Protein AF-A0A2S0MN45-F1 (afdb_monomer_lite)

Sequence (442 aa):
MAKKTKAELVKEGKELNAALTAIRKKPHNFALLVGKDGLILETDLKKSPEGLRGKAKKAGGGAKGAVGEISATGKDITLKLAEGENPPGTLARLFKTHLRERGIAANVTLLDSTGTAVGEEGATDTPTDTPAADSDAAPADGIDAKLDKAFRKIQPSLVSALKTGPKDHAAVLAKLTKAYETAKGAGNYEQALKDLTQLRTEIARTPSTDTLDAALAGKDDPARLAGMAGLLVKTLERGGKEADFKKEAGPKLRDMRTALKAALAGSPDAEQLKVLTAMKKRLDRAFLDDLKDEGHGPQRHEGDVTPEQLVDRCVSGHDPMTGDTTDGVHGGVHRYSRHATRFKDPGDYVDAEETIRGNQAYTDEMAEAKRTSDTRFSVELPLKDVLGDDYKTKLEGKSRIGSAKNPQGSQDTDFTDGTITAVYDIDANGDTVLVTMYPNPK

Structure (mmCIF, N/CA/C/O backbone):
data_AF-A0A2S0MN45-F1
#
_entry.id   AF-A0A2S0MN45-F1
#
loop_
_atom_site.group_PDB
_atom_site.id
_atom_site.type_symbol
_atom_site.label_atom_id
_atom_site.label_alt_id
_atom_site.label_comp_id
_atom_site.label_asym_id
_atom_site.label_entity_id
_atom_site.label_seq_id
_atom_site.pdbx_PDB_ins_code
_atom_site.Cartn_x
_atom_site.Cartn_y
_atom_site.Cartn_z
_atom_site.occupancy
_atom_site.B_iso_or_equiv
_atom_site.auth_seq_id
_atom_site.auth_comp_id
_atom_site.auth_asym_id
_atom_site.auth_atom_id
_atom_site.pdbx_PDB_model_num
ATOM 1 N N . MET A 1 1 ? 12.805 -29.178 -18.950 1.00 47.81 1 MET A N 1
ATOM 2 C CA . MET A 1 1 ? 13.684 -29.005 -20.126 1.00 47.81 1 MET A CA 1
ATOM 3 C C . MET A 1 1 ? 15.111 -29.230 -19.668 1.00 47.81 1 MET A C 1
ATOM 5 O O . MET A 1 1 ? 15.493 -28.617 -18.675 1.00 47.81 1 MET A O 1
ATOM 9 N N . ALA A 1 2 ? 15.861 -30.135 -20.301 1.00 49.50 2 ALA A N 1
ATOM 10 C CA . ALA A 1 2 ? 17.283 -30.277 -19.998 1.00 49.50 2 ALA A CA 1
ATOM 11 C C . ALA A 1 2 ? 17.967 -28.961 -20.392 1.00 49.50 2 ALA A C 1
ATOM 13 O O . ALA A 1 2 ? 17.899 -28.544 -21.547 1.00 49.50 2 ALA A O 1
ATOM 14 N N . LYS A 1 3 ? 18.525 -28.239 -19.418 1.00 74.56 3 LYS A N 1
ATOM 15 C CA . LYS A 1 3 ? 19.215 -26.977 -19.690 1.00 74.56 3 LYS A CA 1
ATOM 16 C C . LYS A 1 3 ? 20.502 -27.311 -20.442 1.00 74.56 3 LYS A C 1
ATOM 18 O O . LYS A 1 3 ? 21.361 -27.983 -19.876 1.00 74.56 3 LYS A O 1
ATOM 23 N N . LYS A 1 4 ? 20.622 -26.849 -21.693 1.00 85.88 4 LYS A N 1
ATOM 24 C CA . LYS A 1 4 ? 21.890 -26.896 -22.434 1.00 85.88 4 LYS A CA 1
ATOM 25 C C . LYS A 1 4 ? 22.983 -26.246 -21.590 1.00 85.88 4 LYS A C 1
ATOM 27 O O . LYS A 1 4 ? 22.746 -25.248 -20.901 1.00 85.88 4 LYS A O 1
ATOM 32 N N . THR A 1 5 ? 24.173 -26.819 -21.625 1.00 89.88 5 THR A N 1
ATOM 33 C CA . THR A 1 5 ? 25.324 -26.284 -20.907 1.00 89.88 5 THR A CA 1
ATOM 34 C C . THR A 1 5 ? 25.760 -24.952 -21.519 1.00 89.88 5 THR A C 1
ATOM 36 O O . THR A 1 5 ? 25.536 -24.663 -22.698 1.00 89.88 5 THR A O 1
ATOM 39 N N . LYS A 1 6 ? 26.445 -24.121 -20.727 1.00 86.38 6 LYS A N 1
ATOM 40 C CA . LYS A 1 6 ? 26.994 -22.842 -21.203 1.00 86.38 6 LYS A CA 1
ATOM 41 C C . LYS A 1 6 ? 27.928 -23.025 -22.410 1.00 86.38 6 LYS A C 1
ATOM 43 O O . LYS A 1 6 ? 27.943 -22.180 -23.298 1.00 86.38 6 LYS A O 1
ATOM 48 N N . ALA A 1 7 ? 28.685 -24.123 -22.456 1.00 88.38 7 ALA A N 1
ATOM 49 C CA . ALA A 1 7 ? 29.599 -24.426 -23.557 1.00 88.38 7 ALA A CA 1
ATOM 50 C C . ALA A 1 7 ? 28.856 -24.709 -24.875 1.00 88.38 7 ALA A C 1
ATOM 52 O O . ALA A 1 7 ? 29.260 -24.209 -25.926 1.00 88.38 7 ALA A O 1
ATOM 53 N N . GLU A 1 8 ? 27.744 -25.445 -24.818 1.00 90.69 8 GLU A N 1
ATOM 54 C CA . GLU A 1 8 ? 26.901 -25.729 -25.987 1.00 90.69 8 GLU A CA 1
ATOM 55 C C . GLU A 1 8 ? 26.247 -24.454 -26.529 1.00 90.69 8 GLU A C 1
ATOM 57 O O . GLU A 1 8 ? 26.284 -24.210 -27.733 1.00 90.69 8 GLU A O 1
ATOM 62 N N . LEU A 1 9 ? 25.742 -23.585 -25.645 1.00 90.38 9 LEU A N 1
ATOM 63 C CA . LEU A 1 9 ? 25.156 -22.299 -26.043 1.00 90.38 9 LEU A CA 1
ATOM 64 C C . LEU A 1 9 ? 26.174 -21.377 -26.728 1.00 90.38 9 LEU A C 1
ATOM 66 O O . LEU A 1 9 ? 25.843 -20.716 -27.711 1.00 90.38 9 LEU A O 1
ATOM 70 N N . VAL A 1 10 ? 27.425 -21.352 -26.258 1.00 88.12 10 VAL A N 1
ATOM 71 C CA . VAL A 1 10 ? 28.496 -20.571 -26.899 1.00 88.12 10 VAL A CA 1
ATOM 72 C C . VAL A 1 10 ? 28.839 -21.128 -28.283 1.00 88.12 10 VAL A C 1
ATOM 74 O O . VAL A 1 10 ? 29.075 -20.352 -29.210 1.00 88.12 10 VAL A O 1
ATOM 77 N N . LYS A 1 11 ? 28.858 -22.457 -28.447 1.00 93.75 11 LYS A N 1
ATOM 78 C CA . LYS A 1 11 ? 29.099 -23.089 -29.751 1.00 93.75 11 LYS A CA 1
ATOM 79 C C . LYS A 1 11 ? 27.982 -22.750 -30.743 1.00 93.75 11 LYS A C 1
ATOM 81 O O . LYS A 1 11 ? 28.278 -22.251 -31.826 1.00 93.75 11 LYS A O 1
ATOM 86 N N . GLU A 1 12 ? 26.723 -22.923 -30.343 1.00 91.81 12 GLU A N 1
ATOM 87 C CA . GLU A 1 12 ? 25.558 -22.556 -31.162 1.00 91.81 12 GLU A CA 1
ATOM 88 C C . GLU A 1 12 ? 25.542 -21.060 -31.500 1.00 91.81 12 GLU A C 1
ATOM 90 O O . GLU A 1 12 ? 25.201 -20.677 -32.616 1.00 91.81 12 GLU A O 1
ATOM 95 N N . GLY A 1 13 ? 25.963 -20.197 -30.570 1.00 93.38 13 GLY A N 1
ATOM 96 C CA . GLY A 1 13 ? 26.087 -18.762 -30.822 1.00 93.38 13 GLY A CA 1
ATOM 97 C C . GLY A 1 13 ? 27.095 -18.418 -31.917 1.00 93.38 13 GLY A C 1
ATOM 98 O O . GLY A 1 13 ? 26.840 -17.523 -32.722 1.00 93.38 13 GLY A O 1
ATOM 99 N N . LYS A 1 14 ? 28.211 -19.152 -32.016 1.00 93.81 14 LYS A N 1
ATOM 100 C CA . LYS A 1 14 ? 29.184 -18.959 -33.105 1.00 93.81 14 LYS A CA 1
ATOM 101 C C . LYS A 1 14 ? 28.598 -19.339 -34.464 1.00 93.81 14 LYS A C 1
ATOM 103 O O . LYS A 1 14 ? 28.763 -18.585 -35.421 1.00 93.81 14 LYS A O 1
ATOM 108 N N . GLU A 1 15 ? 27.894 -20.467 -34.539 1.00 93.88 15 GLU A N 1
ATOM 109 C CA . GLU A 1 15 ? 27.236 -20.938 -35.766 1.00 93.88 15 GLU A CA 1
ATOM 110 C C . GLU A 1 15 ? 26.131 -19.964 -36.209 1.00 93.88 15 GLU A C 1
ATOM 112 O O . GLU A 1 15 ? 26.077 -19.551 -37.370 1.00 93.88 15 GLU A O 1
ATOM 117 N N . LEU A 1 16 ? 25.313 -19.501 -35.261 1.00 94.44 16 LEU A N 1
ATOM 118 C CA . LEU A 1 16 ? 24.240 -18.544 -35.515 1.00 94.44 16 LEU A CA 1
ATOM 119 C C . LEU A 1 16 ? 24.776 -17.174 -35.953 1.00 94.44 16 LEU A C 1
ATOM 121 O O . LEU A 1 16 ? 24.249 -16.569 -36.885 1.00 94.44 16 LEU A O 1
ATOM 125 N N . ASN A 1 17 ? 25.861 -16.690 -35.345 1.00 93.88 17 ASN A N 1
ATOM 126 C CA . ASN A 1 17 ? 26.482 -15.431 -35.756 1.00 93.88 17 ASN A CA 1
ATOM 127 C C . ASN A 1 17 ? 27.121 -15.522 -37.156 1.00 93.88 17 ASN A C 1
ATOM 129 O O . ASN A 1 17 ? 27.108 -14.541 -37.907 1.00 93.88 17 ASN A O 1
ATOM 133 N N . ALA A 1 18 ? 27.641 -16.693 -37.544 1.00 95.19 18 ALA A N 1
ATOM 134 C CA . ALA A 1 18 ? 28.121 -16.929 -38.905 1.00 95.19 18 ALA A CA 1
ATOM 135 C C . ALA A 1 18 ? 26.971 -16.861 -39.926 1.00 95.19 18 ALA A C 1
ATOM 137 O O . ALA A 1 18 ? 27.104 -16.179 -40.945 1.00 95.19 18 ALA A O 1
ATOM 138 N N . ALA A 1 19 ? 25.819 -17.470 -39.616 1.00 94.12 19 ALA A N 1
ATOM 139 C CA . ALA A 1 19 ? 24.614 -17.369 -40.442 1.00 94.12 19 ALA A CA 1
ATOM 140 C C . ALA A 1 19 ? 24.124 -15.914 -40.567 1.00 94.12 19 ALA A C 1
ATOM 142 O O . ALA A 1 19 ? 23.920 -15.423 -41.676 1.00 94.12 19 ALA A O 1
ATOM 143 N N . LEU A 1 20 ? 24.044 -15.171 -39.456 1.00 95.88 20 LEU A N 1
ATOM 144 C CA . LEU A 1 20 ? 23.681 -13.746 -39.477 1.00 95.88 20 LEU A CA 1
ATOM 145 C C . LEU A 1 20 ? 24.669 -12.900 -40.287 1.00 95.88 20 LEU A C 1
ATOM 147 O O . LEU A 1 20 ? 24.273 -11.952 -40.958 1.00 95.88 20 LEU A O 1
ATOM 151 N N . THR A 1 21 ? 25.956 -13.247 -40.280 1.00 95.94 21 THR A N 1
ATOM 152 C CA . THR A 1 21 ? 26.963 -12.568 -41.110 1.00 95.94 21 THR A CA 1
ATOM 153 C C . THR A 1 21 ? 26.750 -12.828 -42.603 1.00 95.94 21 THR A C 1
ATOM 155 O O . THR A 1 21 ? 26.980 -11.928 -43.410 1.00 95.94 21 THR A O 1
ATOM 158 N N . ALA A 1 22 ? 26.281 -14.018 -42.987 1.00 95.44 22 ALA A N 1
ATOM 159 C CA . ALA A 1 22 ? 25.881 -14.298 -44.366 1.00 95.44 22 ALA A CA 1
ATOM 160 C C . ALA A 1 22 ? 24.620 -13.508 -44.763 1.00 95.44 22 ALA A C 1
ATOM 162 O O . ALA A 1 22 ? 24.598 -12.892 -45.829 1.00 95.44 22 ALA A O 1
ATOM 163 N N . ILE A 1 23 ? 23.632 -13.436 -43.868 1.00 97.06 23 ILE A N 1
ATOM 164 C CA . ILE A 1 23 ? 22.378 -12.689 -44.061 1.00 97.06 23 ILE A CA 1
ATOM 165 C C . ILE A 1 23 ? 22.624 -11.180 -44.211 1.00 97.06 23 ILE A C 1
ATOM 167 O O . ILE A 1 23 ? 21.988 -10.523 -45.030 1.00 97.06 23 ILE A O 1
ATOM 171 N N . ARG A 1 24 ? 23.600 -10.620 -43.483 1.00 96.75 24 ARG A N 1
ATOM 172 C CA . ARG A 1 24 ? 24.008 -9.209 -43.637 1.00 96.75 24 ARG A CA 1
ATOM 173 C C . ARG A 1 24 ? 24.532 -8.879 -45.034 1.00 96.75 24 ARG A C 1
ATOM 175 O O . ARG A 1 24 ? 24.480 -7.726 -45.442 1.00 96.75 24 ARG A O 1
ATOM 182 N N . LYS A 1 25 ? 25.079 -9.863 -45.756 1.00 96.62 25 LYS A N 1
ATOM 183 C CA . LYS A 1 25 ? 25.573 -9.654 -47.125 1.00 96.62 25 LYS A CA 1
ATOM 184 C C . LYS A 1 25 ? 24.437 -9.683 -48.139 1.00 96.62 25 LYS A C 1
ATOM 186 O O . LYS A 1 25 ? 24.486 -8.934 -49.109 1.00 96.62 25 LYS A O 1
ATOM 191 N N . LYS A 1 26 ? 23.466 -10.583 -47.954 1.00 96.75 26 LYS A N 1
ATOM 192 C CA . LYS A 1 26 ? 22.292 -10.753 -48.820 1.00 96.75 26 LYS A CA 1
ATOM 193 C C . LYS A 1 26 ? 21.131 -11.316 -47.996 1.00 96.75 26 LYS A C 1
ATOM 195 O O . LYS A 1 26 ? 21.384 -12.262 -47.250 1.00 96.75 26 LYS A O 1
ATOM 200 N N . PRO A 1 27 ? 19.888 -10.837 -48.172 1.00 97.19 27 PRO A N 1
ATOM 201 C CA . PRO A 1 27 ? 18.716 -11.461 -47.559 1.00 97.19 27 PRO A CA 1
ATOM 202 C C . PRO A 1 27 ? 18.651 -12.964 -47.860 1.00 97.19 27 PRO A C 1
ATOM 204 O O . PRO A 1 27 ? 19.095 -13.407 -48.921 1.00 97.19 27 PRO A O 1
ATOM 207 N N . HIS A 1 28 ? 18.183 -13.760 -46.902 1.00 98.31 28 HIS A N 1
ATOM 208 C CA . HIS A 1 28 ? 18.008 -15.211 -47.051 1.00 98.31 28 HIS A CA 1
ATOM 209 C C . HIS A 1 28 ? 16.547 -15.577 -46.839 1.00 98.31 28 HIS A C 1
ATOM 211 O O . HIS A 1 28 ? 15.833 -14.889 -46.117 1.00 98.31 28 HIS A O 1
ATOM 217 N N . ASN A 1 29 ? 16.120 -16.716 -47.372 1.00 98.25 29 ASN A N 1
ATOM 218 C CA . ASN A 1 29 ? 14.883 -17.323 -46.902 1.00 98.25 29 ASN A CA 1
ATOM 219 C C . ASN A 1 29 ? 15.118 -17.915 -45.509 1.00 98.25 29 ASN A C 1
ATOM 221 O O . ASN A 1 29 ? 16.219 -18.395 -45.211 1.00 98.25 29 ASN A O 1
ATOM 225 N N . PHE A 1 30 ? 14.092 -17.901 -44.661 1.00 98.19 30 PHE A N 1
ATOM 226 C CA . PHE A 1 30 ? 14.145 -18.487 -43.326 1.00 98.19 30 PHE A CA 1
ATOM 227 C C . PHE A 1 30 ? 12.944 -19.377 -43.013 1.00 98.19 30 PHE A C 1
ATOM 229 O O . PHE A 1 30 ? 11.848 -19.209 -43.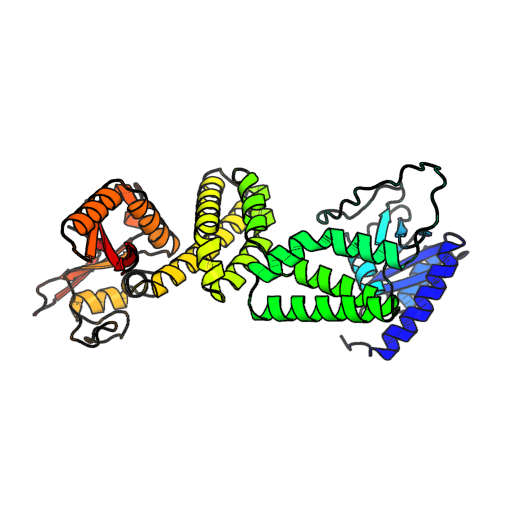550 1.00 98.19 30 PHE A O 1
ATOM 236 N N . ALA A 1 31 ? 13.163 -20.288 -42.068 1.00 97.94 31 ALA A N 1
ATOM 237 C CA . ALA A 1 31 ? 12.123 -20.916 -41.272 1.00 97.94 31 ALA A CA 1
ATOM 238 C C . ALA A 1 31 ? 12.494 -20.817 -39.791 1.00 97.94 31 ALA A C 1
ATOM 240 O O . ALA A 1 31 ? 13.561 -21.280 -39.385 1.00 97.94 31 ALA A O 1
ATOM 241 N N . LEU A 1 32 ? 11.615 -20.208 -38.995 1.00 97.88 32 LEU A N 1
ATOM 242 C CA . LEU A 1 32 ? 11.784 -20.028 -37.557 1.00 97.88 32 LEU A CA 1
ATOM 243 C C . LEU A 1 32 ? 10.636 -20.727 -36.829 1.00 97.88 32 LEU A C 1
ATOM 245 O O . LEU A 1 32 ? 9.514 -20.220 -36.800 1.00 97.88 32 LEU A O 1
ATOM 249 N N . LEU A 1 33 ? 10.914 -21.892 -36.246 1.00 97.38 33 LEU A N 1
ATOM 250 C CA . LEU A 1 33 ? 9.907 -22.734 -35.597 1.00 97.38 33 LEU A CA 1
ATOM 251 C C . LEU A 1 33 ? 10.167 -22.876 -34.096 1.00 97.38 33 LEU A C 1
ATOM 253 O O . LEU A 1 33 ? 11.310 -22.954 -33.648 1.00 97.38 33 LEU A O 1
ATOM 257 N N . VAL A 1 34 ? 9.090 -22.957 -33.316 1.00 96.25 34 VAL A N 1
ATOM 258 C CA . VAL A 1 34 ? 9.123 -23.232 -31.875 1.00 96.25 34 VAL A CA 1
ATOM 259 C C . VAL A 1 34 ? 9.117 -24.744 -31.668 1.00 96.25 34 VAL A C 1
ATOM 261 O O . VAL A 1 34 ? 8.100 -25.401 -31.883 1.00 96.25 34 VAL A O 1
ATOM 264 N N . GLY A 1 35 ? 10.259 -25.308 -31.287 1.00 93.50 35 GLY A N 1
ATOM 265 C CA . GLY A 1 35 ? 10.426 -26.715 -30.929 1.00 93.50 35 GLY A CA 1
ATOM 266 C C . GLY A 1 35 ? 10.314 -26.975 -29.425 1.00 93.50 35 GLY A C 1
ATOM 267 O O . GLY A 1 35 ? 10.190 -26.055 -28.615 1.00 93.50 35 GLY A O 1
ATOM 268 N N . LYS A 1 36 ? 10.392 -28.256 -29.043 1.00 89.31 36 LYS A N 1
ATOM 269 C CA . LYS A 1 36 ? 10.370 -28.696 -27.634 1.00 89.31 36 LYS A CA 1
ATOM 270 C C . LYS A 1 36 ? 11.582 -28.188 -26.842 1.00 89.31 36 LYS A C 1
ATOM 272 O O . LYS A 1 36 ? 11.446 -27.866 -25.666 1.00 89.31 36 LYS A O 1
ATOM 277 N N . ASP A 1 37 ? 12.733 -28.089 -27.508 1.00 85.50 37 ASP A N 1
ATOM 278 C CA . ASP A 1 37 ? 14.019 -27.704 -26.910 1.00 85.50 37 ASP A CA 1
ATOM 279 C C . ASP A 1 37 ? 14.419 -26.248 -27.219 1.00 85.50 37 ASP A C 1
ATOM 281 O O . ASP A 1 37 ? 15.563 -25.844 -26.997 1.00 85.50 37 ASP A O 1
ATOM 285 N N . GLY A 1 38 ? 13.477 -25.445 -27.728 1.00 90.12 38 GLY A N 1
ATOM 286 C CA . GLY A 1 38 ? 13.663 -24.025 -28.027 1.00 90.12 38 GLY A CA 1
ATOM 287 C C . GLY A 1 38 ? 13.332 -23.654 -29.471 1.00 90.12 38 GLY A C 1
ATOM 288 O O . GLY A 1 38 ? 12.654 -24.387 -30.186 1.00 90.12 38 GLY A O 1
ATOM 289 N N . LEU A 1 39 ? 13.793 -22.476 -29.893 1.00 95.56 39 LEU A N 1
ATOM 290 C CA . LEU A 1 39 ? 13.640 -22.016 -31.272 1.00 95.56 39 LEU A CA 1
ATOM 291 C C . LEU A 1 39 ? 14.638 -22.702 -32.203 1.00 95.56 39 LEU A C 1
ATOM 293 O O . LEU A 1 39 ? 15.796 -22.910 -31.843 1.00 95.56 39 LEU A O 1
ATOM 297 N N . ILE A 1 40 ? 14.175 -22.993 -33.413 1.00 95.81 40 ILE A N 1
ATOM 298 C CA . ILE A 1 40 ? 14.975 -23.537 -34.504 1.00 95.81 40 ILE A CA 1
ATOM 299 C C . ILE A 1 40 ? 14.919 -22.551 -35.656 1.00 95.81 40 ILE A C 1
ATOM 301 O O . ILE A 1 40 ? 13.836 -22.273 -36.170 1.00 95.81 40 ILE A O 1
ATOM 305 N N . LEU A 1 41 ? 16.086 -22.044 -36.047 1.00 97.00 41 LEU A N 1
ATOM 306 C CA . LEU A 1 41 ? 16.255 -21.179 -37.203 1.00 97.00 41 LEU A CA 1
ATOM 307 C C . LEU A 1 41 ? 16.997 -21.939 -38.302 1.00 97.00 41 LEU A C 1
ATOM 309 O O . LEU A 1 41 ? 18.137 -22.355 -38.118 1.00 97.00 41 LEU A O 1
ATOM 313 N N . GLU A 1 42 ? 16.365 -22.049 -39.461 1.00 97.56 42 GLU A N 1
ATOM 314 C CA . GLU A 1 42 ? 16.983 -22.529 -40.692 1.00 97.56 42 GLU A CA 1
ATOM 315 C C . GLU A 1 42 ? 16.996 -21.396 -41.710 1.00 97.56 42 GLU A C 1
ATOM 317 O O . GLU A 1 42 ? 15.976 -20.738 -41.905 1.00 97.56 42 GLU A O 1
ATOM 322 N N . THR A 1 43 ? 18.142 -21.156 -42.352 1.00 97.44 43 THR A N 1
ATOM 323 C CA . THR A 1 43 ? 18.294 -20.088 -43.353 1.00 97.44 43 THR A CA 1
ATOM 324 C C . THR A 1 43 ? 19.060 -20.592 -44.565 1.00 97.44 43 THR A C 1
ATOM 326 O O . THR A 1 43 ? 19.972 -21.410 -44.438 1.00 97.44 43 THR A O 1
ATOM 329 N N . ASP A 1 44 ? 18.669 -20.141 -45.754 1.00 97.56 44 ASP A N 1
ATOM 330 C CA . ASP A 1 44 ? 19.320 -20.509 -47.012 1.00 97.56 44 ASP A CA 1
ATOM 331 C C . ASP A 1 44 ? 19.015 -19.445 -48.074 1.00 97.56 44 ASP A C 1
ATOM 333 O O . ASP A 1 44 ? 17.913 -18.903 -48.133 1.00 97.56 44 ASP A O 1
ATOM 337 N N . LEU A 1 45 ? 19.999 -19.136 -48.916 1.00 96.00 45 LEU A N 1
ATOM 338 C CA . LEU A 1 45 ? 19.863 -18.115 -49.955 1.00 96.00 45 LEU A CA 1
ATOM 339 C C . LEU A 1 45 ? 18.969 -18.571 -51.122 1.00 96.00 45 LEU A C 1
ATOM 341 O O . LEU A 1 45 ? 18.406 -17.736 -51.820 1.00 96.00 45 LEU A O 1
ATOM 345 N N . LYS A 1 46 ? 18.885 -19.882 -51.388 1.00 95.88 46 LYS A N 1
ATOM 346 C CA . LYS A 1 46 ? 18.253 -20.426 -52.603 1.00 95.88 46 LYS A CA 1
ATOM 347 C C . LYS A 1 46 ? 17.049 -21.315 -52.325 1.00 95.88 46 LYS A C 1
ATOM 349 O O . LYS A 1 46 ? 16.178 -21.430 -53.184 1.00 95.88 46 LYS A O 1
ATOM 354 N N . LYS A 1 47 ? 16.996 -21.989 -51.175 1.00 96.25 47 LYS A N 1
ATOM 355 C CA . LYS A 1 47 ? 15.866 -22.880 -50.861 1.00 96.25 47 LYS A CA 1
ATOM 356 C C . LYS A 1 47 ? 14.605 -22.080 -50.581 1.00 96.25 47 LYS A C 1
ATOM 358 O O . LYS A 1 47 ? 14.670 -21.028 -49.955 1.00 96.25 47 LYS A O 1
ATOM 363 N N . SER A 1 48 ? 13.464 -22.609 -51.014 1.00 95.62 48 SER A N 1
ATOM 364 C CA . SER A 1 48 ? 12.169 -21.994 -50.737 1.00 95.62 48 SER A CA 1
ATOM 365 C C . SER A 1 48 ? 11.849 -22.009 -49.232 1.00 95.62 48 SER A C 1
ATOM 367 O O . SER A 1 48 ? 12.279 -22.933 -48.526 1.00 95.62 48 SER A O 1
ATOM 369 N N . PRO A 1 49 ? 11.057 -21.038 -48.737 1.00 94.56 49 PRO A N 1
ATOM 370 C CA . PRO A 1 49 ? 10.603 -21.000 -47.345 1.00 94.56 49 PRO A CA 1
ATOM 371 C C . PRO A 1 49 ? 9.944 -22.314 -46.878 1.00 94.56 49 PRO A C 1
ATOM 373 O O . PRO A 1 49 ? 10.238 -22.807 -45.789 1.00 94.56 49 PRO A O 1
ATOM 376 N N . GLU A 1 50 ? 9.150 -22.966 -47.735 1.00 92.50 50 GLU A N 1
ATOM 377 C CA . GLU A 1 50 ? 8.539 -24.274 -47.441 1.00 92.50 50 GLU A CA 1
ATOM 378 C C . GLU A 1 50 ? 9.558 -25.418 -47.330 1.00 92.50 50 GLU A C 1
ATOM 380 O O . GLU A 1 50 ? 9.475 -26.267 -46.436 1.00 92.50 50 GLU A O 1
ATOM 385 N N . GLY A 1 51 ? 10.586 -25.423 -48.185 1.00 95.38 51 GLY A N 1
ATOM 386 C CA . GLY A 1 51 ? 11.684 -26.383 -48.072 1.00 95.38 51 GLY A CA 1
ATOM 387 C C . GLY A 1 51 ? 12.433 -26.238 -46.743 1.00 95.38 51 GLY A C 1
ATOM 388 O O . GLY A 1 51 ? 12.800 -27.237 -46.112 1.00 95.38 51 GLY A O 1
ATOM 389 N N . LEU A 1 52 ? 12.607 -24.997 -46.278 1.00 97.06 52 LEU A N 1
ATOM 390 C CA . LEU A 1 52 ? 13.200 -24.694 -44.976 1.00 97.06 52 LEU A CA 1
ATOM 391 C C . LEU A 1 52 ? 12.282 -25.078 -43.814 1.00 97.06 52 LEU A C 1
ATOM 393 O O . LEU A 1 52 ? 12.775 -25.629 -42.832 1.00 97.06 52 LEU A O 1
ATOM 397 N N . ARG A 1 53 ? 10.959 -24.902 -43.940 1.00 97.00 53 ARG A N 1
ATOM 398 C CA . ARG A 1 53 ? 9.974 -25.383 -42.954 1.00 97.00 53 ARG A CA 1
ATOM 399 C C . ARG A 1 53 ? 10.107 -26.881 -42.722 1.00 97.00 53 ARG A C 1
ATOM 401 O O . ARG A 1 53 ? 10.170 -27.330 -41.579 1.00 97.00 53 ARG A O 1
ATOM 408 N N . GLY A 1 54 ? 10.184 -27.659 -43.803 1.00 96.00 54 GLY A N 1
ATOM 409 C CA . GLY A 1 54 ? 10.376 -29.107 -43.730 1.00 96.00 54 GLY A CA 1
ATOM 410 C C . GLY A 1 54 ? 11.682 -29.490 -43.028 1.00 96.00 54 GLY A C 1
ATOM 411 O O . GLY A 1 54 ? 11.699 -30.416 -42.215 1.00 96.00 54 GLY A O 1
ATOM 412 N N . LYS A 1 55 ? 12.767 -28.751 -43.288 1.00 96.88 55 LYS A N 1
ATOM 413 C CA . LYS A 1 55 ? 14.061 -28.956 -42.622 1.00 96.88 55 LYS A CA 1
ATOM 414 C C . LYS A 1 55 ? 14.002 -28.604 -41.130 1.00 96.88 55 LYS A C 1
ATOM 416 O O . LYS A 1 55 ? 14.410 -29.419 -40.308 1.00 96.88 55 LYS A O 1
ATOM 421 N N . ALA A 1 56 ? 13.420 -27.460 -40.776 1.00 96.69 56 ALA A N 1
ATOM 422 C CA . ALA A 1 56 ? 13.265 -27.026 -39.390 1.00 96.69 56 ALA A CA 1
ATOM 423 C C . ALA A 1 56 ? 12.376 -27.991 -38.581 1.00 96.69 56 ALA A C 1
ATOM 425 O O . ALA A 1 56 ? 12.698 -28.308 -37.438 1.00 96.69 56 ALA A O 1
ATOM 426 N N . LYS A 1 57 ? 11.310 -28.543 -39.183 1.00 96.50 57 LYS A N 1
ATOM 427 C CA . LYS A 1 57 ? 10.496 -29.605 -38.562 1.00 96.50 57 LYS A CA 1
ATOM 428 C C . LYS A 1 57 ? 11.312 -30.870 -38.290 1.00 96.50 57 LYS A C 1
ATOM 430 O O . LYS A 1 57 ? 11.241 -31.413 -37.192 1.00 96.50 57 LYS A O 1
ATOM 435 N N . LYS A 1 58 ? 12.134 -31.313 -39.251 1.00 96.69 58 LYS A N 1
ATOM 436 C CA . LYS A 1 58 ? 13.042 -32.465 -39.068 1.00 96.69 58 LYS A CA 1
ATOM 437 C C . LYS A 1 58 ? 14.081 -32.230 -37.968 1.00 96.69 58 LYS A C 1
ATOM 439 O O . LYS A 1 58 ? 14.467 -33.182 -37.303 1.00 96.69 58 LYS A O 1
ATOM 444 N N . ALA A 1 59 ? 14.491 -30.982 -37.751 1.00 93.62 59 ALA A N 1
ATOM 445 C CA . ALA A 1 59 ? 15.389 -30.595 -36.664 1.00 93.62 59 ALA A CA 1
ATOM 446 C C . ALA A 1 59 ? 14.698 -30.505 -35.283 1.00 93.62 59 ALA A C 1
ATOM 448 O O . ALA A 1 59 ? 15.360 -30.188 -34.299 1.00 93.62 59 ALA A O 1
ATOM 449 N N . GLY A 1 60 ? 13.392 -30.793 -35.185 1.00 94.50 60 GLY A N 1
ATOM 450 C CA . GLY A 1 60 ? 12.628 -30.770 -33.929 1.00 94.50 60 GLY A CA 1
ATOM 451 C C . GLY A 1 60 ? 11.701 -29.561 -33.762 1.00 94.50 60 GLY A C 1
ATOM 452 O O . GLY A 1 60 ? 11.198 -29.313 -32.663 1.00 94.50 60 GLY A O 1
ATOM 453 N N . GLY A 1 61 ? 11.478 -28.791 -34.829 1.00 95.25 61 GLY A N 1
ATOM 454 C CA . GLY A 1 61 ? 10.604 -27.623 -34.829 1.00 95.25 61 GLY A CA 1
ATOM 455 C C . GLY A 1 61 ? 9.137 -28.039 -34.787 1.00 95.25 61 GLY A C 1
ATOM 456 O O . GLY A 1 61 ? 8.716 -28.938 -35.514 1.00 95.25 61 GLY A O 1
ATOM 457 N N . GLY A 1 62 ? 8.346 -27.390 -33.935 1.00 92.94 62 GLY A N 1
ATOM 458 C CA . GLY A 1 62 ? 6.912 -27.636 -33.824 1.00 92.94 62 GLY A CA 1
ATOM 459 C C . GLY A 1 62 ? 6.097 -26.996 -34.951 1.00 92.94 62 GLY A C 1
ATOM 460 O O . GLY A 1 62 ? 6.623 -26.436 -35.910 1.00 92.94 62 GLY A O 1
ATOM 461 N N . ALA A 1 63 ? 4.769 -27.067 -34.824 1.00 91.75 63 ALA A N 1
ATOM 462 C CA . ALA A 1 63 ? 3.839 -26.481 -35.794 1.00 91.75 63 ALA A CA 1
ATOM 463 C C . ALA A 1 63 ? 3.745 -24.944 -35.713 1.00 91.75 63 ALA A C 1
ATOM 465 O O . ALA A 1 63 ? 3.273 -24.316 -36.654 1.00 91.75 63 ALA A O 1
ATOM 466 N N . LYS A 1 64 ? 4.179 -24.344 -34.596 1.00 93.88 64 LYS A N 1
ATOM 467 C CA . LYS A 1 64 ? 4.129 -22.895 -34.363 1.00 93.88 64 LYS A CA 1
ATOM 468 C C . LYS A 1 64 ? 5.423 -22.242 -34.840 1.00 93.88 64 LYS A C 1
ATOM 470 O O . LYS A 1 64 ? 6.504 -22.675 -34.442 1.00 93.88 64 LYS A O 1
ATOM 475 N N . GLY A 1 65 ? 5.319 -21.187 -35.636 1.00 94.38 65 GLY A N 1
ATOM 476 C CA . GLY A 1 65 ? 6.467 -20.469 -36.176 1.00 94.38 65 GLY A CA 1
ATOM 477 C C . GLY A 1 65 ? 6.083 -19.640 -37.391 1.00 94.38 65 GLY A C 1
ATOM 478 O O . GLY A 1 65 ? 4.902 -19.390 -37.606 1.00 94.38 65 GLY A O 1
ATOM 479 N N . ALA A 1 66 ? 7.087 -19.238 -38.158 1.00 97.06 66 ALA A N 1
ATOM 480 C CA . ALA A 1 66 ? 6.921 -18.513 -39.408 1.00 97.06 66 ALA A CA 1
ATOM 481 C C . ALA A 1 66 ? 8.002 -18.896 -40.415 1.00 97.06 66 ALA A C 1
ATOM 483 O O . ALA A 1 66 ? 9.082 -19.377 -40.054 1.00 97.06 66 ALA A O 1
ATOM 484 N N . VAL A 1 67 ? 7.713 -18.617 -41.680 1.00 97.75 67 VAL A N 1
ATOM 485 C CA . VAL A 1 67 ? 8.678 -18.659 -42.776 1.00 97.75 67 VAL A CA 1
ATOM 486 C C . VAL A 1 67 ? 8.599 -17.369 -43.581 1.00 97.75 67 VAL A C 1
ATOM 488 O O . VAL A 1 67 ? 7.589 -16.667 -43.541 1.00 97.75 67 VAL A O 1
ATOM 491 N N . GLY A 1 68 ? 9.659 -17.061 -44.317 1.00 97.38 68 GLY A N 1
ATOM 492 C CA . GLY A 1 68 ? 9.704 -15.871 -45.158 1.00 97.38 68 GLY A CA 1
ATOM 493 C C . GLY A 1 68 ? 11.130 -15.474 -45.502 1.00 97.38 68 GLY A C 1
ATOM 494 O O . GLY A 1 68 ? 11.982 -16.345 -45.676 1.00 97.38 68 GLY A O 1
ATOM 495 N N . GLU A 1 69 ? 11.393 -14.174 -45.567 1.00 97.94 69 GLU A N 1
ATOM 496 C CA . GLU A 1 69 ? 12.714 -13.605 -45.830 1.00 97.94 69 GLU A CA 1
ATOM 497 C C . GLU A 1 69 ? 13.299 -12.962 -44.564 1.00 97.94 69 GLU A C 1
ATOM 499 O O . GLU A 1 69 ? 12.621 -12.234 -43.840 1.00 97.94 69 GLU A O 1
ATOM 504 N N . ILE A 1 70 ? 14.566 -13.253 -44.278 1.00 98.12 70 ILE A N 1
ATOM 505 C CA . ILE A 1 70 ? 15.337 -12.651 -43.196 1.00 98.12 70 ILE A CA 1
ATOM 506 C C . ILE A 1 70 ? 16.405 -11.741 -43.791 1.00 98.12 70 ILE A C 1
ATOM 508 O O . ILE A 1 70 ? 17.180 -12.139 -44.665 1.00 98.12 70 ILE A O 1
ATOM 512 N N . SER A 1 71 ? 16.478 -10.522 -43.276 1.00 97.06 71 SER A N 1
ATOM 513 C CA . SER A 1 71 ? 17.540 -9.567 -43.571 1.00 97.06 71 SER A CA 1
ATOM 514 C C . SER A 1 71 ? 18.121 -9.020 -42.271 1.00 97.06 71 SER A C 1
ATOM 516 O O . SER A 1 71 ? 17.503 -9.090 -41.206 1.00 97.06 71 SER A O 1
ATOM 518 N N . ALA A 1 72 ? 19.361 -8.542 -42.329 1.00 96.62 72 ALA A N 1
ATOM 519 C CA . ALA A 1 72 ? 20.038 -8.000 -41.162 1.00 96.62 72 ALA A CA 1
ATOM 520 C C . ALA A 1 72 ? 20.885 -6.787 -41.543 1.00 96.62 72 ALA A C 1
ATOM 522 O O . ALA A 1 72 ? 21.696 -6.850 -42.469 1.00 96.62 72 ALA A O 1
ATOM 523 N N . THR A 1 73 ? 20.751 -5.702 -40.786 1.00 94.69 73 THR A N 1
ATOM 524 C CA . THR A 1 73 ? 21.545 -4.480 -40.940 1.00 94.69 73 THR A CA 1
ATOM 525 C C . THR A 1 73 ? 22.083 -4.078 -39.573 1.00 94.69 73 THR A C 1
ATOM 527 O O . THR A 1 73 ? 21.343 -3.742 -38.657 1.00 94.69 73 THR A O 1
ATOM 530 N N . GLY A 1 74 ? 23.402 -4.185 -39.390 1.00 93.44 74 GLY A N 1
ATOM 531 C CA . GLY A 1 74 ? 24.022 -3.978 -38.080 1.00 93.44 74 GLY A CA 1
ATOM 532 C C . GLY A 1 74 ? 23.494 -4.958 -37.023 1.00 93.44 74 GLY A C 1
ATOM 533 O O . GLY A 1 74 ? 23.800 -6.160 -37.075 1.00 93.44 74 GLY A O 1
ATOM 534 N N . LYS A 1 75 ? 22.743 -4.422 -36.051 1.00 94.44 75 LYS A N 1
ATOM 535 C CA . LYS A 1 75 ? 22.094 -5.169 -34.958 1.00 94.44 75 LYS A CA 1
ATOM 536 C C . LYS A 1 75 ? 20.611 -5.441 -35.207 1.00 94.44 75 LYS A C 1
ATOM 538 O O . LYS A 1 75 ? 20.030 -6.204 -34.442 1.00 94.44 75 LYS A O 1
ATOM 543 N N . ASP A 1 76 ? 20.024 -4.854 -36.239 1.00 95.38 76 ASP A N 1
ATOM 544 C CA . ASP A 1 76 ? 18.603 -4.989 -36.526 1.00 95.38 76 ASP A CA 1
ATOM 545 C C . ASP A 1 76 ? 18.397 -6.165 -37.478 1.00 95.38 76 ASP A C 1
ATOM 547 O O . ASP A 1 76 ? 19.046 -6.268 -38.523 1.00 95.38 76 ASP A O 1
ATOM 551 N N . ILE A 1 77 ? 17.544 -7.098 -37.067 1.00 97.75 77 ILE A N 1
ATOM 552 C CA . ILE A 1 77 ? 17.163 -8.285 -37.825 1.00 97.75 77 ILE A CA 1
ATOM 553 C C . ILE A 1 77 ? 15.687 -8.151 -38.167 1.00 97.75 77 ILE A C 1
ATOM 555 O O . ILE A 1 77 ? 14.841 -8.081 -37.274 1.00 97.75 77 ILE A O 1
ATOM 559 N N . THR A 1 78 ? 15.382 -8.180 -39.456 1.00 97.31 78 THR A N 1
ATOM 560 C CA . THR A 1 78 ? 14.019 -8.070 -39.964 1.00 97.31 78 THR A CA 1
ATOM 561 C C . THR A 1 78 ? 13.582 -9.415 -40.523 1.00 97.31 78 THR A C 1
ATOM 563 O O . THR A 1 78 ? 14.262 -10.002 -41.364 1.00 97.31 78 THR A O 1
ATOM 566 N N . LEU A 1 79 ? 12.444 -9.906 -40.039 1.00 97.62 79 LEU A N 1
ATOM 567 C CA . LEU A 1 79 ? 11.793 -11.135 -40.477 1.00 97.62 79 LEU A CA 1
ATOM 568 C C . LEU A 1 79 ? 10.530 -10.753 -41.250 1.00 97.62 79 LEU A C 1
ATOM 570 O O . LEU A 1 79 ? 9.512 -10.436 -40.638 1.00 97.62 79 LEU A O 1
ATOM 574 N N . LYS A 1 80 ? 10.590 -10.766 -42.581 1.00 97.06 80 LYS A N 1
ATOM 575 C CA . LYS A 1 80 ? 9.428 -10.523 -43.438 1.00 97.06 80 LYS A CA 1
ATOM 576 C C . LYS A 1 80 ? 8.706 -11.837 -43.715 1.00 97.06 80 LYS A C 1
ATOM 578 O O . LYS A 1 80 ? 9.297 -12.758 -44.273 1.00 97.06 80 LYS A O 1
ATOM 583 N N . LEU A 1 81 ? 7.445 -11.926 -43.318 1.00 97.06 81 LEU A N 1
ATOM 584 C CA . LEU A 1 81 ? 6.627 -13.128 -43.419 1.00 97.06 81 LEU A CA 1
ATOM 585 C C . LEU A 1 81 ? 6.193 -13.414 -44.859 1.00 97.06 81 LEU A C 1
ATOM 587 O O . LEU A 1 81 ? 5.901 -12.500 -45.633 1.00 97.06 81 LEU A O 1
ATOM 591 N N . ALA A 1 82 ? 6.127 -14.699 -45.205 1.00 94.81 82 ALA A N 1
ATOM 592 C CA . ALA A 1 82 ? 5.472 -15.143 -46.429 1.00 94.81 82 ALA A CA 1
ATOM 593 C C . ALA A 1 82 ? 3.950 -14.904 -46.359 1.00 94.81 82 ALA A C 1
ATOM 595 O O . ALA A 1 82 ? 3.363 -14.808 -45.280 1.00 94.81 82 ALA A O 1
ATOM 596 N N . GLU A 1 83 ? 3.305 -14.804 -47.520 1.00 93.06 83 GLU A N 1
ATOM 597 C CA . GLU A 1 83 ? 1.857 -14.614 -47.615 1.00 93.06 83 GLU A CA 1
ATOM 598 C C . GLU A 1 83 ? 1.094 -15.768 -46.938 1.00 93.06 83 GLU A C 1
ATOM 600 O O . GLU A 1 83 ? 1.404 -16.939 -47.151 1.00 93.06 83 GLU A O 1
ATOM 605 N N . GLY A 1 84 ? 0.108 -15.432 -46.099 1.00 89.69 84 GLY A N 1
ATOM 606 C CA . GLY A 1 84 ? -0.702 -16.408 -45.358 1.00 89.69 84 GLY A CA 1
ATOM 607 C C . GLY A 1 84 ? -0.099 -16.905 -44.036 1.00 89.69 84 GLY A C 1
ATOM 608 O O . GLY A 1 84 ? -0.734 -17.699 -43.341 1.00 89.69 84 GLY A O 1
ATOM 609 N N . GLU A 1 85 ? 1.090 -16.438 -43.645 1.00 91.62 85 GLU A N 1
ATOM 610 C CA . GLU A 1 85 ? 1.675 -16.762 -42.340 1.00 91.62 85 GLU A CA 1
ATOM 611 C C . GLU A 1 85 ? 1.043 -15.945 -41.208 1.00 91.62 85 GLU A C 1
ATOM 613 O O . GLU A 1 85 ? 0.997 -14.718 -41.259 1.00 91.62 85 GLU A O 1
ATOM 618 N N . ASN A 1 86 ? 0.626 -16.628 -40.139 1.00 87.81 86 ASN A N 1
ATOM 619 C CA . ASN A 1 86 ? 0.125 -16.001 -38.915 1.00 87.81 86 ASN A CA 1
ATOM 620 C C . ASN A 1 86 ? 0.884 -16.537 -37.685 1.00 87.81 86 ASN A C 1
ATOM 622 O O . ASN A 1 86 ? 0.407 -17.445 -36.992 1.00 87.81 86 ASN A O 1
ATOM 626 N N . PRO A 1 87 ? 2.119 -16.065 -37.447 1.00 89.56 87 PRO A N 1
ATOM 627 C CA . PRO A 1 87 ? 2.913 -16.511 -36.314 1.00 89.56 87 PRO A CA 1
ATOM 628 C C . PRO A 1 87 ? 2.359 -15.993 -34.982 1.00 89.56 87 PRO A C 1
ATOM 630 O O . PRO A 1 87 ? 1.679 -14.971 -34.931 1.00 89.56 87 PRO A O 1
ATOM 633 N N . PRO A 1 88 ? 2.725 -16.626 -33.855 1.00 89.19 88 PRO A N 1
ATOM 634 C CA . PRO A 1 88 ? 2.415 -16.080 -32.539 1.00 89.19 88 PRO A CA 1
ATOM 635 C C . PRO A 1 88 ? 3.021 -14.678 -32.364 1.00 89.19 88 PRO A C 1
ATOM 637 O O . PRO A 1 88 ? 4.217 -14.511 -32.606 1.00 89.19 88 PRO A O 1
ATOM 640 N N . GLY A 1 89 ? 2.263 -13.711 -31.831 1.00 87.31 89 GLY A N 1
ATOM 641 C CA . GLY A 1 89 ? 2.763 -12.345 -31.572 1.00 87.31 89 GLY A CA 1
ATOM 642 C C . GLY A 1 89 ? 4.005 -12.287 -30.666 1.00 87.31 89 GLY A C 1
ATOM 643 O O . GLY A 1 89 ? 4.789 -11.349 -30.705 1.00 87.31 89 GLY A O 1
ATOM 644 N N . THR A 1 90 ? 4.276 -13.347 -29.900 1.00 91.38 90 THR A N 1
ATOM 645 C CA . THR A 1 90 ? 5.477 -13.460 -29.062 1.00 91.38 90 THR A CA 1
ATOM 646 C C . THR A 1 90 ? 6.740 -13.908 -29.808 1.00 91.38 90 THR A C 1
ATOM 648 O O . THR A 1 90 ? 7.796 -14.007 -29.180 1.00 91.38 90 THR A O 1
ATOM 651 N N . LEU A 1 91 ? 6.665 -14.248 -31.100 1.00 93.56 91 LEU A N 1
ATOM 652 C CA . LEU A 1 91 ? 7.759 -14.904 -31.829 1.00 93.56 91 LEU A CA 1
ATOM 653 C C . LEU A 1 91 ? 9.025 -14.036 -31.899 1.00 93.56 91 LEU A C 1
ATOM 655 O O . LEU A 1 91 ? 10.115 -14.537 -31.615 1.00 93.56 91 LEU A O 1
ATOM 659 N N . ALA A 1 92 ? 8.887 -12.735 -32.176 1.00 94.31 92 ALA A N 1
ATOM 660 C CA . ALA A 1 92 ? 10.014 -11.799 -32.213 1.00 94.31 92 ALA A CA 1
ATOM 661 C C . ALA A 1 92 ? 10.739 -11.718 -30.856 1.00 94.31 92 ALA A C 1
ATOM 663 O O . ALA A 1 92 ? 11.964 -11.835 -30.776 1.00 94.31 92 ALA A O 1
ATOM 664 N N . ARG A 1 93 ? 9.976 -11.629 -29.757 1.00 94.38 93 ARG A N 1
ATOM 665 C CA . ARG A 1 93 ? 10.506 -11.607 -28.383 1.00 94.38 93 ARG A CA 1
ATOM 666 C C . ARG A 1 93 ? 11.212 -12.910 -28.001 1.00 94.38 93 ARG A C 1
ATOM 668 O O . ARG A 1 93 ? 12.259 -12.879 -27.343 1.00 94.38 93 ARG A O 1
ATOM 675 N N . LEU A 1 94 ? 10.660 -14.054 -28.411 1.00 94.94 94 LEU A N 1
ATOM 676 C CA . LEU A 1 94 ? 11.289 -15.358 -28.196 1.00 94.94 94 LEU A CA 1
ATOM 677 C C . LEU A 1 94 ? 12.611 -15.452 -28.964 1.00 94.94 94 LEU A C 1
ATOM 679 O O . LEU A 1 94 ? 13.610 -15.896 -28.397 1.00 94.94 94 LEU A O 1
ATOM 683 N N . PHE A 1 95 ? 12.654 -14.972 -30.209 1.00 96.50 95 PHE A N 1
ATOM 684 C CA . PHE A 1 95 ? 13.875 -14.992 -31.013 1.00 96.50 95 PHE A CA 1
ATOM 685 C C . PHE A 1 95 ? 14.950 -14.051 -30.465 1.00 96.50 95 PHE A C 1
ATOM 687 O O . PHE A 1 95 ? 16.104 -14.456 -30.322 1.00 96.50 95 PHE A O 1
ATOM 694 N N . LYS A 1 96 ? 14.565 -12.849 -30.019 1.00 96.06 96 LYS A N 1
ATOM 695 C CA . LYS A 1 96 ? 15.456 -11.918 -29.307 1.00 96.06 96 LYS A CA 1
ATOM 696 C C . LYS A 1 96 ? 16.064 -12.559 -28.054 1.00 96.06 96 LYS A C 1
ATOM 698 O O . LYS A 1 96 ? 17.268 -12.459 -27.823 1.00 96.06 96 LYS A O 1
ATOM 703 N N . THR A 1 97 ? 15.256 -13.269 -27.264 1.00 94.44 97 THR A N 1
ATOM 704 C CA . THR A 1 97 ? 15.741 -14.010 -26.085 1.00 94.44 97 THR A CA 1
ATOM 705 C C . THR A 1 97 ? 16.715 -15.122 -26.479 1.00 94.44 97 THR A C 1
ATOM 707 O O . THR A 1 97 ? 17.789 -15.227 -25.888 1.00 94.44 97 THR A O 1
ATOM 710 N N . HIS A 1 98 ? 16.385 -15.894 -27.515 1.00 95.06 98 HIS A N 1
ATOM 711 C CA . HIS A 1 98 ? 17.209 -16.995 -28.015 1.00 95.06 98 HIS A CA 1
ATOM 712 C C . HIS A 1 98 ? 18.593 -16.538 -28.504 1.00 95.06 98 HIS A C 1
ATOM 714 O O . HIS A 1 98 ? 19.592 -17.220 -28.256 1.00 95.06 98 HIS A O 1
ATOM 720 N N . LEU A 1 99 ? 18.663 -15.372 -29.157 1.00 95.56 99 LEU A N 1
ATOM 721 C CA . LEU A 1 99 ? 19.915 -14.729 -29.564 1.00 95.56 99 LEU A CA 1
ATOM 722 C C . LEU A 1 99 ? 20.736 -14.282 -28.348 1.00 95.56 99 LEU A C 1
ATOM 724 O O . LEU A 1 99 ? 21.932 -14.570 -28.265 1.00 95.56 99 LEU A O 1
ATOM 728 N N . ARG A 1 100 ? 20.087 -13.656 -27.360 1.00 94.75 100 ARG A N 1
ATOM 729 C CA . ARG A 1 100 ? 20.744 -13.174 -26.137 1.00 94.75 100 ARG A CA 1
ATOM 730 C C . ARG A 1 100 ? 21.365 -14.306 -25.317 1.00 94.75 100 ARG A C 1
ATOM 732 O O . ARG A 1 100 ? 22.490 -14.160 -24.848 1.00 94.75 100 ARG A O 1
ATOM 739 N N . GLU A 1 101 ? 20.678 -15.438 -25.177 1.00 92.44 101 GLU A N 1
ATOM 740 C CA . GLU A 1 101 ? 21.201 -16.635 -24.488 1.00 92.44 101 GLU A CA 1
ATOM 741 C C . GLU A 1 101 ? 22.468 -17.204 -25.148 1.00 92.44 101 GLU A C 1
ATOM 743 O O . GLU A 1 101 ? 23.282 -17.847 -24.487 1.00 92.44 101 GLU A O 1
ATOM 748 N N . ARG A 1 102 ? 22.653 -16.926 -26.442 1.00 94.19 102 ARG A N 1
ATOM 749 C CA . ARG A 1 102 ? 23.816 -17.309 -27.254 1.00 94.19 102 ARG A CA 1
ATOM 750 C C . ARG A 1 102 ? 24.868 -16.200 -27.366 1.00 94.19 102 ARG A C 1
ATOM 752 O O . ARG A 1 102 ? 25.818 -16.332 -28.132 1.00 94.19 102 ARG A O 1
ATOM 759 N N . GLY A 1 103 ? 24.714 -15.115 -26.604 1.00 92.50 103 GLY A N 1
ATOM 760 C CA . GLY A 1 103 ? 25.649 -13.988 -26.579 1.00 92.50 103 GLY A CA 1
ATOM 761 C C . GLY A 1 103 ? 25.521 -13.025 -27.763 1.00 92.50 103 GLY A C 1
ATOM 762 O O . GLY A 1 103 ? 26.444 -12.253 -28.011 1.00 92.50 103 GLY A O 1
ATOM 763 N N . ILE A 1 104 ? 24.404 -13.050 -28.497 1.00 95.50 104 ILE A N 1
ATOM 764 C CA . ILE A 1 104 ? 24.155 -12.176 -29.649 1.00 95.50 104 ILE A CA 1
ATOM 765 C C . ILE A 1 104 ? 23.145 -11.096 -29.247 1.00 95.50 104 ILE A C 1
ATOM 767 O O . ILE A 1 104 ? 21.985 -11.386 -28.959 1.00 95.50 104 ILE A O 1
ATOM 771 N N . ALA A 1 105 ? 23.580 -9.835 -29.235 1.00 92.00 105 ALA A N 1
ATOM 772 C CA . ALA A 1 105 ? 22.709 -8.687 -28.993 1.00 92.00 105 ALA A CA 1
ATOM 773 C C . ALA A 1 105 ? 22.153 -8.151 -30.322 1.00 92.00 105 ALA A C 1
ATOM 775 O O . ALA A 1 105 ? 22.906 -7.589 -31.121 1.00 92.00 105 ALA A O 1
ATOM 776 N N . ALA A 1 106 ? 20.848 -8.316 -30.540 1.00 94.31 106 ALA A N 1
ATOM 777 C CA . ALA A 1 106 ? 20.146 -7.866 -31.738 1.00 94.31 106 ALA A CA 1
ATOM 778 C C . ALA A 1 106 ? 18.731 -7.360 -31.410 1.00 94.31 106 ALA A C 1
ATOM 780 O O . ALA A 1 106 ? 18.113 -7.808 -30.437 1.00 94.31 106 ALA A O 1
ATOM 781 N N . ASN A 1 107 ? 18.222 -6.457 -32.243 1.00 92.75 107 ASN A N 1
ATOM 782 C CA . ASN A 1 107 ? 16.805 -6.123 -32.311 1.00 92.75 107 ASN A CA 1
ATOM 783 C C . ASN A 1 107 ? 16.150 -7.013 -33.365 1.00 92.75 107 ASN A C 1
ATOM 785 O O . ASN A 1 107 ? 16.781 -7.368 -34.358 1.00 92.75 107 ASN A O 1
ATOM 789 N N . VAL A 1 108 ? 14.907 -7.415 -33.122 1.00 97.00 108 VAL A N 1
ATOM 790 C CA . VAL A 1 108 ? 14.173 -8.318 -34.009 1.00 97.00 108 VAL A CA 1
ATOM 791 C C . VAL A 1 108 ? 12.828 -7.685 -34.307 1.00 97.00 108 VAL A C 1
ATOM 793 O O . VAL A 1 108 ? 12.039 -7.506 -33.382 1.00 97.00 108 VAL A O 1
ATOM 796 N N . THR A 1 109 ? 12.571 -7.420 -35.583 1.00 95.31 109 THR A N 1
ATOM 797 C CA . THR A 1 109 ? 11.300 -6.886 -36.077 1.00 95.31 109 THR A CA 1
ATOM 798 C C . THR A 1 109 ? 10.641 -7.919 -36.979 1.00 95.31 109 THR A C 1
ATOM 800 O O . THR A 1 109 ? 11.292 -8.504 -37.846 1.00 95.31 109 THR A O 1
ATOM 803 N N . LEU A 1 110 ? 9.349 -8.156 -36.770 1.00 95.81 110 LEU A N 1
ATOM 804 C CA . LEU A 1 110 ? 8.541 -9.049 -37.592 1.00 95.81 110 LEU A CA 1
ATOM 805 C C . LEU A 1 110 ? 7.642 -8.195 -38.482 1.00 95.81 110 LEU A C 1
ATOM 807 O O . LEU A 1 110 ? 6.887 -7.375 -37.967 1.00 95.81 110 LEU A O 1
ATOM 811 N N . LEU A 1 111 ? 7.742 -8.374 -39.794 1.00 94.94 111 LEU A N 1
ATOM 812 C CA . LEU A 1 111 ? 6.920 -7.682 -40.779 1.00 94.94 111 LEU A CA 1
ATOM 813 C C . LEU A 1 111 ? 6.018 -8.691 -41.480 1.00 94.94 111 LEU A C 1
ATOM 815 O O . LEU A 1 111 ? 6.468 -9.787 -41.801 1.00 94.94 111 LEU A O 1
ATOM 819 N N . ASP A 1 112 ? 4.775 -8.331 -41.759 1.00 93.69 112 ASP A N 1
ATOM 820 C CA . ASP A 1 112 ? 3.891 -9.140 -42.589 1.00 93.69 112 ASP A CA 1
ATOM 821 C C . ASP A 1 112 ? 4.335 -9.121 -44.071 1.00 93.69 112 ASP A C 1
ATOM 823 O O . ASP A 1 112 ? 5.349 -8.515 -44.443 1.00 93.69 112 ASP A O 1
ATOM 827 N N . SER A 1 113 ? 3.580 -9.786 -44.949 1.00 92.00 113 SER A N 1
ATOM 828 C CA . SER A 1 113 ? 3.887 -9.808 -46.386 1.00 92.00 113 SER A CA 1
ATOM 829 C C . SER A 1 113 ? 3.842 -8.413 -47.036 1.00 92.00 113 SER A C 1
ATOM 831 O O . SER A 1 113 ? 4.556 -8.172 -48.018 1.00 92.00 113 SER A O 1
ATOM 833 N N . THR A 1 114 ? 3.076 -7.479 -46.459 1.00 90.06 114 THR A N 1
ATOM 834 C CA . THR A 1 114 ? 2.939 -6.081 -46.904 1.00 90.06 114 THR A CA 1
ATOM 835 C C . THR A 1 114 ? 4.074 -5.179 -46.412 1.00 90.06 114 THR A C 1
ATOM 837 O O . THR A 1 114 ? 4.304 -4.120 -46.990 1.00 90.06 114 THR A O 1
ATOM 840 N N . GLY A 1 115 ? 4.849 -5.626 -45.419 1.00 88.25 115 GLY A N 1
ATOM 841 C CA . GLY A 1 115 ? 5.907 -4.840 -44.783 1.00 88.25 115 GLY A CA 1
ATOM 842 C C . GLY A 1 115 ? 5.461 -4.103 -43.518 1.00 88.25 115 GLY A C 1
ATOM 843 O O . GLY A 1 115 ? 6.221 -3.284 -43.008 1.00 88.25 115 GLY A O 1
ATOM 844 N N . THR A 1 116 ? 4.267 -4.392 -43.001 1.00 89.25 116 THR A N 1
ATOM 845 C CA . THR A 1 116 ? 3.735 -3.794 -41.772 1.00 89.25 116 THR A CA 1
ATOM 846 C C . THR A 1 116 ? 4.213 -4.588 -40.562 1.00 89.25 116 THR A C 1
ATOM 848 O O . THR A 1 116 ? 4.244 -5.818 -40.598 1.00 89.25 116 THR A O 1
ATOM 851 N N . ALA A 1 117 ? 4.605 -3.910 -39.482 1.00 88.75 117 ALA A N 1
ATOM 852 C CA . ALA A 1 117 ? 5.049 -4.581 -38.265 1.00 88.75 117 ALA A CA 1
ATOM 853 C C . ALA A 1 117 ? 3.901 -5.363 -37.606 1.00 88.75 117 ALA A C 1
ATOM 855 O O . ALA A 1 117 ? 2.804 -4.840 -37.424 1.00 88.75 117 ALA A O 1
ATOM 856 N N . VAL A 1 118 ? 4.164 -6.616 -37.231 1.00 85.38 118 VAL A N 1
ATOM 857 C CA . VAL A 1 118 ? 3.191 -7.524 -36.604 1.00 85.38 118 VAL A CA 1
ATOM 858 C C . VAL A 1 118 ? 3.695 -7.965 -35.235 1.00 85.38 118 VAL A C 1
ATOM 860 O O . VAL A 1 118 ? 4.803 -8.486 -35.108 1.00 85.38 118 VAL A O 1
ATOM 863 N N . GLY A 1 119 ? 2.853 -7.810 -34.209 1.00 67.81 119 GLY A N 1
ATOM 864 C CA . GLY A 1 119 ? 3.125 -8.318 -32.860 1.00 67.81 119 GLY A CA 1
ATOM 865 C C . GLY A 1 119 ? 3.729 -7.322 -31.863 1.00 67.81 119 GLY A C 1
ATOM 866 O O . GLY A 1 119 ? 4.226 -7.762 -30.828 1.00 67.81 119 GLY A O 1
ATOM 867 N N . GLU A 1 120 ? 3.662 -6.012 -32.119 1.00 54.59 120 GLU A N 1
ATOM 868 C CA . GLU A 1 120 ? 3.918 -4.989 -31.095 1.00 54.59 120 GLU A CA 1
ATOM 869 C C . GLU A 1 120 ? 2.608 -4.477 -30.483 1.00 54.59 120 GLU A C 1
ATOM 871 O O . GLU A 1 120 ? 2.074 -3.448 -30.873 1.00 54.59 120 GLU A O 1
ATOM 876 N N . GLU A 1 121 ? 2.125 -5.181 -29.460 1.00 40.69 121 GLU A N 1
ATOM 877 C CA . GLU A 1 121 ? 1.364 -4.550 -28.381 1.00 40.69 121 GLU A CA 1
ATOM 878 C C . GLU A 1 121 ? 2.180 -4.710 -27.092 1.00 40.69 121 GLU A C 1
ATOM 880 O O . GLU A 1 121 ? 2.355 -5.813 -26.569 1.00 40.69 121 GLU A O 1
ATOM 885 N N . GLY A 1 122 ? 2.748 -3.598 -26.616 1.00 41.31 122 GLY A N 1
ATOM 886 C CA . GLY A 1 122 ? 3.361 -3.504 -25.288 1.00 41.31 122 GLY A CA 1
ATOM 887 C C . GLY A 1 122 ? 4.885 -3.648 -25.221 1.00 41.31 122 GLY A C 1
ATOM 888 O O . GLY A 1 122 ? 5.393 -4.466 -24.453 1.00 41.31 122 GLY A O 1
ATOM 889 N N . ALA A 1 123 ? 5.630 -2.824 -25.960 1.00 36.53 123 ALA A N 1
ATOM 890 C CA . ALA A 1 123 ? 6.997 -2.447 -25.592 1.00 36.53 123 ALA A CA 1
ATOM 891 C C . ALA A 1 123 ? 7.332 -1.060 -26.160 1.00 36.53 123 ALA A C 1
ATOM 893 O O . ALA A 1 123 ? 7.840 -0.932 -27.267 1.00 36.53 123 ALA A O 1
ATOM 894 N N . THR A 1 124 ? 7.058 -0.007 -25.392 1.00 35.25 124 THR A N 1
ATOM 895 C CA . THR A 1 124 ? 7.657 1.311 -25.617 1.00 35.25 124 THR A CA 1
ATOM 896 C C . THR A 1 124 ? 9.154 1.243 -25.309 1.00 35.25 124 THR A C 1
ATOM 898 O O . THR A 1 124 ? 9.578 1.540 -24.196 1.00 35.25 124 THR A O 1
ATOM 901 N N . ASP A 1 125 ? 9.943 0.842 -26.300 1.00 35.81 125 ASP A N 1
ATOM 902 C CA . ASP A 1 125 ? 11.296 1.350 -26.510 1.00 35.81 125 ASP A CA 1
ATOM 903 C C . ASP A 1 125 ? 11.203 2.252 -27.747 1.00 35.81 125 ASP A C 1
ATOM 905 O O . ASP A 1 125 ? 11.457 1.816 -28.864 1.00 35.81 125 ASP A O 1
ATOM 909 N N . THR A 1 126 ? 10.777 3.507 -27.581 1.00 29.52 126 THR A N 1
ATOM 910 C CA . THR A 1 126 ? 10.972 4.517 -28.630 1.00 29.52 126 THR A CA 1
ATOM 911 C C . THR A 1 126 ? 12.472 4.758 -28.796 1.00 29.52 126 THR A C 1
ATOM 913 O O . THR A 1 126 ? 13.109 5.223 -27.845 1.00 29.52 126 THR A O 1
ATOM 916 N N . PRO A 1 127 ? 13.063 4.516 -29.979 1.00 37.34 127 PRO A N 1
ATOM 917 C CA . PRO A 1 127 ? 14.347 5.086 -30.323 1.00 37.34 127 PRO A CA 1
ATOM 918 C C . PRO A 1 127 ? 14.085 6.502 -30.837 1.00 37.34 127 PRO A C 1
ATOM 920 O O . PRO A 1 127 ? 13.885 6.719 -32.030 1.00 37.34 127 PRO A O 1
ATOM 923 N N . THR A 1 128 ? 14.068 7.485 -29.942 1.00 34.62 128 THR A N 1
ATOM 924 C CA . THR A 1 128 ? 14.245 8.874 -30.371 1.00 34.62 128 THR A CA 1
ATOM 925 C C . THR A 1 128 ? 15.737 9.093 -30.584 1.00 34.62 128 THR A C 1
ATOM 927 O O . THR A 1 128 ? 16.479 9.299 -29.628 1.00 34.62 128 THR A O 1
ATOM 930 N N . ASP A 1 129 ? 16.181 8.878 -31.819 1.00 31.08 129 ASP A N 1
ATOM 931 C CA . ASP A 1 129 ? 17.099 9.762 -32.546 1.00 31.08 129 ASP A CA 1
ATOM 932 C C . ASP A 1 129 ? 17.453 9.108 -33.886 1.00 31.08 129 ASP A C 1
ATOM 934 O O . ASP A 1 129 ? 18.336 8.253 -33.999 1.00 31.08 129 ASP A O 1
ATOM 938 N N . THR A 1 130 ? 16.750 9.545 -34.928 1.00 34.00 130 THR A N 1
ATOM 939 C CA . THR A 1 130 ? 17.270 9.543 -36.294 1.00 34.00 130 THR A CA 1
ATOM 940 C C . THR A 1 130 ? 18.552 10.381 -36.300 1.00 34.00 130 THR A C 1
ATOM 942 O O . THR A 1 130 ? 18.478 11.559 -35.947 1.00 34.00 130 THR A O 1
ATOM 945 N N . PRO A 1 131 ? 19.723 9.869 -36.720 1.00 37.78 131 PRO A N 1
ATOM 946 C CA . PRO A 1 131 ? 20.821 10.754 -37.048 1.00 37.78 131 PRO A CA 1
ATOM 947 C C . PRO A 1 131 ? 20.476 11.428 -38.374 1.00 37.78 131 PRO A C 1
ATOM 949 O O . PRO A 1 131 ? 20.531 10.806 -39.437 1.00 37.78 131 PRO A O 1
ATOM 952 N N . ALA A 1 132 ? 20.103 12.705 -38.294 1.00 33.06 132 ALA A N 1
ATOM 953 C CA . ALA A 1 132 ? 20.280 13.616 -39.407 1.00 33.06 132 ALA A CA 1
ATOM 954 C C . ALA A 1 132 ? 21.755 13.554 -39.822 1.00 33.06 132 ALA A C 1
ATOM 956 O O . ALA A 1 132 ? 22.663 13.662 -38.993 1.00 33.06 132 ALA A O 1
ATOM 957 N N . ALA A 1 133 ? 21.976 13.305 -41.106 1.00 39.78 133 ALA A N 1
ATOM 958 C CA . ALA A 1 133 ? 23.274 13.439 -41.726 1.00 39.78 133 ALA A CA 1
ATOM 959 C C . ALA A 1 133 ? 23.621 14.932 -41.795 1.00 39.78 133 ALA A C 1
ATOM 961 O O . ALA A 1 133 ? 23.386 15.567 -42.816 1.00 39.78 133 ALA A O 1
ATOM 962 N N . ASP A 1 134 ? 24.183 15.469 -40.714 1.00 31.92 134 ASP A N 1
ATOM 963 C CA . ASP A 1 134 ? 25.053 16.634 -40.805 1.00 31.92 134 ASP A CA 1
ATOM 964 C C . ASP A 1 134 ? 26.469 16.131 -41.065 1.00 31.92 134 ASP A C 1
ATOM 966 O O . ASP A 1 134 ? 27.179 15.612 -40.198 1.00 31.92 134 ASP A O 1
ATOM 970 N N . SER A 1 135 ? 26.853 16.245 -42.333 1.00 44.56 135 SER A N 1
ATOM 971 C CA . SER A 1 135 ? 28.239 16.317 -42.744 1.00 44.56 135 SER A CA 1
ATOM 972 C C . SER A 1 135 ? 28.818 17.630 -42.225 1.00 44.56 135 SER A C 1
ATOM 974 O O . SER A 1 135 ? 28.777 18.636 -42.926 1.00 44.56 135 SER A O 1
ATOM 976 N N . ASP A 1 136 ? 29.376 17.610 -41.021 1.00 33.97 136 ASP A N 1
ATOM 977 C CA . ASP A 1 136 ? 30.373 18.600 -40.639 1.00 33.97 136 ASP A CA 1
ATOM 978 C C . ASP A 1 136 ? 31.581 17.898 -40.025 1.00 33.97 136 ASP A C 1
ATOM 980 O O . ASP A 1 136 ? 31.505 17.135 -39.059 1.00 33.97 136 ASP A O 1
ATOM 984 N N . ALA A 1 137 ? 32.713 18.096 -40.690 1.00 44.75 137 ALA A N 1
ATOM 985 C CA . ALA A 1 137 ? 33.985 17.487 -40.374 1.00 44.75 137 ALA A CA 1
ATOM 986 C C . ALA A 1 137 ? 34.533 18.070 -39.061 1.00 44.75 137 ALA A C 1
ATOM 988 O O . ALA A 1 137 ? 35.200 19.100 -39.053 1.00 44.75 137 ALA A O 1
ATOM 989 N N . ALA A 1 138 ? 34.283 17.374 -37.954 1.00 41.06 138 ALA A N 1
ATOM 990 C CA . ALA A 1 138 ? 34.963 17.561 -36.674 1.00 41.06 138 ALA A CA 1
ATOM 991 C C . ALA A 1 138 ? 35.697 16.257 -36.293 1.00 41.06 138 ALA A C 1
ATOM 993 O O . ALA A 1 138 ? 35.263 15.170 -36.689 1.00 41.06 138 ALA A O 1
ATOM 994 N N . PRO A 1 139 ? 36.848 16.330 -35.597 1.00 46.69 139 PRO A N 1
ATOM 995 C CA . PRO A 1 139 ? 37.781 15.214 -35.496 1.00 46.69 139 PRO A CA 1
ATOM 996 C C . PRO A 1 139 ? 37.150 14.020 -34.778 1.00 46.69 139 PRO A C 1
ATOM 998 O O . PRO A 1 139 ? 36.358 14.174 -33.853 1.00 46.69 139 PRO A O 1
ATOM 1001 N N . ALA A 1 140 ? 37.509 12.813 -35.217 1.00 49.28 140 ALA A N 1
ATOM 1002 C CA . ALA A 1 140 ? 37.048 11.564 -34.632 1.00 49.28 140 ALA A CA 1
ATOM 1003 C C . ALA A 1 140 ? 37.435 11.489 -33.146 1.00 49.28 140 ALA A C 1
ATOM 1005 O O . ALA A 1 140 ? 38.550 11.092 -32.811 1.00 49.28 140 ALA A O 1
ATOM 1006 N N . ASP A 1 141 ? 36.507 11.863 -32.265 1.00 62.88 141 ASP A N 1
ATOM 1007 C CA . ASP A 1 141 ? 36.669 11.736 -30.822 1.00 62.88 141 ASP A CA 1
ATOM 1008 C C . ASP A 1 141 ? 37.105 10.307 -30.475 1.00 62.88 141 ASP A C 1
ATOM 1010 O O . ASP A 1 141 ? 36.421 9.318 -30.793 1.00 62.88 141 ASP A O 1
ATOM 1014 N N . GLY A 1 142 ? 38.266 10.203 -29.825 1.00 86.62 142 GLY A N 1
ATOM 1015 C CA . GLY A 1 142 ? 38.800 8.945 -29.320 1.00 86.62 142 GLY A CA 1
ATOM 1016 C C . GLY A 1 142 ? 37.816 8.256 -28.370 1.00 86.62 142 GLY A C 1
ATOM 1017 O O . GLY A 1 142 ? 36.912 8.875 -27.805 1.00 86.62 142 GLY A O 1
ATOM 1018 N N . ILE A 1 143 ? 37.988 6.946 -28.178 1.00 87.88 143 ILE A N 1
ATOM 1019 C CA . ILE A 1 143 ? 37.134 6.132 -27.290 1.00 87.88 143 ILE A CA 1
ATOM 1020 C C . ILE A 1 143 ? 37.038 6.745 -25.880 1.00 87.88 143 ILE A C 1
ATOM 1022 O O . ILE A 1 143 ? 35.974 6.695 -25.263 1.00 87.88 143 ILE A O 1
ATOM 1026 N N . ASP A 1 144 ? 38.109 7.387 -25.417 1.00 90.06 144 ASP A N 1
ATOM 1027 C CA . ASP A 1 144 ? 38.178 8.097 -24.141 1.00 90.06 144 ASP A CA 1
ATOM 1028 C C . ASP A 1 144 ? 37.131 9.223 -24.011 1.00 90.06 144 ASP A C 1
ATOM 1030 O O . ASP A 1 144 ? 36.316 9.222 -23.086 1.00 90.06 144 ASP A O 1
ATOM 1034 N N . ALA A 1 145 ? 37.056 10.113 -25.006 1.00 91.56 145 ALA A N 1
ATOM 1035 C CA . ALA A 1 145 ? 36.091 11.214 -25.041 1.00 91.56 145 ALA A CA 1
ATOM 1036 C C . ALA A 1 145 ? 34.636 10.710 -25.105 1.00 91.56 145 ALA A C 1
ATOM 1038 O O . ALA A 1 145 ? 33.728 11.285 -24.495 1.00 91.56 145 ALA A O 1
ATOM 1039 N N . LYS A 1 146 ? 34.406 9.582 -25.791 1.00 93.12 146 LYS A N 1
ATOM 1040 C CA . LYS A 1 146 ? 33.086 8.932 -25.844 1.00 93.12 146 LYS A CA 1
ATOM 1041 C C . LYS A 1 146 ? 32.667 8.371 -24.485 1.00 93.12 146 LYS A C 1
ATOM 1043 O O . LYS A 1 146 ? 31.500 8.518 -24.115 1.00 93.12 146 LYS A O 1
ATOM 1048 N N . LEU A 1 147 ? 33.589 7.756 -23.741 1.00 93.00 147 LEU A N 1
ATOM 1049 C CA . LEU A 1 147 ? 33.326 7.266 -22.384 1.00 93.00 147 LEU A CA 1
ATOM 1050 C C . LEU A 1 147 ? 33.027 8.422 -21.424 1.00 93.00 147 LEU A C 1
ATOM 1052 O O . LEU A 1 147 ? 32.051 8.346 -20.680 1.00 93.00 147 LEU A O 1
ATOM 1056 N N . ASP A 1 148 ? 33.764 9.530 -21.514 1.00 92.75 148 ASP A N 1
ATOM 1057 C CA . ASP A 1 148 ? 33.496 10.718 -20.697 1.00 92.75 148 ASP A CA 1
ATOM 1058 C C . ASP A 1 148 ? 32.125 11.322 -20.947 1.00 92.75 148 ASP A C 1
ATOM 1060 O O . ASP A 1 148 ? 31.370 11.579 -20.006 1.00 92.75 148 ASP A O 1
ATOM 1064 N N . LYS A 1 149 ? 31.761 11.502 -22.217 1.00 94.56 149 LYS A N 1
ATOM 1065 C CA . LYS A 1 149 ? 30.426 11.981 -22.581 1.00 94.56 149 LYS A CA 1
ATOM 1066 C C . LYS A 1 149 ? 29.342 11.043 -22.040 1.00 94.56 149 LYS A C 1
ATOM 1068 O O . LYS A 1 149 ? 28.316 11.495 -21.529 1.00 94.56 149 LYS A O 1
ATOM 1073 N N . ALA A 1 150 ? 29.577 9.733 -22.111 1.00 93.19 150 ALA A N 1
ATOM 1074 C CA . ALA A 1 150 ? 28.646 8.715 -21.647 1.00 93.19 150 ALA A CA 1
ATOM 1075 C C . ALA A 1 150 ? 28.508 8.649 -20.113 1.00 93.19 150 ALA A C 1
ATOM 1077 O O . ALA A 1 150 ? 27.397 8.385 -19.642 1.00 93.19 150 ALA A O 1
ATOM 1078 N N . PHE A 1 151 ? 29.587 8.891 -19.360 1.00 96.12 151 PHE A N 1
ATOM 1079 C CA . PHE A 1 151 ? 29.585 8.964 -17.895 1.00 96.12 151 PHE A CA 1
ATOM 1080 C C . PHE A 1 151 ? 28.968 10.273 -17.387 1.00 96.12 151 PHE A C 1
ATOM 1082 O O . PHE A 1 151 ? 28.099 10.246 -16.519 1.00 96.12 151 PHE A O 1
ATOM 1089 N N . ARG A 1 152 ? 29.294 11.416 -18.005 1.00 95.38 152 ARG A N 1
ATOM 1090 C CA . ARG A 1 152 ? 28.659 12.708 -17.683 1.00 95.38 152 ARG A CA 1
ATOM 1091 C C . ARG A 1 152 ? 27.138 12.661 -17.825 1.00 95.38 152 ARG A C 1
ATOM 1093 O O . ARG A 1 152 ? 26.432 13.209 -16.987 1.00 95.38 152 ARG A O 1
ATOM 1100 N N . LYS A 1 153 ? 26.619 11.953 -18.837 1.00 92.25 153 LYS A N 1
ATOM 1101 C CA . LYS A 1 153 ? 25.167 11.797 -19.045 1.00 92.25 153 LYS A CA 1
ATOM 1102 C C . LYS A 1 153 ? 24.459 11.099 -17.875 1.00 92.25 153 LYS A C 1
ATOM 1104 O O . LYS A 1 153 ? 23.285 11.360 -17.649 1.00 92.25 153 LYS A O 1
ATOM 1109 N N . ILE A 1 154 ? 25.144 10.216 -17.147 1.00 91.56 154 ILE A N 1
ATOM 1110 C CA . ILE A 1 154 ? 24.550 9.447 -16.038 1.00 91.56 154 ILE A CA 1
ATOM 1111 C C . ILE A 1 154 ? 24.926 9.996 -14.659 1.00 91.56 154 ILE A C 1
ATOM 1113 O O . ILE A 1 154 ? 24.373 9.557 -13.656 1.00 91.56 154 ILE A O 1
ATOM 1117 N N . GLN A 1 155 ? 25.839 10.966 -14.608 1.00 93.00 155 GLN A N 1
ATOM 1118 C CA . GLN A 1 155 ? 26.345 11.562 -13.378 1.00 93.00 155 GLN A CA 1
ATOM 1119 C C . GLN A 1 155 ? 25.243 12.174 -12.488 1.00 93.00 155 GLN A C 1
ATOM 1121 O O . GLN A 1 155 ? 25.288 11.917 -11.288 1.00 93.00 155 GLN A O 1
ATOM 1126 N N . PRO A 1 156 ? 24.223 12.899 -13.000 1.00 86.94 156 PRO A N 1
ATOM 1127 C CA . PRO A 1 156 ? 23.151 13.424 -12.147 1.00 86.94 156 PRO A CA 1
ATOM 1128 C C . PRO A 1 156 ? 22.370 12.315 -11.428 1.00 86.94 156 PRO A C 1
ATOM 1130 O O . PRO A 1 156 ? 22.162 12.381 -10.217 1.00 86.94 156 PRO A O 1
ATOM 1133 N N . SER A 1 157 ? 22.002 11.255 -12.155 1.00 81.56 157 SER A N 1
ATOM 1134 C CA . SER A 1 157 ? 21.291 10.100 -11.598 1.00 81.56 157 SER A CA 1
ATOM 1135 C C . SER A 1 157 ? 22.164 9.296 -10.637 1.00 81.56 157 SER A C 1
ATOM 1137 O O . SER A 1 157 ? 21.668 8.835 -9.616 1.00 81.56 157 SER A O 1
ATOM 1139 N N . LEU A 1 158 ? 23.464 9.166 -10.925 1.00 89.38 158 LEU A N 1
ATOM 1140 C CA . LEU A 1 158 ? 24.431 8.538 -10.025 1.00 89.38 158 LEU A CA 1
ATOM 1141 C C . LEU A 1 158 ? 24.552 9.309 -8.707 1.00 89.38 158 LEU A C 1
ATOM 1143 O O . LEU A 1 158 ? 24.518 8.697 -7.647 1.00 89.38 158 LEU A O 1
ATOM 1147 N N . VAL A 1 159 ? 24.680 10.638 -8.762 1.00 87.19 159 VAL A N 1
ATOM 1148 C CA . VAL A 1 159 ? 24.776 11.487 -7.564 1.00 87.19 159 VAL A CA 1
ATOM 1149 C C . VAL A 1 159 ? 23.502 11.393 -6.732 1.00 87.19 159 VAL A C 1
ATOM 1151 O O . VAL A 1 159 ? 23.591 11.230 -5.518 1.00 87.19 159 VAL A O 1
ATOM 1154 N N . SER A 1 160 ? 22.332 11.442 -7.377 1.00 77.69 160 SER A N 1
ATOM 1155 C CA . SER A 1 160 ? 21.053 11.227 -6.696 1.00 77.69 160 SER A CA 1
ATOM 1156 C C . SER A 1 160 ? 21.027 9.853 -6.019 1.00 77.69 160 SER A C 1
ATOM 1158 O O . SER A 1 160 ? 20.903 9.780 -4.801 1.00 77.69 160 SER A O 1
ATOM 1160 N N . ALA A 1 161 ? 21.302 8.775 -6.760 1.00 79.31 161 ALA A N 1
ATOM 1161 C CA . ALA A 1 161 ? 21.290 7.411 -6.232 1.00 79.31 161 ALA A CA 1
ATOM 1162 C C . ALA A 1 161 ? 22.339 7.156 -5.132 1.00 79.31 161 ALA A C 1
ATOM 1164 O O . ALA A 1 161 ? 22.093 6.365 -4.231 1.00 79.31 161 ALA A O 1
ATOM 1165 N N . LEU A 1 162 ? 23.495 7.824 -5.154 1.00 83.88 162 LEU A N 1
ATOM 1166 C CA . LEU A 1 162 ? 24.483 7.743 -4.070 1.00 83.88 162 LEU A CA 1
ATOM 1167 C C . LEU A 1 162 ? 24.044 8.503 -2.813 1.00 83.88 162 LEU A C 1
ATOM 1169 O O . LEU A 1 162 ? 24.441 8.129 -1.712 1.00 83.88 162 LEU A O 1
ATOM 1173 N N . LYS A 1 163 ? 23.258 9.573 -2.973 1.00 80.62 163 LYS A N 1
ATOM 1174 C CA . LYS A 1 163 ? 22.794 10.422 -1.870 1.00 80.62 163 LYS A CA 1
ATOM 1175 C C . LYS A 1 163 ? 21.523 9.883 -1.212 1.00 80.62 163 LYS A C 1
ATOM 1177 O O . LYS A 1 163 ? 21.400 9.969 0.003 1.00 80.62 163 LYS A O 1
ATOM 1182 N N . THR A 1 164 ? 20.588 9.374 -2.010 1.00 64.88 164 THR A N 1
ATOM 1183 C CA . THR A 1 164 ? 19.237 8.966 -1.581 1.00 64.88 164 THR A CA 1
ATOM 1184 C C . THR A 1 164 ? 18.996 7.460 -1.713 1.00 64.88 164 THR A C 1
ATOM 1186 O O . THR A 1 164 ? 17.944 6.945 -1.333 1.00 64.88 164 THR A O 1
ATOM 1189 N N . GLY A 1 165 ? 19.951 6.720 -2.282 1.00 62.69 165 GLY A N 1
ATOM 1190 C CA . GLY A 1 165 ? 19.851 5.273 -2.421 1.00 62.69 165 GLY A CA 1
ATOM 1191 C C . GLY A 1 165 ? 20.103 4.518 -1.111 1.00 62.69 165 GLY A C 1
ATOM 1192 O O . GLY A 1 165 ? 20.667 5.066 -0.162 1.00 62.69 165 GLY A O 1
ATOM 1193 N N . PRO A 1 166 ? 19.739 3.224 -1.072 1.00 62.91 166 PRO A N 1
ATOM 1194 C CA . PRO A 1 166 ? 20.035 2.341 0.056 1.00 62.91 166 PRO A CA 1
ATOM 1195 C C . PRO A 1 166 ? 21.541 2.317 0.320 1.00 62.91 166 PRO A C 1
ATOM 1197 O O . PRO A 1 166 ? 22.307 2.233 -0.640 1.00 62.91 166 PRO A O 1
ATOM 1200 N N . LYS A 1 167 ? 21.991 2.295 1.583 1.00 72.62 167 LYS A N 1
ATOM 1201 C CA . LYS A 1 167 ? 23.435 2.280 1.913 1.00 72.62 167 LYS A CA 1
ATOM 1202 C C . LYS A 1 167 ? 24.200 1.171 1.183 1.00 72.62 167 LYS A C 1
ATOM 1204 O O . LYS A 1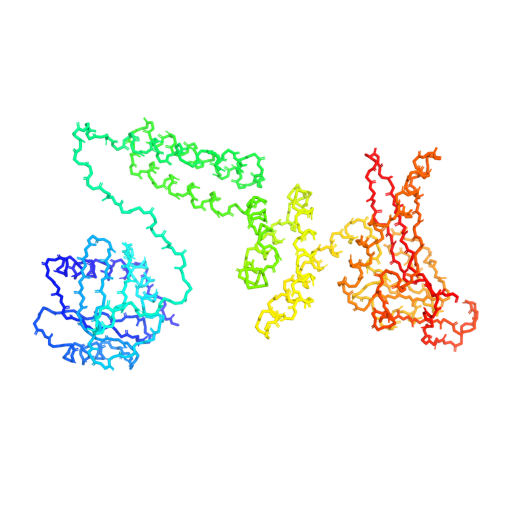 167 ? 25.270 1.424 0.632 1.00 72.62 167 LYS A O 1
ATOM 1209 N N . ASP A 1 168 ? 23.624 -0.027 1.112 1.00 71.56 168 ASP A N 1
ATOM 1210 C CA . ASP A 1 168 ? 24.242 -1.172 0.438 1.00 71.56 168 ASP A CA 1
ATOM 1211 C C . ASP A 1 168 ? 24.335 -0.972 -1.079 1.00 71.56 168 ASP A C 1
ATOM 1213 O O . ASP A 1 168 ? 25.340 -1.308 -1.706 1.00 71.56 168 ASP A O 1
ATOM 1217 N N . HIS A 1 169 ? 23.311 -0.374 -1.688 1.00 78.00 169 HIS A N 1
ATOM 1218 C CA . HIS A 1 169 ? 23.304 -0.099 -3.123 1.00 78.00 169 HIS A CA 1
ATOM 1219 C C . HIS A 1 169 ? 24.195 1.095 -3.477 1.00 78.00 169 HIS A C 1
ATOM 1221 O O . HIS A 1 169 ? 24.947 1.027 -4.446 1.00 78.00 169 HIS A O 1
ATOM 1227 N N . ALA A 1 170 ? 24.210 2.141 -2.649 1.00 82.12 170 ALA A N 1
ATOM 1228 C CA . ALA A 1 170 ? 25.142 3.256 -2.758 1.00 82.12 170 ALA A CA 1
ATOM 1229 C C . ALA A 1 170 ? 26.596 2.766 -2.658 1.00 82.12 170 ALA A C 1
ATOM 1231 O O . ALA A 1 170 ? 27.444 3.197 -3.438 1.00 82.12 170 ALA A O 1
ATOM 1232 N N . ALA A 1 171 ? 26.886 1.793 -1.786 1.00 84.81 171 ALA A N 1
ATOM 1233 C CA . ALA A 1 171 ? 28.198 1.152 -1.720 1.00 84.81 171 ALA A CA 1
ATOM 1234 C C . ALA A 1 171 ? 28.543 0.394 -3.018 1.00 84.81 171 ALA A C 1
ATOM 1236 O O . ALA A 1 171 ? 29.675 0.483 -3.504 1.00 84.81 171 ALA A O 1
ATOM 1237 N N . VAL A 1 172 ? 27.574 -0.307 -3.621 1.00 88.50 172 VAL A N 1
ATOM 1238 C CA . VAL A 1 172 ? 27.741 -0.958 -4.934 1.00 88.50 172 VAL A CA 1
ATOM 1239 C C . VAL A 1 172 ? 28.013 0.076 -6.033 1.00 88.50 172 VAL A C 1
ATOM 1241 O O . VAL A 1 172 ? 28.968 -0.088 -6.795 1.00 88.50 172 VAL A O 1
ATOM 1244 N N . LEU A 1 173 ? 27.236 1.160 -6.094 1.00 92.50 173 LEU A N 1
ATOM 1245 C CA . LEU A 1 173 ? 27.408 2.242 -7.067 1.00 92.50 173 LEU A CA 1
ATOM 1246 C C . LEU A 1 173 ? 28.753 2.958 -6.900 1.00 92.50 173 LEU A C 1
ATOM 1248 O O . LEU A 1 173 ? 29.440 3.204 -7.892 1.00 92.50 173 LEU A O 1
ATOM 1252 N N . ALA A 1 174 ? 29.181 3.233 -5.667 1.00 93.75 174 ALA A N 1
ATOM 1253 C CA . ALA A 1 174 ? 30.478 3.840 -5.377 1.00 93.75 174 ALA A CA 1
ATOM 1254 C C . ALA A 1 174 ? 31.631 2.922 -5.810 1.00 93.75 174 ALA A C 1
ATOM 1256 O O . ALA A 1 174 ? 32.587 3.368 -6.449 1.00 93.75 174 ALA A O 1
ATOM 1257 N N . LYS A 1 175 ? 31.518 1.615 -5.536 1.00 96.00 175 LYS A N 1
ATOM 1258 C CA . LYS A 1 175 ? 32.499 0.614 -5.973 1.00 96.00 175 LYS A CA 1
ATOM 1259 C C . LYS A 1 175 ? 32.591 0.534 -7.498 1.00 96.00 175 LYS A C 1
ATOM 1261 O O . LYS A 1 175 ? 33.698 0.497 -8.029 1.00 96.00 175 LYS A O 1
ATOM 1266 N N . LEU A 1 176 ? 31.454 0.524 -8.195 1.00 95.12 176 LEU A N 1
ATOM 1267 C CA . LEU A 1 176 ? 31.407 0.497 -9.660 1.00 95.12 176 LEU A CA 1
ATOM 1268 C C . LEU A 1 176 ? 31.928 1.799 -10.283 1.00 95.12 176 LEU A C 1
ATOM 1270 O O . LEU A 1 176 ? 32.629 1.747 -11.289 1.00 95.12 176 LEU A O 1
ATOM 1274 N N . THR A 1 177 ? 31.655 2.948 -9.661 1.00 97.06 177 THR A N 1
ATOM 1275 C CA . THR A 1 177 ? 32.198 4.250 -10.085 1.00 97.06 177 THR A CA 1
ATOM 1276 C C . THR A 1 177 ? 33.722 4.239 -10.014 1.00 97.06 177 THR A C 1
ATOM 1278 O O . THR A 1 177 ? 34.393 4.531 -11.000 1.00 97.06 177 THR A O 1
ATOM 1281 N N . LYS A 1 178 ? 34.279 3.785 -8.884 1.00 97.62 178 LYS A N 1
ATOM 1282 C CA . LYS A 1 178 ? 35.729 3.650 -8.709 1.00 97.62 178 LYS A CA 1
ATOM 1283 C C . LYS A 1 178 ? 36.346 2.647 -9.690 1.00 97.62 178 LYS A C 1
ATOM 1285 O O . LYS A 1 178 ? 37.448 2.881 -10.185 1.00 97.62 178 LYS A O 1
ATOM 1290 N N . ALA A 1 179 ? 35.661 1.535 -9.970 1.00 95.94 179 ALA A N 1
ATOM 1291 C CA . ALA A 1 179 ? 36.103 0.547 -10.956 1.00 95.94 179 ALA A CA 1
ATOM 1292 C C . ALA A 1 179 ? 36.184 1.158 -12.365 1.00 95.94 179 ALA A C 1
ATOM 1294 O O . ALA A 1 179 ? 37.234 1.061 -13.002 1.00 95.94 179 ALA A O 1
ATOM 1295 N N . TYR A 1 180 ? 35.141 1.888 -12.780 1.00 97.38 180 TYR A N 1
ATOM 1296 C CA . TYR A 1 180 ? 35.114 2.637 -14.037 1.00 97.38 180 TYR A CA 1
ATOM 1297 C C . TYR A 1 180 ? 36.278 3.633 -14.141 1.00 97.38 180 TYR A C 1
ATOM 1299 O O . TYR A 1 180 ? 37.023 3.601 -15.120 1.00 97.38 180 TYR A O 1
ATOM 1307 N N . GLU A 1 181 ? 36.473 4.481 -13.126 1.00 96.69 181 GLU A N 1
ATOM 1308 C CA . GLU A 1 181 ? 37.547 5.484 -13.105 1.00 96.69 181 GLU A CA 1
ATOM 1309 C C . GLU A 1 181 ? 38.936 4.837 -13.174 1.00 96.69 181 GLU A C 1
ATOM 1311 O O . GLU A 1 181 ? 39.797 5.289 -13.929 1.00 96.69 181 GLU A O 1
ATOM 1316 N N . THR A 1 182 ? 39.137 3.735 -12.443 1.00 97.25 182 THR A N 1
ATOM 1317 C CA . THR A 1 182 ? 40.400 2.981 -12.433 1.00 97.25 182 THR A CA 1
ATOM 1318 C C . THR A 1 182 ? 40.682 2.354 -13.800 1.00 97.25 182 THR A C 1
ATOM 1320 O O . THR A 1 182 ? 41.783 2.499 -14.332 1.00 97.25 182 THR A O 1
ATOM 1323 N N . ALA A 1 183 ? 39.694 1.676 -14.392 1.00 96.06 183 ALA A N 1
ATOM 1324 C CA . ALA A 1 183 ? 39.830 1.043 -15.701 1.00 96.06 183 ALA A CA 1
ATOM 1325 C C . ALA A 1 183 ? 40.098 2.077 -16.801 1.00 96.06 183 ALA A C 1
ATOM 1327 O O . ALA A 1 183 ? 40.972 1.869 -17.645 1.00 96.06 183 ALA A O 1
ATOM 1328 N N . LYS A 1 184 ? 39.394 3.214 -16.755 1.00 96.38 184 LYS A N 1
ATOM 1329 C CA . LYS A 1 184 ? 39.590 4.324 -17.687 1.00 96.38 184 LYS A CA 1
ATOM 1330 C C . LYS A 1 184 ? 40.986 4.941 -17.538 1.00 96.38 184 LYS A C 1
ATOM 1332 O O . LYS A 1 184 ? 41.684 5.080 -18.538 1.00 96.38 184 LYS A O 1
ATOM 1337 N N . GLY A 1 185 ? 41.419 5.253 -16.313 1.00 94.12 185 GLY A N 1
ATOM 1338 C CA . GLY A 1 185 ? 42.741 5.834 -16.038 1.00 94.12 185 GLY A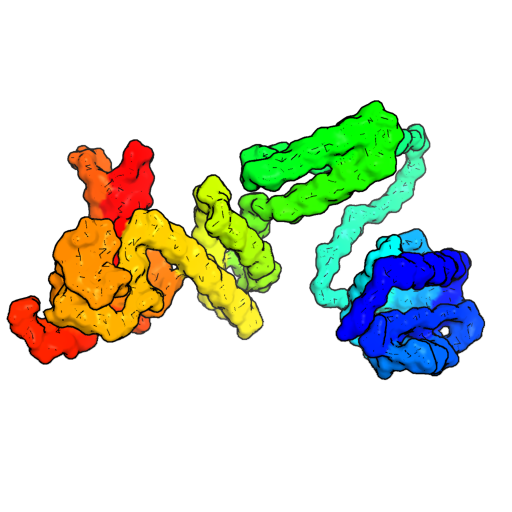 CA 1
ATOM 1339 C C . GLY A 1 185 ? 43.911 4.928 -16.439 1.00 94.12 185 GLY A C 1
ATOM 1340 O O . GLY A 1 185 ? 44.971 5.420 -16.811 1.00 94.12 185 GLY A O 1
ATOM 1341 N N . ALA A 1 186 ? 43.702 3.609 -16.438 1.00 95.94 186 ALA A N 1
ATOM 1342 C CA . ALA A 1 186 ? 44.668 2.627 -16.927 1.00 95.94 186 ALA A CA 1
ATOM 1343 C C . ALA A 1 186 ? 44.648 2.432 -18.460 1.00 95.94 186 ALA A C 1
ATOM 1345 O O . ALA A 1 186 ? 45.384 1.591 -18.975 1.00 95.94 186 ALA A O 1
ATOM 1346 N N . GLY A 1 187 ? 43.780 3.138 -19.197 1.00 94.25 187 GLY A N 1
ATOM 1347 C CA . GLY A 1 187 ? 43.589 2.950 -20.640 1.00 94.25 187 GLY A CA 1
ATOM 1348 C C . GLY A 1 187 ? 42.861 1.651 -21.020 1.00 94.25 187 GLY A C 1
ATOM 1349 O O . GLY A 1 187 ? 42.811 1.288 -22.195 1.00 94.25 187 GLY A O 1
ATOM 1350 N N . ASN A 1 188 ? 42.274 0.932 -20.054 1.00 96.62 188 ASN A N 1
ATOM 1351 C CA . ASN A 1 188 ? 41.509 -0.292 -20.299 1.00 96.62 188 ASN A CA 1
ATOM 1352 C C . ASN A 1 188 ? 40.052 0.043 -20.656 1.00 96.62 188 ASN A C 1
ATOM 1354 O O . ASN A 1 188 ? 39.118 -0.136 -19.868 1.00 96.62 188 ASN A O 1
ATOM 1358 N N . TYR A 1 189 ? 39.862 0.550 -21.872 1.00 93.62 189 TYR A N 1
ATOM 1359 C CA . TYR A 1 189 ? 38.571 1.067 -22.324 1.00 93.62 189 TYR A CA 1
ATOM 1360 C C . TYR A 1 189 ? 37.473 0.001 -22.449 1.00 93.62 189 TYR A C 1
ATOM 1362 O O . TYR A 1 189 ? 36.295 0.320 -22.292 1.00 93.62 189 TYR A O 1
ATOM 1370 N N . GLU A 1 190 ? 37.827 -1.266 -22.691 1.00 93.50 190 GLU A N 1
ATOM 1371 C CA . GLU A 1 190 ? 36.848 -2.360 -22.719 1.00 93.50 190 GLU A CA 1
ATOM 1372 C C . GLU A 1 190 ? 36.252 -2.596 -21.326 1.00 93.50 190 GLU A C 1
ATOM 1374 O O . GLU A 1 190 ? 35.032 -2.715 -21.183 1.00 93.50 190 GLU A O 1
ATOM 1379 N N . GLN A 1 191 ? 37.100 -2.630 -20.294 1.00 95.19 191 GLN A N 1
ATOM 1380 C CA . GLN A 1 191 ? 36.639 -2.790 -18.919 1.00 95.19 191 GLN A CA 1
ATOM 1381 C C . GLN A 1 191 ? 35.866 -1.556 -18.445 1.00 95.19 191 GLN A C 1
ATOM 1383 O O . GLN A 1 191 ? 34.781 -1.708 -17.890 1.00 95.19 191 GLN A O 1
ATOM 1388 N N . ALA A 1 192 ? 36.342 -0.348 -18.765 1.00 95.44 192 ALA A N 1
ATOM 1389 C CA . ALA A 1 192 ? 35.623 0.886 -18.453 1.00 95.44 192 ALA A CA 1
ATOM 1390 C C . ALA A 1 192 ? 34.210 0.896 -19.070 1.00 95.44 192 ALA A C 1
ATOM 1392 O O . ALA A 1 192 ? 33.241 1.260 -18.409 1.00 95.44 192 ALA A O 1
ATOM 1393 N N . LEU A 1 193 ? 34.047 0.427 -20.312 1.00 94.81 193 LEU A N 1
ATOM 1394 C CA . LEU A 1 193 ? 32.727 0.323 -20.939 1.00 94.81 193 LEU A CA 1
ATOM 1395 C C . LEU A 1 193 ? 31.813 -0.700 -20.238 1.00 94.81 193 LEU A C 1
ATOM 1397 O O . LEU A 1 193 ? 30.609 -0.452 -20.098 1.00 94.81 193 LEU A O 1
ATOM 1401 N N . LYS A 1 194 ? 32.360 -1.841 -19.795 1.00 95.38 194 LYS A N 1
ATOM 1402 C CA . LYS A 1 194 ? 31.611 -2.850 -19.021 1.00 95.38 194 LYS A CA 1
ATOM 1403 C C . LYS A 1 194 ? 31.142 -2.275 -17.688 1.00 95.38 194 LYS A C 1
ATOM 1405 O O . LYS A 1 194 ? 29.948 -2.353 -17.395 1.00 95.38 194 LYS A O 1
ATOM 1410 N N . ASP A 1 195 ? 32.043 -1.638 -16.947 1.00 95.06 195 ASP A N 1
ATOM 1411 C CA . ASP A 1 195 ? 31.743 -1.034 -15.647 1.00 95.06 195 ASP A CA 1
ATOM 1412 C C . ASP A 1 195 ? 30.708 0.088 -15.794 1.00 95.06 195 ASP A C 1
ATOM 1414 O O . ASP A 1 195 ? 29.737 0.133 -15.043 1.00 95.06 195 ASP A O 1
ATOM 1418 N N . LEU A 1 196 ? 30.823 0.924 -16.833 1.00 95.31 196 LEU A N 1
ATOM 1419 C CA . LEU A 1 196 ? 29.849 1.974 -17.147 1.00 95.31 196 LEU A CA 1
ATOM 1420 C C . LEU A 1 196 ? 28.455 1.414 -17.480 1.00 95.31 196 LEU A C 1
ATOM 1422 O O . LEU A 1 196 ? 27.431 1.979 -17.089 1.00 95.31 196 LEU A O 1
ATOM 1426 N N . THR A 1 197 ? 28.398 0.297 -18.205 1.00 93.62 197 THR A N 1
ATOM 1427 C CA . THR A 1 197 ? 27.136 -0.382 -18.546 1.00 93.62 197 THR A CA 1
ATOM 1428 C C . THR A 1 197 ? 26.483 -0.987 -17.304 1.00 93.62 197 THR A C 1
ATOM 1430 O O . THR A 1 197 ? 25.264 -0.900 -17.125 1.00 93.62 197 THR A O 1
ATOM 1433 N N . GLN A 1 198 ? 27.292 -1.572 -16.421 1.00 92.12 198 GLN A N 1
ATOM 1434 C CA . GLN A 1 198 ? 26.819 -2.089 -15.146 1.00 92.12 198 GLN A CA 1
ATOM 1435 C C . GLN A 1 198 ? 26.331 -0.954 -14.241 1.00 92.12 198 GLN A C 1
ATOM 1437 O O . GLN A 1 198 ? 25.245 -1.067 -13.681 1.00 92.12 198 GLN A O 1
ATOM 1442 N N . LEU A 1 199 ? 27.054 0.169 -14.186 1.00 93.56 199 LEU A N 1
ATOM 1443 C CA . LEU A 1 199 ? 26.650 1.365 -13.448 1.00 93.56 199 LEU A CA 1
ATOM 1444 C C . LEU A 1 199 ? 25.274 1.866 -13.910 1.00 93.56 199 LEU A C 1
ATOM 1446 O O . LEU A 1 199 ? 24.397 2.092 -13.087 1.00 93.56 199 LEU A O 1
ATOM 1450 N N . ARG A 1 200 ? 25.039 1.955 -15.227 1.00 89.88 200 ARG A N 1
ATOM 1451 C CA . ARG A 1 200 ? 23.720 2.305 -15.792 1.00 89.88 200 ARG A CA 1
ATOM 1452 C C . ARG A 1 200 ? 22.616 1.349 -15.364 1.00 89.88 200 ARG A C 1
ATOM 1454 O O . ARG A 1 200 ? 21.518 1.786 -15.037 1.00 89.88 200 ARG A O 1
ATOM 1461 N N . THR A 1 201 ? 22.909 0.053 -15.389 1.00 85.19 201 THR A N 1
ATOM 1462 C CA . THR A 1 201 ? 21.948 -0.986 -15.007 1.00 85.19 201 THR A CA 1
ATOM 1463 C C . THR A 1 201 ? 21.590 -0.875 -13.530 1.00 85.19 201 THR A C 1
ATOM 1465 O O . THR A 1 201 ? 20.420 -0.980 -13.182 1.00 85.19 201 THR A O 1
ATOM 1468 N N . GLU A 1 202 ? 22.580 -0.637 -12.671 1.00 85.06 202 GLU A N 1
ATOM 1469 C CA . GLU A 1 202 ? 22.363 -0.474 -11.236 1.00 85.06 202 GLU A CA 1
ATOM 1470 C C . GLU A 1 202 ? 21.633 0.828 -10.908 1.00 85.06 202 GLU A C 1
ATOM 1472 O O . GLU A 1 202 ? 20.682 0.789 -10.140 1.00 85.06 202 GLU A O 1
ATOM 1477 N N . ILE A 1 203 ? 21.969 1.948 -11.556 1.00 82.69 203 ILE A N 1
ATOM 1478 C CA . ILE A 1 203 ? 21.217 3.207 -11.415 1.00 82.69 203 ILE A CA 1
ATOM 1479 C C . ILE A 1 203 ? 19.745 3.003 -11.806 1.00 82.69 203 ILE A C 1
ATOM 1481 O O . ILE A 1 203 ? 18.850 3.427 -11.085 1.00 82.69 203 ILE A O 1
ATOM 1485 N N . ALA A 1 204 ? 19.470 2.303 -12.912 1.00 75.94 204 ALA A N 1
ATOM 1486 C CA . ALA A 1 204 ? 18.100 2.006 -13.343 1.00 75.94 204 ALA A CA 1
ATOM 1487 C C . ALA A 1 204 ? 17.359 1.026 -12.411 1.00 75.94 204 ALA A C 1
ATOM 1489 O O . ALA A 1 204 ? 16.134 0.919 -12.468 1.00 75.94 204 ALA A O 1
ATOM 1490 N N . ARG A 1 205 ? 18.091 0.287 -11.567 1.00 69.62 205 ARG A N 1
ATOM 1491 C CA . ARG A 1 205 ? 17.532 -0.585 -10.525 1.00 69.62 205 ARG A CA 1
ATOM 1492 C C . ARG A 1 205 ? 17.236 0.155 -9.230 1.00 69.62 205 ARG A C 1
ATOM 1494 O O . ARG A 1 205 ? 16.604 -0.452 -8.373 1.00 69.62 205 ARG A O 1
ATOM 1501 N N . THR A 1 206 ? 17.647 1.412 -9.081 1.00 64.88 206 THR A N 1
ATOM 1502 C CA . THR A 1 206 ? 17.266 2.257 -7.948 1.00 64.88 206 THR A CA 1
ATOM 1503 C C . THR A 1 206 ? 15.903 2.887 -8.248 1.00 64.88 206 THR A C 1
ATOM 1505 O O . THR A 1 206 ? 15.850 3.871 -8.984 1.00 64.88 206 THR A O 1
ATOM 1508 N N . PRO A 1 207 ? 14.773 2.367 -7.728 1.00 57.78 207 PRO A N 1
ATOM 1509 C CA . PRO A 1 207 ? 13.515 3.097 -7.823 1.00 57.78 207 PRO A CA 1
ATOM 1510 C C . PRO A 1 207 ? 13.666 4.401 -7.032 1.00 57.78 207 PRO A C 1
ATOM 1512 O O . PRO A 1 207 ? 13.853 4.354 -5.817 1.00 57.78 207 PRO A O 1
ATOM 1515 N N . SER A 1 208 ? 13.659 5.551 -7.708 1.00 65.69 208 SER A N 1
ATOM 1516 C CA . SER A 1 208 ? 13.662 6.861 -7.048 1.00 65.69 208 SER A CA 1
ATOM 1517 C C . SER A 1 208 ? 12.232 7.329 -6.805 1.00 65.69 208 SER A C 1
ATOM 1519 O O . SER A 1 208 ? 11.304 6.939 -7.521 1.00 65.69 208 SER A O 1
ATOM 1521 N N . THR A 1 209 ? 12.045 8.196 -5.816 1.00 66.12 209 THR A N 1
ATOM 1522 C CA . THR A 1 209 ? 10.752 8.841 -5.583 1.00 66.12 209 THR A CA 1
ATOM 1523 C C . THR A 1 209 ? 10.345 9.750 -6.756 1.00 66.12 209 THR A C 1
ATOM 1525 O O . THR A 1 209 ? 9.157 10.009 -6.922 1.00 66.12 209 THR A O 1
ATOM 1528 N N . ASP A 1 210 ? 11.272 10.164 -7.631 1.00 67.81 210 ASP A N 1
ATOM 1529 C CA . ASP A 1 210 ? 10.957 10.909 -8.866 1.00 67.81 210 ASP A CA 1
ATOM 1530 C C . ASP A 1 210 ? 10.088 10.082 -9.827 1.00 67.81 210 ASP A C 1
ATOM 1532 O O . ASP A 1 210 ? 9.269 10.616 -10.575 1.00 67.81 210 ASP A O 1
ATOM 1536 N N . THR A 1 211 ? 10.229 8.750 -9.802 1.00 66.94 211 THR A N 1
ATOM 1537 C CA . THR A 1 211 ? 9.377 7.865 -10.610 1.00 66.94 211 THR A CA 1
ATOM 1538 C C . THR A 1 211 ? 7.931 7.837 -10.113 1.00 66.94 211 THR A C 1
ATOM 1540 O O . THR A 1 211 ? 7.024 7.635 -10.920 1.00 66.94 211 THR A O 1
ATOM 1543 N N . LEU A 1 212 ? 7.699 8.098 -8.818 1.00 70.69 212 LEU A N 1
ATOM 1544 C CA . LEU A 1 212 ? 6.357 8.322 -8.276 1.00 70.69 212 LEU A CA 1
ATOM 1545 C C . LEU A 1 212 ? 5.808 9.687 -8.704 1.00 70.69 212 LEU A C 1
ATOM 1547 O O . LEU A 1 212 ? 4.635 9.775 -9.041 1.00 70.69 212 LEU A O 1
ATOM 1551 N N . ASP A 1 213 ? 6.630 10.732 -8.776 1.00 74.19 213 ASP A N 1
ATOM 1552 C CA . ASP A 1 213 ? 6.157 12.055 -9.216 1.00 74.19 213 ASP A CA 1
ATOM 1553 C C . ASP A 1 213 ? 5.701 12.024 -10.679 1.00 74.19 213 ASP A C 1
ATOM 1555 O O . ASP A 1 213 ? 4.616 12.494 -11.024 1.00 74.19 213 ASP A O 1
ATOM 1559 N N . ALA A 1 214 ? 6.483 11.371 -11.544 1.00 71.12 214 ALA A N 1
ATOM 1560 C CA . ALA A 1 214 ? 6.095 11.134 -12.933 1.00 71.12 214 ALA A CA 1
ATOM 1561 C C . ALA A 1 214 ? 4.821 10.272 -13.054 1.00 71.12 214 ALA A C 1
ATOM 1563 O O . ALA A 1 214 ? 4.064 10.406 -14.025 1.00 71.12 214 ALA A O 1
ATOM 1564 N N . ALA A 1 215 ? 4.573 9.396 -12.075 1.00 68.25 215 ALA A N 1
ATOM 1565 C CA . ALA A 1 215 ? 3.344 8.617 -11.979 1.00 68.25 215 ALA A CA 1
ATOM 1566 C C . ALA A 1 215 ? 2.137 9.507 -11.692 1.00 68.25 215 ALA A C 1
ATOM 1568 O O . ALA A 1 215 ? 1.132 9.465 -12.402 1.00 68.25 215 ALA A O 1
ATOM 1569 N N . LEU A 1 216 ? 2.283 10.349 -10.671 1.00 76.88 216 LEU A N 1
ATOM 1570 C CA . LEU A 1 216 ? 1.243 11.233 -10.165 1.00 76.88 216 LEU A CA 1
ATOM 1571 C C . LEU A 1 216 ? 0.894 12.360 -11.142 1.00 76.88 216 LEU A C 1
ATOM 1573 O O . LEU A 1 216 ? -0.228 12.856 -11.112 1.00 76.88 216 LEU A O 1
ATOM 1577 N N . ALA A 1 217 ? 1.797 12.714 -12.060 1.00 81.50 217 ALA A N 1
ATOM 1578 C CA . ALA A 1 217 ? 1.553 13.716 -13.100 1.00 81.50 217 ALA A CA 1
ATOM 1579 C C . ALA A 1 217 ? 0.393 13.374 -14.066 1.00 81.50 217 ALA A C 1
ATOM 1581 O O . ALA A 1 217 ? -0.050 14.245 -14.806 1.00 81.50 217 ALA A O 1
ATOM 1582 N N . GLY A 1 218 ? -0.108 12.131 -14.069 1.00 76.62 218 GLY A N 1
ATOM 1583 C CA . GLY A 1 218 ? -1.292 11.714 -14.835 1.00 76.62 218 GLY A CA 1
ATOM 1584 C C . GLY A 1 218 ? -2.288 10.916 -13.996 1.00 76.62 218 GLY A C 1
ATOM 1585 O O . GLY A 1 218 ? -2.890 9.968 -14.490 1.00 76.62 218 GLY A O 1
ATOM 1586 N N . LYS A 1 219 ? -2.409 11.263 -12.712 1.00 78.38 219 LYS A N 1
ATOM 1587 C CA . LYS A 1 219 ? -3.209 10.545 -11.711 1.00 78.38 219 LYS A CA 1
ATOM 1588 C C . LYS A 1 219 ? -4.712 10.453 -11.999 1.00 78.38 219 LYS A C 1
ATOM 1590 O O . LYS A 1 219 ? -5.381 9.632 -11.385 1.00 78.38 219 LYS A O 1
ATOM 1595 N N . ASP A 1 220 ? -5.221 11.258 -12.925 1.00 82.38 220 ASP A N 1
ATOM 1596 C CA . ASP A 1 220 ? -6.639 11.267 -13.295 1.00 82.38 220 ASP A CA 1
ATOM 1597 C C . ASP A 1 220 ? -6.976 10.245 -14.399 1.00 82.38 220 ASP A C 1
ATOM 1599 O O . ASP A 1 220 ? -8.144 10.077 -14.735 1.00 82.38 220 ASP A O 1
ATOM 1603 N N . ASP A 1 221 ? -5.974 9.556 -14.964 1.00 86.06 221 ASP A N 1
ATOM 1604 C CA . ASP A 1 221 ? -6.150 8.527 -15.995 1.00 86.06 221 ASP A CA 1
ATOM 1605 C C . ASP A 1 221 ? -6.056 7.107 -15.387 1.00 86.06 221 ASP A C 1
ATOM 1607 O O . ASP A 1 221 ? -4.954 6.643 -15.049 1.00 86.06 221 ASP A O 1
ATOM 1611 N N . PRO A 1 222 ? -7.184 6.373 -15.277 1.00 85.44 222 PRO A N 1
ATOM 1612 C CA . PRO A 1 222 ? -7.209 5.004 -14.764 1.00 85.44 222 PRO A CA 1
ATOM 1613 C C . PRO A 1 222 ? -6.319 4.034 -15.551 1.00 85.44 222 PRO A C 1
ATOM 1615 O O . PRO A 1 222 ? -5.702 3.150 -14.951 1.00 85.44 222 PRO A O 1
ATOM 1618 N N . ALA A 1 223 ? -6.213 4.195 -16.876 1.00 84.81 223 ALA A N 1
ATOM 1619 C CA . ALA A 1 223 ? -5.402 3.323 -17.724 1.00 84.81 223 ALA A CA 1
ATOM 1620 C C . ALA A 1 223 ? -3.913 3.522 -17.436 1.00 84.81 223 ALA A C 1
ATOM 1622 O O . ALA A 1 223 ? -3.159 2.553 -17.284 1.00 84.81 223 ALA A O 1
ATOM 1623 N N . ARG A 1 224 ? -3.495 4.785 -17.290 1.00 86.62 224 ARG A N 1
ATOM 1624 C CA . ARG A 1 224 ? -2.128 5.125 -16.892 1.00 86.62 224 ARG A CA 1
ATOM 1625 C C . ARG A 1 224 ? -1.808 4.548 -15.520 1.00 86.62 224 ARG A C 1
ATOM 1627 O O . ARG A 1 224 ? -0.801 3.857 -15.397 1.00 86.62 224 ARG A O 1
ATOM 1634 N N . LEU A 1 225 ? -2.662 4.763 -14.517 1.00 84.81 225 LEU A N 1
ATOM 1635 C CA . LEU A 1 225 ? -2.456 4.208 -13.174 1.00 84.81 225 LEU A CA 1
ATOM 1636 C C . LEU A 1 225 ? -2.348 2.678 -13.193 1.00 84.81 225 LEU A C 1
ATOM 1638 O O . LEU A 1 225 ? -1.424 2.124 -12.594 1.00 84.81 225 LEU A O 1
ATOM 1642 N N . ALA A 1 226 ? -3.224 1.992 -13.933 1.00 84.06 226 ALA A N 1
ATOM 1643 C CA . ALA A 1 226 ? -3.178 0.539 -14.077 1.00 84.06 226 ALA A CA 1
ATOM 1644 C C . ALA A 1 226 ? -1.852 0.060 -14.704 1.00 84.06 226 ALA A C 1
ATOM 1646 O O . ALA A 1 226 ? -1.237 -0.890 -14.210 1.00 84.06 226 ALA A O 1
ATOM 1647 N N . GLY A 1 227 ? -1.345 0.763 -15.724 1.00 82.94 227 GLY A N 1
ATOM 1648 C CA . GLY A 1 227 ? -0.039 0.488 -16.337 1.00 82.94 227 GLY A CA 1
ATOM 1649 C C . GLY A 1 227 ? 1.149 0.616 -15.371 1.00 82.94 227 GLY A C 1
ATOM 1650 O O . GLY A 1 227 ? 2.213 0.037 -15.602 1.00 82.94 227 GLY A O 1
ATOM 1651 N N . MET A 1 228 ? 0.970 1.317 -14.248 1.00 82.06 228 MET A N 1
ATOM 1652 C CA . MET A 1 228 ? 2.012 1.564 -13.247 1.00 82.06 228 MET A CA 1
ATOM 1653 C C . MET A 1 228 ? 2.028 0.562 -12.091 1.00 82.06 228 MET A C 1
ATOM 1655 O O . MET A 1 228 ? 2.910 0.640 -11.230 1.00 82.06 228 MET A O 1
ATOM 1659 N N . ALA A 1 229 ? 1.136 -0.432 -12.093 1.00 78.62 229 ALA A N 1
ATOM 1660 C CA . ALA A 1 229 ? 1.062 -1.465 -11.059 1.00 78.62 229 ALA A CA 1
ATOM 1661 C C . ALA A 1 229 ? 2.422 -2.116 -10.754 1.00 78.62 229 ALA A C 1
ATOM 1663 O O . ALA A 1 229 ? 2.775 -2.327 -9.593 1.00 78.62 229 ALA A O 1
ATOM 1664 N N . GLY A 1 230 ? 3.214 -2.407 -11.792 1.00 76.44 230 GLY A N 1
ATOM 1665 C CA . GLY A 1 230 ? 4.533 -3.023 -11.640 1.00 76.44 230 GLY A CA 1
ATOM 1666 C C . GLY A 1 230 ? 5.573 -2.117 -10.974 1.00 76.44 230 GLY A C 1
ATOM 1667 O O . GLY A 1 230 ? 6.456 -2.621 -10.279 1.00 76.44 230 GLY A O 1
ATOM 1668 N N . LEU A 1 231 ? 5.474 -0.798 -11.161 1.00 79.06 231 LEU A N 1
ATOM 1669 C CA . LEU A 1 231 ? 6.347 0.167 -10.491 1.00 79.06 231 LEU A CA 1
ATOM 1670 C C . LEU A 1 231 ? 5.972 0.280 -9.013 1.00 79.06 231 LEU A C 1
ATOM 1672 O O . LEU A 1 231 ? 6.845 0.169 -8.159 1.00 79.06 231 LEU A O 1
ATOM 1676 N N . LEU A 1 232 ? 4.675 0.414 -8.720 1.00 76.62 232 LEU A N 1
ATOM 1677 C CA . LEU A 1 232 ? 4.168 0.533 -7.355 1.00 76.62 232 LEU A CA 1
ATOM 1678 C C . LEU A 1 232 ? 4.598 -0.646 -6.476 1.00 76.62 232 LEU A C 1
ATOM 1680 O O . LEU A 1 232 ? 5.059 -0.442 -5.359 1.00 76.62 232 LEU A O 1
ATOM 1684 N N . VAL A 1 233 ? 4.507 -1.874 -6.998 1.00 75.62 233 VAL A N 1
ATOM 1685 C CA . VAL A 1 233 ? 4.956 -3.080 -6.281 1.00 75.62 233 VAL A CA 1
ATOM 1686 C C . VAL A 1 233 ? 6.426 -2.978 -5.894 1.00 75.62 233 VAL A C 1
ATOM 1688 O O . VAL A 1 233 ? 6.761 -3.170 -4.731 1.00 75.62 233 VAL A O 1
ATOM 1691 N N . LYS A 1 234 ? 7.298 -2.619 -6.842 1.00 78.12 234 LYS A N 1
ATOM 1692 C CA . LYS A 1 234 ? 8.738 -2.487 -6.580 1.00 78.12 234 LYS A CA 1
ATOM 1693 C C . LYS A 1 234 ? 9.037 -1.384 -5.568 1.00 78.12 234 LYS A C 1
ATOM 1695 O O . LYS A 1 234 ? 9.928 -1.537 -4.737 1.00 78.12 234 LYS A O 1
ATOM 1700 N N . THR A 1 235 ? 8.298 -0.281 -5.636 1.00 76.62 235 THR A N 1
ATOM 1701 C CA . THR A 1 235 ? 8.421 0.830 -4.692 1.00 76.62 235 THR A CA 1
ATOM 1702 C C . THR A 1 235 ? 8.022 0.410 -3.278 1.00 76.62 235 THR A C 1
ATOM 1704 O O . THR A 1 235 ? 8.768 0.674 -2.337 1.00 76.62 235 THR A O 1
ATOM 1707 N N . LEU A 1 236 ? 6.894 -0.290 -3.120 1.00 73.62 236 LEU A N 1
ATOM 1708 C CA . LEU A 1 236 ? 6.431 -0.798 -1.824 1.00 73.62 236 LEU A CA 1
ATOM 1709 C C . LEU A 1 236 ? 7.386 -1.848 -1.240 1.00 73.62 236 LEU A C 1
ATOM 1711 O O . LEU A 1 236 ? 7.728 -1.778 -0.063 1.00 73.62 236 LEU A O 1
ATOM 1715 N N . GLU A 1 237 ? 7.884 -2.773 -2.067 1.00 74.81 237 GLU A N 1
ATOM 1716 C CA . GLU A 1 237 ? 8.882 -3.774 -1.659 1.00 74.81 237 GLU A CA 1
ATOM 1717 C C . GLU A 1 237 ? 10.176 -3.142 -1.124 1.00 74.81 237 GLU A C 1
ATOM 1719 O O . GLU A 1 237 ? 10.842 -3.731 -0.267 1.00 74.81 237 GLU A O 1
ATOM 1724 N N . ARG A 1 238 ? 10.542 -1.955 -1.623 1.00 69.25 238 ARG A N 1
ATOM 1725 C CA . ARG A 1 238 ? 11.683 -1.187 -1.121 1.00 69.25 238 ARG A CA 1
ATOM 1726 C C . ARG A 1 238 ? 11.338 -0.410 0.149 1.00 69.25 238 ARG A C 1
ATOM 1728 O O . ARG A 1 238 ? 12.103 -0.466 1.107 1.00 69.25 238 ARG A O 1
ATOM 1735 N N . GLY A 1 239 ? 10.190 0.269 0.181 1.00 64.75 239 GLY A N 1
ATOM 1736 C CA . GLY A 1 239 ? 9.759 1.044 1.348 1.00 64.75 239 GLY A CA 1
ATOM 1737 C C . GLY A 1 239 ? 9.574 0.211 2.611 1.00 64.75 239 GLY A C 1
ATOM 1738 O O . GLY A 1 239 ? 9.873 0.695 3.696 1.00 64.75 239 GLY A O 1
ATOM 1739 N N . GLY A 1 240 ? 9.212 -1.067 2.478 1.00 64.06 240 GLY A N 1
ATOM 1740 C CA . GLY A 1 240 ? 9.174 -1.996 3.611 1.00 64.06 240 GLY A CA 1
ATOM 1741 C C . GLY A 1 240 ? 10.546 -2.371 4.195 1.00 64.06 240 GLY A C 1
ATOM 1742 O O . GLY A 1 240 ? 10.598 -2.972 5.261 1.00 64.06 240 GLY A O 1
ATOM 1743 N N . LYS A 1 241 ? 11.662 -2.056 3.520 1.00 67.44 241 LYS A N 1
ATOM 1744 C CA . LYS A 1 241 ? 13.026 -2.412 3.966 1.00 67.44 241 LYS A CA 1
ATOM 1745 C C . LYS A 1 241 ? 13.846 -1.223 4.466 1.00 67.44 241 LYS A C 1
ATOM 1747 O O . LYS A 1 241 ? 14.858 -1.429 5.129 1.00 67.44 241 LYS A O 1
ATOM 1752 N N . GLU A 1 242 ? 13.449 0.003 4.131 1.00 69.31 242 GLU A N 1
ATOM 1753 C CA . GLU A 1 242 ? 14.253 1.212 4.332 1.00 69.31 242 GLU A CA 1
ATOM 1754 C C . GLU A 1 242 ? 13.418 2.321 4.984 1.00 69.31 242 GLU A C 1
ATOM 1756 O O . GLU A 1 242 ? 12.587 2.944 4.326 1.00 69.31 242 GLU A O 1
ATOM 1761 N N . ALA A 1 243 ? 13.677 2.610 6.264 1.00 69.19 243 ALA A N 1
ATOM 1762 C CA . ALA A 1 243 ? 12.953 3.637 7.020 1.00 69.19 243 ALA A CA 1
ATOM 1763 C C . ALA A 1 243 ? 13.051 5.038 6.380 1.00 69.19 243 ALA A C 1
ATOM 1765 O O . ALA A 1 243 ? 12.045 5.736 6.264 1.00 69.19 243 ALA A O 1
ATOM 1766 N N . ASP A 1 244 ? 14.235 5.423 5.890 1.00 66.50 244 ASP A N 1
ATOM 1767 C CA . ASP A 1 244 ? 14.444 6.720 5.227 1.00 66.50 244 ASP A CA 1
ATOM 1768 C C . ASP A 1 244 ? 13.620 6.835 3.933 1.00 66.50 244 ASP A C 1
ATOM 1770 O O . ASP A 1 244 ? 13.004 7.868 3.666 1.00 66.50 244 ASP A O 1
ATOM 1774 N N . PHE A 1 245 ? 13.542 5.748 3.157 1.00 66.94 245 PHE A N 1
ATOM 1775 C CA . PHE A 1 245 ? 12.711 5.702 1.956 1.00 66.94 245 PHE A CA 1
ATOM 1776 C C . PHE A 1 245 ? 11.225 5.772 2.308 1.00 66.94 245 PHE A C 1
ATOM 1778 O O . PHE A 1 245 ? 10.477 6.460 1.623 1.00 66.94 245 PHE A O 1
ATOM 1785 N N . LYS A 1 246 ? 10.791 5.093 3.378 1.00 72.00 246 LYS A N 1
ATOM 1786 C CA . LYS A 1 246 ? 9.409 5.155 3.878 1.00 72.00 246 LYS A CA 1
ATOM 1787 C C . LYS A 1 246 ? 9.018 6.599 4.208 1.00 72.00 246 LYS A C 1
ATOM 1789 O O . LYS A 1 246 ? 7.972 7.060 3.758 1.00 72.00 246 LYS A O 1
ATOM 1794 N N . LYS A 1 247 ? 9.902 7.339 4.889 1.00 75.06 247 LYS A N 1
ATOM 1795 C CA . LYS A 1 247 ? 9.697 8.755 5.234 1.00 75.06 247 LYS A CA 1
ATOM 1796 C C . LYS A 1 247 ? 9.571 9.653 3.998 1.00 75.06 247 LYS A C 1
ATOM 1798 O O . LYS A 1 247 ? 8.698 10.513 3.959 1.00 75.06 247 LYS A O 1
ATOM 1803 N N . GLU A 1 248 ? 10.412 9.454 2.984 1.00 75.62 248 GLU A N 1
ATOM 1804 C CA . GLU A 1 248 ? 10.379 10.258 1.752 1.00 75.62 248 GLU A CA 1
ATOM 1805 C C . GLU A 1 248 ? 9.209 9.881 0.824 1.00 75.62 248 GLU A C 1
ATOM 1807 O O . GLU A 1 248 ? 8.552 10.746 0.243 1.00 75.62 248 GLU A O 1
ATOM 1812 N N . ALA A 1 249 ? 8.937 8.584 0.672 1.00 79.75 249 ALA A N 1
ATOM 1813 C CA . ALA A 1 249 ? 7.914 8.069 -0.230 1.00 79.75 249 ALA A CA 1
ATOM 1814 C C . ALA A 1 249 ? 6.501 8.152 0.362 1.00 79.75 249 ALA A C 1
ATOM 1816 O O . ALA A 1 249 ? 5.544 8.183 -0.407 1.00 79.75 249 ALA A O 1
ATOM 1817 N N . GLY A 1 250 ? 6.356 8.203 1.690 1.00 82.19 250 GLY A N 1
ATOM 1818 C CA . GLY A 1 250 ? 5.073 8.200 2.398 1.00 82.19 250 GLY A CA 1
ATOM 1819 C C . GLY A 1 250 ? 4.047 9.183 1.823 1.00 82.19 250 GLY A C 1
ATOM 1820 O O . GLY A 1 250 ? 2.990 8.732 1.376 1.00 82.19 250 GLY A O 1
ATOM 1821 N N . PRO A 1 251 ? 4.354 10.495 1.730 1.00 83.88 251 PRO A N 1
ATOM 1822 C CA . PRO A 1 251 ? 3.445 11.474 1.131 1.00 83.88 251 PRO A CA 1
ATOM 1823 C C . PRO A 1 251 ? 3.032 11.111 -0.303 1.00 83.88 251 PRO A C 1
ATOM 1825 O O . PRO A 1 251 ? 1.849 11.106 -0.631 1.00 83.88 251 PRO A O 1
ATOM 1828 N N . LYS A 1 252 ? 3.988 10.688 -1.138 1.00 85.00 252 LYS A N 1
ATOM 1829 C CA . LYS A 1 252 ? 3.736 10.308 -2.539 1.00 85.00 252 LYS A CA 1
ATOM 1830 C C . LYS A 1 252 ? 2.879 9.045 -2.658 1.00 85.00 252 LYS A C 1
ATOM 1832 O O . LYS A 1 252 ? 2.070 8.916 -3.574 1.00 85.00 252 LYS A O 1
ATOM 1837 N N . LEU A 1 253 ? 3.044 8.092 -1.742 1.00 85.75 253 LEU A N 1
ATOM 1838 C CA . LEU A 1 253 ? 2.213 6.890 -1.680 1.00 85.75 253 LEU A CA 1
ATOM 1839 C C . LEU A 1 253 ? 0.781 7.224 -1.230 1.00 85.75 253 LEU A C 1
ATOM 1841 O O . LEU A 1 253 ? -0.152 6.595 -1.730 1.00 85.75 253 LEU A O 1
ATOM 1845 N N . ARG A 1 254 ? 0.586 8.228 -0.358 1.00 87.06 254 ARG A N 1
ATOM 1846 C CA . ARG A 1 254 ? -0.752 8.725 0.024 1.00 87.06 254 ARG A CA 1
ATOM 1847 C C . ARG A 1 254 ? -1.430 9.434 -1.146 1.00 87.06 254 ARG A C 1
ATOM 1849 O O . ARG A 1 254 ? -2.597 9.168 -1.435 1.00 87.06 254 ARG A O 1
ATOM 1856 N N . ASP A 1 255 ? -0.683 10.244 -1.894 1.00 86.94 255 ASP A N 1
ATOM 1857 C CA . ASP A 1 255 ? -1.175 10.856 -3.134 1.00 86.94 255 ASP A CA 1
ATOM 1858 C C . ASP A 1 255 ? -1.585 9.790 -4.158 1.00 86.94 255 ASP A C 1
ATOM 1860 O O . ASP A 1 255 ? -2.647 9.882 -4.774 1.00 86.94 255 ASP A O 1
ATOM 1864 N N . MET A 1 256 ? -0.779 8.733 -4.303 1.00 88.50 256 MET A N 1
ATOM 1865 C CA . MET A 1 256 ? -1.077 7.605 -5.189 1.00 88.50 256 MET A CA 1
ATOM 1866 C C . MET A 1 256 ? -2.332 6.853 -4.744 1.00 88.50 256 MET A C 1
ATOM 1868 O O . MET A 1 256 ? -3.169 6.483 -5.562 1.00 88.50 256 MET A O 1
ATOM 1872 N N . ARG A 1 257 ? -2.492 6.635 -3.439 1.00 90.12 257 ARG A N 1
ATOM 1873 C CA . ARG A 1 257 ? -3.688 6.012 -2.872 1.00 90.12 257 ARG A CA 1
ATOM 1874 C C . ARG A 1 257 ? -4.936 6.856 -3.136 1.00 90.12 257 ARG A C 1
ATOM 1876 O O . ARG A 1 257 ? -5.956 6.312 -3.555 1.00 90.12 257 ARG A O 1
ATOM 1883 N N . THR A 1 258 ? -4.836 8.171 -2.965 1.00 89.62 258 THR A N 1
ATOM 1884 C CA . THR A 1 258 ? -5.904 9.130 -3.286 1.00 89.62 258 THR A CA 1
ATOM 1885 C C . THR A 1 258 ? -6.264 9.086 -4.772 1.00 89.62 258 THR A C 1
ATOM 1887 O O . THR A 1 258 ? -7.439 8.988 -5.121 1.00 89.62 258 THR A O 1
ATOM 1890 N N . ALA A 1 259 ? -5.261 9.060 -5.652 1.00 89.50 259 ALA A N 1
ATOM 1891 C CA . ALA A 1 259 ? -5.453 8.894 -7.089 1.00 89.50 259 ALA A CA 1
ATOM 1892 C C . ALA A 1 259 ? -6.181 7.587 -7.436 1.00 89.50 259 ALA A C 1
ATOM 1894 O O . ALA A 1 259 ? -7.125 7.586 -8.219 1.00 89.50 259 ALA A O 1
ATOM 1895 N N . LEU A 1 260 ? -5.793 6.473 -6.809 1.00 90.44 260 LEU A N 1
ATOM 1896 C CA . LEU A 1 260 ? -6.447 5.180 -7.007 1.00 90.44 260 LEU A CA 1
ATOM 1897 C C . LEU A 1 260 ? -7.904 5.189 -6.537 1.00 90.44 260 LEU A C 1
ATOM 1899 O O . LEU A 1 260 ? -8.751 4.622 -7.221 1.00 90.44 260 LEU A O 1
ATOM 1903 N N . LYS A 1 261 ? -8.219 5.843 -5.409 1.00 90.88 261 LYS A N 1
ATOM 1904 C CA . LYS A 1 261 ? -9.609 6.032 -4.953 1.00 90.88 261 LYS A CA 1
ATOM 1905 C C . LYS A 1 261 ? -10.429 6.789 -5.999 1.00 90.88 261 LYS A C 1
ATOM 1907 O O . LYS A 1 261 ? -11.508 6.333 -6.369 1.00 90.88 261 LYS A O 1
ATOM 1912 N N . ALA A 1 262 ? -9.899 7.903 -6.504 1.00 89.88 262 ALA A N 1
ATOM 1913 C CA . ALA A 1 262 ? -10.560 8.700 -7.534 1.00 89.88 262 ALA A CA 1
ATOM 1914 C C . ALA A 1 262 ? -10.765 7.899 -8.832 1.00 89.88 262 ALA A C 1
ATOM 1916 O O . ALA A 1 262 ? -11.868 7.870 -9.373 1.00 89.88 262 ALA A O 1
ATOM 1917 N N . ALA A 1 263 ? -9.740 7.175 -9.285 1.00 90.81 263 ALA A N 1
ATOM 1918 C CA . ALA A 1 263 ? -9.816 6.338 -10.478 1.00 90.81 263 ALA A CA 1
ATOM 1919 C C . ALA A 1 263 ? -10.827 5.190 -10.336 1.00 90.81 263 ALA A C 1
ATOM 1921 O O . ALA A 1 263 ? -11.546 4.894 -11.284 1.00 90.81 263 ALA A O 1
ATOM 1922 N N . LEU A 1 264 ? -10.928 4.571 -9.153 1.00 91.19 264 LEU A N 1
ATOM 1923 C CA . LEU A 1 264 ? -11.934 3.544 -8.862 1.00 91.19 264 LEU A CA 1
ATOM 1924 C C . LEU A 1 264 ? -13.362 4.107 -8.866 1.00 91.19 264 LEU A C 1
ATOM 1926 O O . LEU A 1 264 ? -14.280 3.423 -9.315 1.00 91.19 264 LEU A O 1
ATOM 1930 N N . ALA A 1 265 ? -13.551 5.348 -8.413 1.00 90.12 265 ALA A N 1
ATOM 1931 C CA . ALA A 1 265 ? -14.838 6.040 -8.490 1.00 90.12 265 ALA A CA 1
ATOM 1932 C C . ALA A 1 265 ? -15.202 6.466 -9.928 1.00 90.12 265 ALA A C 1
ATOM 1934 O O . ALA A 1 265 ? -16.380 6.584 -10.260 1.00 90.12 265 ALA A O 1
ATOM 1935 N N . GLY A 1 266 ? -14.205 6.644 -10.802 1.00 90.25 266 GLY A N 1
ATOM 1936 C CA . GLY A 1 266 ? -14.347 7.072 -12.198 1.00 90.25 266 GLY A CA 1
ATOM 1937 C C . GLY A 1 266 ? -14.918 6.033 -13.173 1.00 90.25 266 GLY A C 1
ATOM 1938 O O . GLY A 1 266 ? -14.830 6.241 -14.378 1.00 90.25 266 GLY A O 1
ATOM 1939 N N . SER A 1 267 ? -15.505 4.934 -12.683 1.00 90.56 267 SER A N 1
ATOM 1940 C CA . SER A 1 267 ? -16.062 3.839 -13.501 1.00 90.56 267 SER A CA 1
ATOM 1941 C C . SER A 1 267 ? -15.049 3.200 -14.473 1.00 90.56 267 SER A C 1
ATOM 1943 O O . SER A 1 267 ? -15.276 3.202 -15.685 1.00 90.56 267 SER A O 1
ATOM 1945 N N . PRO A 1 268 ? -13.930 2.646 -13.967 1.00 92.44 268 PRO A N 1
ATOM 1946 C CA . PRO A 1 268 ? -12.944 1.963 -14.799 1.00 92.44 268 PRO A CA 1
ATOM 1947 C C . PRO A 1 268 ? -13.547 0.722 -15.470 1.00 92.44 268 PRO A C 1
ATOM 1949 O O . PRO A 1 268 ? -14.500 0.123 -14.960 1.00 92.44 268 PRO A O 1
ATOM 1952 N N . ASP A 1 269 ? -12.967 0.294 -16.593 1.00 94.81 269 ASP A N 1
ATOM 1953 C CA . ASP A 1 269 ? -13.354 -0.981 -17.201 1.00 94.81 269 ASP A CA 1
ATOM 1954 C C . ASP A 1 269 ? -13.019 -2.176 -16.281 1.00 94.81 269 ASP A C 1
ATOM 1956 O O . ASP A 1 269 ? -12.345 -2.041 -15.259 1.00 94.81 269 ASP A O 1
ATOM 1960 N N . ALA A 1 270 ? -13.494 -3.378 -16.616 1.00 94.94 270 ALA A N 1
ATOM 1961 C CA . ALA A 1 270 ? -13.337 -4.546 -15.747 1.00 94.94 270 ALA A CA 1
ATOM 1962 C C . ALA A 1 270 ? -11.868 -4.952 -15.500 1.00 94.94 270 ALA A C 1
ATOM 1964 O O . ALA A 1 270 ? -11.542 -5.474 -14.428 1.00 94.94 270 ALA A O 1
ATOM 1965 N N . GLU A 1 271 ? -10.980 -4.739 -16.475 1.00 93.12 271 GLU A N 1
ATOM 1966 C CA . GLU A 1 271 ? -9.560 -5.064 -16.342 1.00 93.12 271 GLU A CA 1
ATOM 1967 C C . GLU A 1 271 ? -8.851 -4.016 -15.483 1.00 93.12 271 GLU A C 1
ATOM 1969 O O . GLU A 1 271 ? -8.160 -4.367 -14.519 1.00 93.12 271 GLU A O 1
ATOM 1974 N N . GLN A 1 272 ? -9.100 -2.738 -15.766 1.00 91.06 272 GLN A N 1
ATOM 1975 C CA . GLN A 1 272 ? -8.633 -1.611 -14.970 1.00 91.06 272 GLN A CA 1
ATOM 1976 C C . GLN A 1 272 ? -9.105 -1.728 -13.522 1.00 91.06 272 GLN A C 1
ATOM 1978 O O . GLN A 1 272 ? -8.282 -1.660 -12.614 1.00 91.06 272 GLN A O 1
ATOM 1983 N N . LEU A 1 273 ? -10.395 -1.988 -13.290 1.00 92.75 273 LEU A N 1
ATOM 1984 C CA . LEU A 1 273 ? -10.977 -2.164 -11.960 1.00 92.75 273 LEU A CA 1
ATOM 1985 C C . LEU A 1 273 ? -10.205 -3.218 -11.168 1.00 92.75 273 LEU A C 1
ATOM 1987 O O . LEU A 1 273 ? -9.744 -2.959 -10.060 1.00 92.75 273 LEU A O 1
ATOM 1991 N N . LYS A 1 274 ? -9.978 -4.391 -11.766 1.00 94.06 274 LYS A N 1
ATOM 1992 C CA . LYS A 1 274 ? -9.225 -5.473 -11.127 1.00 94.06 274 LYS A CA 1
ATOM 1993 C C . LYS A 1 274 ? -7.805 -5.042 -10.747 1.00 94.06 274 LYS A C 1
ATOM 1995 O O . LYS A 1 274 ? -7.350 -5.356 -9.644 1.00 94.06 274 LYS A O 1
ATOM 2000 N N . VAL A 1 275 ? -7.096 -4.356 -11.645 1.00 91.75 275 VAL A N 1
ATOM 2001 C CA . VAL A 1 275 ? -5.719 -3.897 -11.405 1.00 91.75 275 VAL A CA 1
ATOM 2002 C C . VAL A 1 275 ? -5.681 -2.811 -10.330 1.00 91.75 275 VAL A C 1
ATOM 2004 O O . VAL A 1 275 ? -4.917 -2.935 -9.373 1.00 91.75 275 VAL A O 1
ATOM 2007 N N . LEU A 1 276 ? -6.532 -1.791 -10.438 1.00 90.31 276 LEU A N 1
ATOM 2008 C CA . LEU A 1 276 ? -6.602 -0.662 -9.512 1.00 90.31 276 LEU A CA 1
ATOM 2009 C C . LEU A 1 276 ? -7.022 -1.112 -8.109 1.00 90.31 276 LEU A C 1
ATOM 2011 O O . LEU A 1 276 ? -6.391 -0.712 -7.133 1.00 90.31 276 LEU A O 1
ATOM 2015 N N . THR A 1 277 ? -8.003 -2.015 -7.985 1.00 92.38 277 THR A N 1
ATOM 2016 C CA . THR A 1 277 ? -8.391 -2.604 -6.692 1.00 92.38 277 THR A CA 1
ATOM 2017 C C . THR A 1 277 ? -7.234 -3.386 -6.073 1.00 92.38 277 THR A C 1
ATOM 2019 O O . THR A 1 277 ? -6.957 -3.242 -4.883 1.00 92.38 277 THR A O 1
ATOM 2022 N N . ALA A 1 278 ? -6.509 -4.185 -6.865 1.00 91.94 278 ALA A N 1
ATOM 2023 C CA . ALA A 1 278 ? -5.347 -4.918 -6.367 1.00 91.94 278 ALA A CA 1
ATOM 2024 C C . ALA A 1 278 ? -4.205 -3.980 -5.934 1.00 91.94 278 ALA A C 1
ATOM 2026 O O . ALA A 1 278 ? -3.537 -4.248 -4.934 1.00 91.94 278 ALA A O 1
ATOM 2027 N N . MET A 1 279 ? -3.982 -2.881 -6.660 1.00 90.88 279 MET A N 1
ATOM 2028 C CA . MET A 1 279 ? -3.006 -1.850 -6.297 1.00 90.88 279 MET A CA 1
ATOM 2029 C C . MET A 1 279 ? -3.398 -1.131 -5.008 1.00 90.88 279 MET A C 1
ATOM 2031 O O . MET A 1 279 ? -2.568 -1.040 -4.104 1.00 90.88 279 MET A O 1
ATOM 2035 N N . LYS A 1 280 ? -4.656 -0.680 -4.897 1.00 92.00 280 LYS A N 1
ATOM 2036 C CA . LYS A 1 280 ? -5.170 -0.023 -3.691 1.00 92.00 280 LYS A CA 1
ATOM 2037 C C . LYS A 1 280 ? -5.020 -0.943 -2.486 1.00 92.00 280 LYS A C 1
ATOM 2039 O O . LYS A 1 280 ? -4.408 -0.539 -1.511 1.00 92.00 280 LYS A O 1
ATOM 2044 N N . LYS A 1 281 ? -5.436 -2.209 -2.593 1.00 91.94 281 LYS A N 1
ATOM 2045 C CA . LYS A 1 281 ? -5.314 -3.185 -1.499 1.00 91.94 281 LYS A CA 1
ATOM 2046 C C . LYS A 1 281 ? -3.868 -3.387 -1.029 1.00 91.94 281 LYS A C 1
ATOM 2048 O O . LYS A 1 281 ? -3.622 -3.566 0.160 1.00 91.94 281 LYS A O 1
ATOM 2053 N N . ARG A 1 282 ? -2.896 -3.366 -1.948 1.00 90.38 282 ARG A N 1
ATOM 2054 C CA . ARG A 1 282 ? -1.467 -3.447 -1.596 1.00 90.38 282 ARG A CA 1
ATOM 2055 C C . ARG A 1 282 ? -0.984 -2.201 -0.862 1.00 90.38 282 ARG A C 1
ATOM 2057 O O . ARG A 1 282 ? -0.231 -2.336 0.094 1.00 90.38 282 ARG A O 1
ATOM 2064 N N . LEU A 1 283 ? -1.415 -1.019 -1.302 1.00 90.00 283 LEU A N 1
ATOM 2065 C CA . LEU A 1 283 ? -1.120 0.235 -0.611 1.00 90.00 283 LEU A CA 1
ATOM 2066 C C . LEU A 1 283 ? -1.766 0.276 0.768 1.00 90.00 283 LEU A C 1
ATOM 2068 O O . LEU A 1 283 ? -1.069 0.547 1.734 1.00 90.00 283 LEU A O 1
ATOM 2072 N N . ASP A 1 284 ? -3.052 -0.059 0.861 1.00 91.19 284 ASP A N 1
ATOM 2073 C CA . ASP A 1 284 ? -3.789 -0.142 2.121 1.00 91.19 284 ASP A CA 1
ATOM 2074 C C . ASP A 1 284 ? -3.053 -1.047 3.110 1.00 91.19 284 ASP A C 1
ATOM 2076 O O . ASP A 1 284 ? -2.847 -0.659 4.254 1.00 91.19 284 ASP A O 1
ATOM 2080 N N . ARG A 1 285 ? -2.561 -2.212 2.664 1.00 89.81 285 ARG A N 1
ATOM 2081 C CA . ARG A 1 285 ? -1.777 -3.088 3.540 1.00 89.81 285 ARG A CA 1
ATOM 2082 C C . ARG A 1 285 ? -0.441 -2.476 3.957 1.00 89.81 285 ARG A C 1
ATOM 2084 O O . ARG A 1 285 ? -0.089 -2.585 5.121 1.00 89.81 285 ARG A O 1
ATOM 2091 N N . ALA A 1 286 ? 0.278 -1.825 3.045 1.00 86.31 286 ALA A N 1
ATOM 2092 C CA . ALA A 1 286 ? 1.546 -1.177 3.375 1.00 86.31 286 ALA A CA 1
ATOM 2093 C C . ALA A 1 286 ? 1.373 -0.028 4.383 1.00 86.31 286 ALA A C 1
ATOM 2095 O O . ALA A 1 286 ? 2.182 0.106 5.296 1.00 86.31 286 ALA A O 1
ATOM 2096 N N . PHE A 1 287 ? 0.310 0.769 4.245 1.00 88.75 287 PHE A N 1
ATOM 2097 C CA . PHE A 1 287 ? -0.039 1.804 5.218 1.00 88.75 287 PHE A CA 1
ATOM 2098 C C . PHE A 1 287 ? -0.512 1.214 6.541 1.00 88.75 287 PHE A C 1
ATOM 2100 O O . PHE A 1 287 ? -0.140 1.710 7.594 1.00 88.75 287 PHE A O 1
ATOM 2107 N N . LEU A 1 288 ? -1.288 0.133 6.511 1.00 90.00 288 LEU A N 1
ATOM 2108 C CA . LEU A 1 288 ? -1.682 -0.556 7.731 1.00 90.00 288 LEU A CA 1
ATOM 2109 C C . LEU A 1 288 ? -0.461 -1.102 8.483 1.00 90.00 288 LEU A C 1
ATOM 2111 O O . LEU A 1 288 ? -0.388 -0.966 9.698 1.00 90.00 288 LEU A O 1
ATOM 2115 N N . ASP A 1 289 ? 0.493 -1.704 7.772 1.00 86.44 289 ASP A N 1
ATOM 2116 C CA . ASP A 1 289 ? 1.732 -2.203 8.368 1.00 86.44 289 ASP A CA 1
ATOM 2117 C C . ASP A 1 289 ? 2.574 -1.044 8.949 1.00 86.44 289 ASP A C 1
ATOM 2119 O O . ASP A 1 289 ? 3.171 -1.203 10.005 1.00 86.44 289 ASP A O 1
ATOM 2123 N N . ASP A 1 290 ? 2.552 0.150 8.342 1.00 84.44 290 ASP A N 1
ATOM 2124 C CA . ASP A 1 290 ? 3.139 1.369 8.927 1.00 84.44 290 ASP A CA 1
ATOM 2125 C C . ASP A 1 290 ? 2.427 1.813 10.211 1.00 84.44 290 ASP A C 1
ATOM 2127 O O . ASP A 1 290 ? 3.069 2.040 11.232 1.00 84.44 290 ASP A O 1
ATOM 2131 N N . LEU A 1 291 ? 1.094 1.824 10.213 1.00 88.56 291 LEU A N 1
ATOM 2132 C CA . LEU A 1 291 ? 0.307 2.144 11.408 1.00 88.56 291 LEU A CA 1
ATOM 2133 C C . LEU A 1 291 ? 0.499 1.113 12.535 1.00 88.56 291 LEU A C 1
ATOM 2135 O O . LEU A 1 291 ? 0.359 1.451 13.709 1.00 88.56 291 LEU A O 1
ATOM 2139 N N . LYS A 1 292 ? 0.826 -0.141 12.195 1.00 86.38 292 LYS A N 1
ATOM 2140 C CA . LYS A 1 292 ? 1.213 -1.176 13.167 1.00 86.38 292 LYS A CA 1
ATOM 2141 C C . LYS A 1 292 ? 2.576 -0.895 13.805 1.00 86.38 292 LYS A C 1
ATOM 2143 O O . LYS A 1 292 ? 2.787 -1.320 14.938 1.00 86.38 292 LYS A O 1
ATOM 2148 N N . ASP A 1 293 ? 3.482 -0.227 13.092 1.00 82.50 293 ASP A N 1
ATOM 2149 C CA . ASP A 1 293 ? 4.784 0.193 13.623 1.00 82.50 293 ASP A CA 1
ATOM 2150 C C . ASP A 1 293 ? 4.648 1.447 14.510 1.00 82.50 293 ASP A C 1
ATOM 2152 O O . ASP A 1 293 ? 5.393 1.604 15.476 1.00 82.50 293 ASP A O 1
ATOM 2156 N N . GLU A 1 294 ? 3.688 2.326 14.199 1.00 81.94 294 GLU A N 1
ATOM 2157 C CA . GLU A 1 294 ? 3.356 3.521 14.989 1.00 81.94 294 GLU A CA 1
ATOM 2158 C C . GLU A 1 294 ? 2.677 3.180 16.328 1.00 81.94 294 GLU A C 1
ATOM 2160 O O . GLU A 1 294 ? 2.962 3.793 17.359 1.00 81.94 294 GLU A O 1
ATOM 2165 N N . GLY A 1 295 ? 1.793 2.183 16.343 1.00 79.00 295 GLY A N 1
ATOM 2166 C CA . GLY A 1 295 ? 1.023 1.842 17.531 1.00 79.00 295 GLY A CA 1
ATOM 2167 C C . GLY A 1 295 ? 0.347 0.479 17.464 1.00 79.00 295 GLY A C 1
ATOM 2168 O O . GLY A 1 295 ? 0.731 -0.415 16.718 1.00 79.00 295 GLY A O 1
ATOM 2169 N N . HIS A 1 296 ? -0.672 0.297 18.302 1.00 74.19 296 HIS A N 1
ATOM 2170 C CA . HIS A 1 296 ? -1.341 -0.996 18.503 1.00 74.19 296 HIS A CA 1
ATOM 2171 C C . HIS A 1 296 ? -2.817 -0.983 18.079 1.00 74.19 296 HIS A C 1
ATOM 2173 O O . HIS A 1 296 ? -3.560 -1.934 18.339 1.00 74.19 296 HIS A O 1
ATOM 2179 N N . GLY A 1 297 ? -3.257 0.105 17.439 1.00 79.06 297 GLY A N 1
ATOM 2180 C CA . GLY A 1 297 ? -4.614 0.265 16.927 1.00 79.06 297 GLY A CA 1
ATOM 2181 C C . GLY A 1 297 ? -5.019 -0.843 15.956 1.00 79.06 297 GLY A C 1
ATOM 2182 O O . GLY A 1 297 ? -5.964 -1.578 16.263 1.00 79.06 297 GLY A O 1
ATOM 2183 N N . PRO A 1 298 ? -4.293 -1.040 14.837 1.00 87.88 298 PRO A N 1
ATOM 2184 C CA . PRO A 1 298 ? -4.651 -2.064 13.858 1.00 87.88 298 PRO A CA 1
ATOM 2185 C C . PRO A 1 298 ? -4.716 -3.477 14.453 1.00 87.88 298 PRO A C 1
ATOM 2187 O O . PRO A 1 298 ? -5.615 -4.249 14.142 1.00 87.88 298 PRO A O 1
ATOM 2190 N N . GLN A 1 299 ? -3.805 -3.810 15.368 1.00 87.75 299 GLN A N 1
ATOM 2191 C CA . GLN A 1 299 ? -3.698 -5.131 15.992 1.00 87.75 299 GLN A CA 1
ATOM 2192 C C . GLN A 1 299 ? -4.915 -5.473 16.869 1.00 87.75 299 GLN A C 1
ATOM 2194 O O . GLN A 1 299 ? -5.178 -6.648 17.115 1.00 87.75 299 GLN A O 1
ATOM 2199 N N . ARG A 1 300 ? -5.660 -4.467 17.348 1.00 89.94 300 ARG A N 1
ATOM 2200 C CA . ARG A 1 300 ? -6.840 -4.645 18.213 1.00 89.94 300 ARG A CA 1
ATOM 2201 C C . ARG A 1 300 ? -8.167 -4.328 17.536 1.00 89.94 300 ARG A C 1
ATOM 2203 O O . ARG A 1 300 ? -9.212 -4.671 18.095 1.00 89.94 300 ARG A O 1
ATOM 2210 N N . HIS A 1 301 ? -8.137 -3.658 16.390 1.00 93.12 301 HIS A N 1
ATOM 2211 C CA . HIS A 1 301 ? -9.326 -3.082 15.767 1.00 93.12 301 HIS A CA 1
ATOM 2212 C C . HIS A 1 301 ? -9.395 -3.305 14.249 1.00 93.12 301 HIS A C 1
ATOM 2214 O O . HIS A 1 301 ? -10.280 -2.748 13.607 1.00 93.12 301 HIS A O 1
ATOM 2220 N N . GLU A 1 302 ? -8.532 -4.138 13.662 1.00 90.38 302 GLU A N 1
ATOM 2221 C CA . GLU A 1 302 ? -8.516 -4.413 12.218 1.00 90.38 302 GLU A CA 1
ATOM 2222 C C . GLU A 1 302 ? -8.214 -5.899 11.908 1.00 90.38 302 GLU A C 1
ATOM 2224 O O . GLU A 1 302 ? -7.708 -6.626 12.763 1.00 90.38 302 GLU A O 1
ATOM 2229 N N . GLY A 1 303 ? -8.585 -6.341 10.697 1.00 71.19 303 GLY A N 1
ATOM 2230 C CA . GLY A 1 303 ? -7.955 -7.355 9.827 1.00 71.19 303 GLY A CA 1
ATOM 2231 C C . GLY A 1 303 ? -7.703 -8.751 10.363 1.00 71.19 303 GLY A C 1
ATOM 2232 O O . GLY A 1 303 ? -8.216 -9.727 9.818 1.00 71.19 303 GLY A O 1
ATOM 2233 N N . ASP A 1 304 ? -6.900 -8.837 11.413 1.00 85.69 304 ASP A N 1
ATOM 2234 C CA . ASP A 1 304 ? -6.486 -10.086 12.038 1.00 85.69 304 ASP A CA 1
ATOM 2235 C C . ASP A 1 304 ? -7.379 -10.432 13.255 1.00 85.69 304 ASP A C 1
ATOM 2237 O O . ASP A 1 304 ? -7.404 -11.584 13.682 1.00 85.69 304 ASP A O 1
ATOM 2241 N N . VAL A 1 305 ? -8.169 -9.475 13.774 1.00 93.44 305 VAL A N 1
ATOM 2242 C CA . VAL A 1 305 ? -9.110 -9.707 14.888 1.00 93.44 305 VAL A CA 1
ATOM 2243 C C . VAL A 1 305 ? -10.349 -10.463 14.414 1.00 93.44 305 VAL A C 1
ATOM 2245 O O . VAL A 1 305 ? -11.120 -9.927 13.620 1.00 93.44 305 VAL A O 1
ATOM 2248 N N . THR A 1 306 ? -10.597 -11.671 14.919 1.00 95.88 306 THR A N 1
ATOM 2249 C CA . THR A 1 306 ? -11.760 -12.486 14.524 1.00 95.88 306 THR A CA 1
ATOM 2250 C C . THR A 1 306 ? -13.050 -12.085 15.258 1.00 95.88 306 THR A C 1
ATOM 2252 O O . THR A 1 306 ? -12.994 -11.483 16.336 1.00 95.88 306 THR A O 1
ATOM 2255 N N . PRO A 1 307 ? -14.240 -12.440 14.728 1.00 96.50 307 PRO A N 1
ATOM 2256 C CA . PRO A 1 307 ? -15.503 -12.254 15.444 1.00 96.50 307 PRO A CA 1
ATOM 2257 C C . PRO A 1 307 ? -15.520 -12.901 16.837 1.00 96.50 307 PRO A C 1
ATOM 2259 O O . PRO A 1 307 ? -16.069 -12.319 17.772 1.00 96.50 307 PRO A O 1
ATOM 2262 N N . GLU A 1 308 ? -14.892 -14.067 17.002 1.00 97.94 308 GLU A N 1
ATOM 2263 C CA . GLU A 1 308 ? -14.753 -14.756 18.291 1.00 97.94 308 GLU A CA 1
ATOM 2264 C C . GLU A 1 308 ? -13.882 -13.952 19.257 1.00 97.94 308 GLU A C 1
ATOM 2266 O O . GLU A 1 308 ? -14.277 -13.754 20.403 1.00 97.94 308 GLU A O 1
ATOM 2271 N N . GLN A 1 309 ? -12.766 -13.384 18.789 1.00 97.44 309 GLN A N 1
ATOM 2272 C CA . GLN A 1 309 ? -11.926 -12.514 19.618 1.00 97.44 309 GLN A CA 1
ATOM 2273 C C . GLN A 1 309 ? -12.667 -11.249 20.074 1.00 97.44 309 GLN A C 1
ATOM 2275 O O . GLN A 1 309 ? -12.416 -10.759 21.173 1.00 97.44 309 GLN A O 1
ATOM 2280 N N . LEU A 1 310 ? -13.617 -10.724 19.287 1.00 97.75 310 LEU A N 1
ATOM 2281 C CA . LEU A 1 310 ? -14.485 -9.630 19.747 1.00 97.75 310 LEU A CA 1
ATOM 2282 C C . LEU A 1 310 ? -15.413 -10.081 20.883 1.00 97.75 310 LEU A C 1
ATOM 2284 O O . LEU A 1 310 ? -15.618 -9.326 21.836 1.00 97.75 310 LEU A O 1
ATOM 2288 N N . VAL A 1 311 ? -15.968 -11.297 20.798 1.00 98.31 311 VAL A N 1
ATOM 2289 C CA . VAL A 1 311 ? -16.776 -11.878 21.881 1.00 98.31 311 VAL A CA 1
ATOM 2290 C C . VAL A 1 311 ? -15.917 -12.075 23.123 1.00 98.31 311 VAL A C 1
ATOM 2292 O O . VAL A 1 311 ? -16.284 -11.576 24.182 1.00 98.31 311 VAL A O 1
ATOM 2295 N N . ASP A 1 312 ? -14.762 -12.724 23.001 1.00 97.94 312 ASP A N 1
ATOM 2296 C CA . ASP A 1 312 ? -13.869 -12.996 24.129 1.00 97.94 312 ASP A CA 1
ATOM 2297 C C . ASP A 1 312 ? -13.374 -11.704 24.783 1.00 97.94 312 ASP A C 1
ATOM 2299 O O . ASP A 1 312 ? -13.344 -11.596 26.012 1.00 97.94 312 ASP A O 1
ATOM 2303 N N . ARG A 1 313 ? -13.075 -10.674 23.987 1.00 97.06 313 ARG A N 1
ATOM 2304 C CA . ARG A 1 313 ? -12.699 -9.354 24.499 1.00 97.06 313 ARG A CA 1
ATOM 2305 C C . ARG A 1 313 ? -13.829 -8.701 25.279 1.00 97.06 313 ARG A C 1
ATOM 2307 O O . ARG A 1 313 ? -13.592 -8.201 26.376 1.00 97.06 313 ARG A O 1
ATOM 2314 N N . CYS A 1 314 ? -15.054 -8.672 24.748 1.00 97.69 314 CYS A N 1
ATOM 2315 C CA . CYS A 1 314 ? -16.153 -7.991 25.432 1.00 97.69 314 CYS A CA 1
ATOM 2316 C C . CYS A 1 314 ? -16.757 -8.823 26.571 1.00 97.69 314 CYS A C 1
ATOM 2318 O O . CYS A 1 314 ? -17.267 -8.240 27.521 1.00 97.69 314 CYS A O 1
ATOM 2320 N N . VAL A 1 315 ? -16.695 -10.153 26.535 1.00 98.06 315 VAL A N 1
ATOM 2321 C CA . VAL A 1 315 ? -17.286 -11.042 27.550 1.00 98.06 315 VAL A CA 1
ATOM 2322 C C . VAL A 1 315 ? -16.280 -11.411 28.635 1.00 98.06 315 VAL A C 1
ATOM 2324 O O . VAL A 1 315 ? -16.600 -11.280 29.816 1.00 98.06 315 VAL A O 1
ATOM 2327 N N . SER A 1 316 ? -15.083 -11.835 28.236 1.00 97.06 316 SER A N 1
ATOM 2328 C CA . SER A 1 316 ? -14.070 -12.437 29.114 1.00 97.06 316 SER A CA 1
ATOM 2329 C C . SER A 1 316 ? -12.877 -11.516 29.376 1.00 97.06 316 SER A C 1
ATOM 2331 O O . SER A 1 316 ? -12.053 -11.802 30.240 1.00 97.06 316 SER A O 1
ATOM 2333 N N . GLY A 1 317 ? -12.779 -10.398 28.654 1.00 96.62 317 GLY A N 1
ATOM 2334 C CA . GLY A 1 317 ? -11.666 -9.464 28.778 1.00 96.62 317 GLY A CA 1
ATOM 2335 C C . GLY A 1 317 ? -10.364 -9.949 28.163 1.00 96.62 317 GLY A C 1
ATOM 2336 O O . GLY A 1 317 ? -9.308 -9.446 28.541 1.00 96.62 317 GLY A O 1
ATOM 2337 N N . HIS A 1 318 ? -10.425 -10.914 27.242 1.00 97.31 318 HIS A N 1
ATOM 2338 C CA . HIS A 1 318 ? -9.234 -11.378 26.544 1.00 97.31 318 HIS A CA 1
ATOM 2339 C C . HIS A 1 318 ? -8.761 -10.331 25.528 1.00 97.31 318 HIS A C 1
ATOM 2341 O O . HIS A 1 318 ? -9.555 -9.827 24.731 1.00 97.31 318 HIS A O 1
ATOM 2347 N N . ASP A 1 319 ? -7.477 -9.991 25.547 1.00 95.56 319 ASP A N 1
ATOM 2348 C CA . ASP A 1 319 ? -6.863 -9.134 24.539 1.00 95.56 319 ASP A CA 1
ATOM 2349 C C . ASP A 1 319 ? -6.776 -9.901 23.207 1.00 95.56 319 ASP A C 1
ATOM 2351 O O . ASP A 1 319 ? -6.213 -11.000 23.175 1.00 95.56 319 ASP A O 1
ATOM 2355 N N . PRO A 1 320 ? -7.279 -9.352 22.085 1.00 94.75 320 PRO A N 1
ATOM 2356 C CA . PRO A 1 320 ? -7.113 -9.966 20.770 1.00 94.75 320 PRO A CA 1
ATOM 2357 C C . PRO A 1 320 ? -5.656 -10.268 20.388 1.00 94.75 320 PRO A C 1
ATOM 2359 O O . PRO A 1 320 ? -5.418 -11.164 19.582 1.00 94.75 320 PRO A O 1
ATOM 2362 N N . MET A 1 321 ? -4.681 -9.550 20.957 1.00 92.31 321 MET A N 1
ATOM 2363 C CA . MET A 1 321 ? -3.260 -9.762 20.664 1.00 92.31 321 MET A CA 1
ATOM 2364 C C . MET A 1 321 ? -2.676 -11.008 21.340 1.00 92.31 321 MET A C 1
ATOM 2366 O O . MET A 1 321 ? -1.798 -11.653 20.769 1.00 92.31 321 MET A O 1
ATOM 2370 N N . THR A 1 322 ? -3.128 -11.336 22.552 1.00 94.06 322 THR A N 1
ATOM 2371 C CA . THR A 1 322 ? -2.551 -12.419 23.371 1.00 94.06 322 THR A CA 1
ATOM 2372 C C . THR A 1 322 ? -3.469 -13.633 23.478 1.00 94.06 322 THR A C 1
ATOM 2374 O O . THR A 1 322 ? -2.993 -14.742 23.712 1.00 94.06 322 THR A O 1
ATOM 2377 N N . GLY A 1 323 ? -4.780 -13.440 23.305 1.00 95.38 323 GLY A N 1
ATOM 2378 C CA . GLY A 1 323 ? -5.795 -14.461 23.552 1.00 95.38 323 GLY A CA 1
ATOM 2379 C C . GLY A 1 323 ? -6.066 -14.726 25.039 1.00 95.38 323 GLY A C 1
ATOM 2380 O O . GLY A 1 323 ? -6.758 -15.691 25.357 1.00 95.38 323 GLY A O 1
ATOM 2381 N N . ASP A 1 324 ? -5.544 -13.895 25.946 1.00 97.19 324 ASP A N 1
ATOM 2382 C CA . ASP A 1 324 ? -5.720 -14.013 27.397 1.00 97.19 324 ASP A CA 1
ATOM 2383 C C . ASP A 1 324 ? -6.034 -12.651 28.047 1.00 97.19 324 ASP A C 1
ATOM 2385 O O . ASP A 1 324 ? -6.150 -11.633 27.373 1.00 97.19 324 ASP A O 1
ATOM 2389 N N . THR A 1 325 ? -6.189 -12.602 29.372 1.00 96.81 325 THR A N 1
ATOM 2390 C CA . THR A 1 325 ? -6.483 -11.352 30.102 1.00 96.81 325 THR A CA 1
ATOM 2391 C C . THR A 1 325 ? -5.276 -10.419 30.270 1.00 96.81 325 THR A C 1
ATOM 2393 O O . THR A 1 325 ? -5.369 -9.437 31.010 1.00 96.81 325 THR A O 1
ATOM 2396 N N . THR A 1 326 ? -4.132 -10.730 29.665 1.00 96.38 326 THR A N 1
ATOM 2397 C CA . THR A 1 326 ? -2.909 -9.929 29.730 1.00 96.38 326 THR A CA 1
ATOM 2398 C C . THR A 1 326 ? -2.903 -8.931 28.579 1.00 96.38 326 THR A C 1
ATOM 2400 O O . THR A 1 326 ? -3.125 -9.278 27.427 1.00 96.38 326 THR A O 1
ATOM 2403 N N . ASP A 1 327 ? -2.639 -7.666 28.880 1.00 93.19 327 ASP A N 1
ATOM 2404 C CA . ASP A 1 327 ? -2.473 -6.620 27.884 1.00 93.19 327 ASP A CA 1
ATOM 2405 C C . ASP A 1 327 ? -1.183 -6.874 27.094 1.00 93.19 327 ASP A C 1
ATOM 2407 O O . ASP A 1 327 ? -0.086 -6.759 27.641 1.00 93.19 327 ASP A O 1
ATOM 2411 N N . GLY A 1 328 ? -1.303 -7.184 25.806 1.00 89.94 328 GLY A N 1
ATOM 2412 C CA . GLY A 1 328 ? -0.172 -7.486 24.928 1.00 89.94 328 GLY A CA 1
ATOM 2413 C C . GLY A 1 328 ? 0.793 -6.321 24.695 1.00 89.94 328 GLY A C 1
ATOM 2414 O O . GLY A 1 328 ? 1.880 -6.540 24.170 1.00 89.94 328 GLY A O 1
ATOM 2415 N N . VAL A 1 329 ? 0.427 -5.096 25.089 1.00 88.38 329 VAL A N 1
ATOM 2416 C CA . VAL A 1 329 ? 1.256 -3.893 24.918 1.00 88.38 329 VAL A CA 1
ATOM 2417 C C . VAL A 1 329 ? 2.034 -3.578 26.190 1.00 88.38 329 VAL A C 1
ATOM 2419 O O . VAL A 1 329 ? 3.226 -3.296 26.133 1.00 88.38 329 VAL A O 1
ATOM 2422 N N . HIS A 1 330 ? 1.373 -3.639 27.348 1.00 89.75 330 HIS A N 1
ATOM 2423 C CA . HIS A 1 330 ? 1.969 -3.222 28.625 1.00 89.75 330 HIS A CA 1
ATOM 2424 C C . HIS A 1 330 ? 2.298 -4.390 29.569 1.00 89.75 330 HIS A C 1
ATOM 2426 O O . HIS A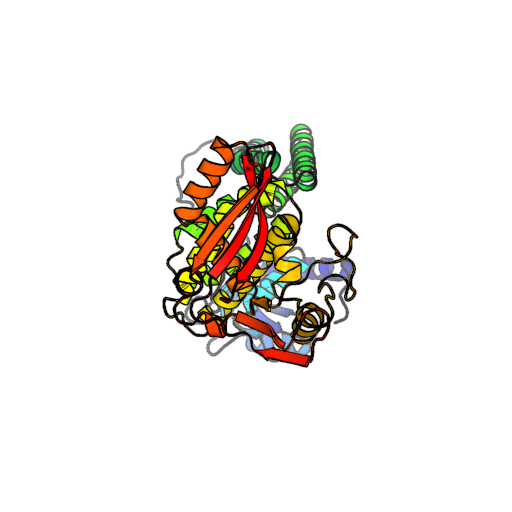 1 330 ? 2.901 -4.174 30.618 1.00 89.75 330 HIS A O 1
ATOM 2432 N N . GLY A 1 331 ? 1.854 -5.611 29.256 1.00 92.88 331 GLY A N 1
ATOM 2433 C CA . GLY A 1 331 ? 2.002 -6.808 30.094 1.00 92.88 331 GLY A CA 1
ATOM 2434 C C . GLY A 1 331 ? 1.126 -6.837 31.357 1.00 92.88 331 GLY A C 1
ATOM 2435 O O . GLY A 1 331 ? 1.206 -7.784 32.134 1.00 92.88 331 GLY A O 1
ATOM 2436 N N . GLY A 1 332 ? 0.315 -5.800 31.600 1.00 94.88 332 GLY A N 1
ATOM 2437 C CA . GLY A 1 332 ? -0.607 -5.716 32.740 1.00 94.88 332 GLY A CA 1
ATOM 2438 C C . GLY A 1 332 ? -1.931 -6.447 32.500 1.00 94.88 332 GLY A C 1
ATOM 2439 O O . GLY A 1 332 ? -2.101 -7.117 31.494 1.00 94.88 332 GLY A O 1
ATOM 2440 N N . VAL A 1 333 ? -2.910 -6.294 33.396 1.00 95.44 333 VAL A N 1
ATOM 2441 C CA . VAL A 1 333 ? -4.274 -6.805 33.146 1.00 95.44 333 VAL A CA 1
ATOM 2442 C C . VAL A 1 333 ? -4.933 -5.972 32.044 1.00 95.44 333 VAL A C 1
ATOM 2444 O O . VAL A 1 333 ? -5.026 -4.746 32.173 1.00 95.44 333 VAL A O 1
ATOM 2447 N N . HIS A 1 334 ? -5.415 -6.626 30.986 1.00 94.06 334 HIS A N 1
ATOM 2448 C CA . HIS A 1 334 ? -6.093 -5.965 29.878 1.00 94.06 334 HIS A CA 1
ATOM 2449 C C . HIS A 1 334 ? -7.394 -5.314 30.348 1.00 94.06 334 HIS A C 1
ATOM 2451 O O . HIS A 1 334 ? -8.260 -5.936 30.972 1.00 94.06 334 HIS A O 1
ATOM 2457 N N . ARG A 1 335 ? -7.545 -4.025 30.038 1.00 93.38 335 ARG A N 1
ATOM 2458 C CA . ARG A 1 335 ? -8.794 -3.301 30.274 1.00 93.38 335 ARG A CA 1
ATOM 2459 C C . ARG A 1 335 ? -9.701 -3.482 29.068 1.00 93.38 335 ARG A C 1
ATOM 2461 O O . ARG A 1 335 ? -9.326 -3.136 27.953 1.00 93.38 335 ARG A O 1
ATOM 2468 N N . TYR A 1 336 ? -10.917 -3.952 29.313 1.00 93.25 336 TYR A N 1
ATOM 2469 C CA . TYR A 1 336 ? -11.922 -4.169 28.279 1.00 93.25 336 TYR A CA 1
ATOM 2470 C C . TYR A 1 336 ? -13.209 -3.407 28.598 1.00 93.25 336 TYR A C 1
ATOM 2472 O O . TYR A 1 336 ? -13.600 -3.244 29.757 1.00 93.25 336 TYR A O 1
ATOM 2480 N N . SER A 1 337 ? -13.866 -2.907 27.554 1.00 95.19 337 SER A N 1
ATOM 2481 C CA . SER A 1 337 ? -15.121 -2.165 27.668 1.00 95.19 337 SER A CA 1
ATOM 2482 C C . SER A 1 337 ? -16.324 -3.099 27.463 1.00 95.19 337 SER A C 1
ATOM 2484 O O . SER A 1 337 ? -16.201 -4.328 27.436 1.00 95.19 337 SER A O 1
ATOM 2486 N N . ARG A 1 338 ? -17.533 -2.535 27.386 1.00 97.56 338 ARG A N 1
ATOM 2487 C CA . ARG A 1 338 ? -18.736 -3.285 26.990 1.00 97.56 338 ARG A CA 1
ATOM 2488 C C . ARG A 1 338 ? -18.721 -3.660 25.503 1.00 97.56 338 ARG A C 1
ATOM 2490 O O . ARG A 1 338 ? -19.344 -4.659 25.148 1.00 97.56 338 ARG A O 1
ATOM 2497 N N . HIS A 1 339 ? -18.035 -2.883 24.670 1.00 98.00 339 HIS A N 1
ATOM 2498 C CA . HIS A 1 339 ? -18.082 -2.983 23.216 1.00 98.00 339 HIS A CA 1
ATOM 2499 C C . HIS A 1 339 ? -16.699 -3.343 22.672 1.00 98.00 339 HIS A C 1
ATOM 2501 O O . HIS A 1 339 ? -15.732 -2.618 22.885 1.00 98.00 339 HIS A O 1
ATOM 2507 N N . ALA A 1 340 ? -16.604 -4.452 21.947 1.00 97.50 340 ALA A N 1
ATOM 2508 C CA . ALA A 1 340 ? -15.432 -4.778 21.145 1.00 97.50 340 ALA A CA 1
ATOM 2509 C C . ALA A 1 340 ? -15.779 -4.534 19.677 1.00 97.50 340 ALA A C 1
ATOM 2511 O O . ALA A 1 340 ? -16.740 -5.113 19.172 1.00 97.50 340 ALA A O 1
ATOM 2512 N N . THR A 1 341 ? -15.032 -3.664 19.006 1.00 98.00 341 THR A N 1
ATOM 2513 C CA . THR A 1 341 ? -15.338 -3.186 17.652 1.00 98.00 341 THR A CA 1
ATOM 2514 C C . THR A 1 341 ? -14.103 -3.257 16.764 1.00 98.00 341 THR A C 1
ATOM 2516 O O . THR A 1 341 ? -12.974 -3.132 17.248 1.00 98.00 341 THR A O 1
ATOM 2519 N N . ARG A 1 342 ? -14.317 -3.469 15.464 1.00 96.94 342 ARG A N 1
ATOM 2520 C CA . ARG A 1 342 ? -13.263 -3.501 14.449 1.00 96.94 342 ARG A CA 1
ATOM 2521 C C . ARG A 1 342 ? -13.746 -2.978 13.099 1.00 96.94 342 ARG A C 1
ATOM 2523 O O . ARG A 1 342 ? -14.945 -2.987 12.807 1.00 96.94 342 ARG A O 1
ATOM 2530 N N . PHE A 1 343 ? -12.787 -2.598 12.269 1.00 97.44 343 PHE A N 1
ATOM 2531 C CA . PHE A 1 343 ? -12.949 -2.432 10.830 1.00 97.44 343 PHE A CA 1
ATOM 2532 C C . PHE A 1 343 ? -12.869 -3.808 10.155 1.00 97.44 343 PHE A C 1
ATOM 2534 O O . PHE A 1 343 ? -12.100 -4.671 10.586 1.00 97.44 343 PHE A O 1
ATOM 2541 N N . LYS A 1 344 ? -13.690 -4.035 9.124 1.00 95.62 344 LYS A N 1
ATOM 2542 C CA . LYS A 1 344 ? -13.707 -5.308 8.383 1.00 95.62 344 LYS A CA 1
ATOM 2543 C C . LYS A 1 344 ? -12.622 -5.398 7.315 1.00 95.62 344 LYS A C 1
ATOM 2545 O O . LYS A 1 344 ? -12.191 -6.509 7.014 1.00 95.62 344 LYS A O 1
ATOM 2550 N N . ASP A 1 345 ? -12.236 -4.266 6.729 1.00 93.75 345 ASP A N 1
ATOM 2551 C CA . ASP A 1 345 ? -11.219 -4.186 5.682 1.00 93.75 345 ASP A CA 1
ATOM 2552 C C . ASP A 1 345 ? -10.083 -3.222 6.083 1.00 93.75 345 ASP A C 1
ATOM 2554 O O . ASP A 1 345 ? -10.362 -2.138 6.612 1.00 93.75 345 ASP A O 1
ATOM 2558 N N . PRO A 1 346 ? -8.814 -3.559 5.776 1.00 92.56 346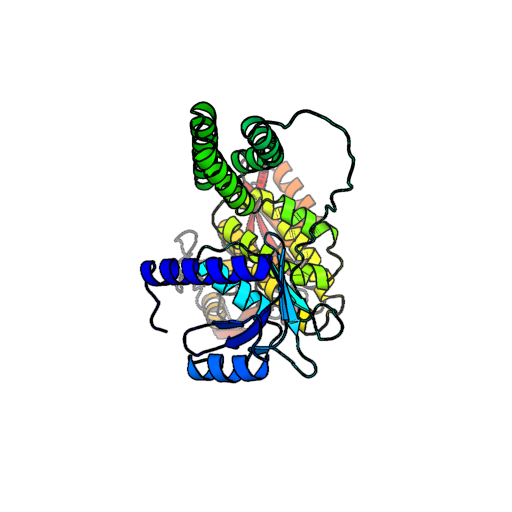 PRO A N 1
ATOM 2559 C CA . PRO A 1 346 ? -7.674 -2.682 6.040 1.00 92.56 346 PRO A CA 1
ATOM 2560 C C . PRO A 1 346 ? -7.804 -1.309 5.394 1.00 92.56 346 PRO A C 1
ATOM 2562 O O . PRO A 1 346 ? -7.376 -0.305 5.959 1.00 92.56 346 PRO A O 1
ATOM 2565 N N . GLY A 1 347 ? -8.395 -1.262 4.199 1.00 93.12 347 GLY A N 1
ATOM 2566 C CA . GLY A 1 347 ? -8.621 -0.033 3.465 1.00 93.12 347 GLY A CA 1
ATOM 2567 C C . GLY A 1 347 ? -9.521 0.928 4.223 1.00 93.12 347 GLY A C 1
ATOM 2568 O O . GLY A 1 347 ? -9.192 2.108 4.263 1.00 93.12 347 GLY A O 1
ATOM 2569 N N . ASP A 1 348 ? -10.575 0.437 4.881 1.00 95.62 348 ASP A N 1
ATOM 2570 C CA . ASP A 1 348 ? -11.487 1.272 5.673 1.00 95.62 348 ASP A CA 1
ATOM 2571 C C . ASP A 1 348 ? -10.791 1.854 6.913 1.00 95.62 348 ASP A C 1
ATOM 2573 O O . ASP A 1 348 ? -11.018 3.013 7.259 1.00 95.62 348 ASP A O 1
ATOM 2577 N N . TYR A 1 349 ? -9.905 1.084 7.558 1.00 96.12 349 TYR A N 1
ATOM 2578 C CA . TYR A 1 349 ? -9.104 1.574 8.686 1.00 96.12 349 TYR A CA 1
ATOM 2579 C C . TYR A 1 349 ? -8.185 2.716 8.242 1.00 96.12 349 TYR A C 1
ATOM 2581 O O . TYR A 1 349 ? -8.190 3.796 8.827 1.00 96.12 349 TYR A O 1
ATOM 2589 N N . VAL A 1 350 ? -7.411 2.502 7.177 1.00 94.25 350 VAL A N 1
ATOM 2590 C CA . VAL A 1 350 ? -6.471 3.516 6.682 1.00 94.25 350 VAL A CA 1
ATOM 2591 C C . VAL A 1 350 ? -7.226 4.703 6.048 1.00 94.25 350 VAL A C 1
ATOM 2593 O O . VAL A 1 350 ? -6.748 5.832 6.081 1.00 94.25 350 VAL A O 1
ATOM 2596 N N . ASP A 1 351 ? -8.421 4.499 5.481 1.00 93.88 351 ASP A N 1
ATOM 2597 C CA . ASP A 1 351 ? -9.295 5.583 4.995 1.00 93.88 351 ASP A CA 1
ATOM 2598 C C . ASP A 1 351 ? -9.795 6.465 6.141 1.00 93.88 351 ASP A C 1
ATOM 2600 O O . ASP A 1 351 ? -9.775 7.694 6.024 1.00 93.88 351 ASP A O 1
ATOM 2604 N N . ALA A 1 352 ? -10.195 5.853 7.256 1.00 96.50 352 ALA A N 1
ATOM 2605 C CA . ALA A 1 352 ? -10.616 6.583 8.442 1.00 96.50 352 ALA A CA 1
ATOM 2606 C C . ALA A 1 352 ? -9.474 7.400 9.054 1.00 96.50 352 ALA A C 1
ATOM 2608 O O . ALA A 1 352 ? -9.667 8.568 9.385 1.00 96.50 352 ALA A O 1
ATOM 2609 N N . GLU A 1 353 ? -8.282 6.814 9.141 1.00 95.75 353 GLU A N 1
ATOM 2610 C CA . GLU A 1 353 ? -7.078 7.468 9.657 1.00 95.75 353 GLU A CA 1
ATOM 2611 C C . GLU A 1 353 ? -6.728 8.740 8.865 1.00 95.75 353 GLU A C 1
ATOM 2613 O O . GLU A 1 353 ? -6.613 9.825 9.440 1.00 95.75 353 GLU A O 1
ATOM 2618 N N . GLU A 1 354 ? -6.661 8.629 7.532 1.00 93.56 354 GLU A N 1
ATOM 2619 C CA . GLU A 1 354 ? -6.395 9.768 6.646 1.00 93.56 354 GLU A CA 1
ATOM 2620 C C . GLU A 1 354 ? -7.463 10.856 6.782 1.00 93.56 354 GLU A C 1
ATOM 2622 O O . GLU A 1 354 ? -7.143 12.046 6.827 1.00 93.56 354 GLU A O 1
ATOM 2627 N N . THR A 1 355 ? -8.732 10.450 6.856 1.00 95.44 355 THR A N 1
ATOM 2628 C CA . THR A 1 355 ? -9.861 11.378 6.977 1.00 95.44 355 THR A CA 1
ATOM 2629 C C . THR A 1 355 ? -9.811 12.140 8.298 1.00 95.44 355 THR A C 1
ATOM 2631 O O . THR A 1 355 ? -10.045 13.347 8.317 1.00 95.44 355 THR A O 1
ATOM 2634 N N . ILE A 1 356 ? -9.451 11.466 9.395 1.00 97.12 356 ILE A N 1
ATOM 2635 C CA . ILE A 1 356 ? -9.293 12.092 10.711 1.00 97.12 356 ILE A CA 1
ATOM 2636 C C . ILE A 1 356 ? -8.135 13.089 10.693 1.00 97.12 356 ILE A C 1
ATOM 2638 O O . ILE A 1 356 ? -8.338 14.237 11.082 1.00 97.12 356 ILE A O 1
ATOM 2642 N N . ARG A 1 357 ? -6.951 12.710 10.186 1.00 94.88 357 ARG A N 1
ATOM 2643 C CA . ARG A 1 357 ? -5.803 13.634 10.087 1.00 94.88 357 ARG A CA 1
ATOM 2644 C C . ARG A 1 357 ? -6.078 14.842 9.188 1.00 94.88 357 ARG A C 1
ATOM 2646 O O . ARG A 1 357 ? -5.521 15.911 9.418 1.00 94.88 357 ARG A O 1
ATOM 2653 N N . GLY A 1 358 ? -6.917 14.676 8.165 1.00 93.94 358 GLY A N 1
ATOM 2654 C CA . GLY A 1 358 ? -7.353 15.755 7.277 1.00 93.94 358 GLY A CA 1
ATOM 2655 C C . GLY A 1 358 ? -8.461 16.648 7.850 1.00 93.94 358 GLY A C 1
ATOM 2656 O O . GLY A 1 358 ? -8.812 17.646 7.221 1.00 93.94 358 GLY A O 1
ATOM 2657 N N . ASN A 1 359 ? -9.032 16.310 9.008 1.00 97.88 359 ASN A N 1
ATOM 2658 C CA . ASN A 1 359 ? -10.139 17.045 9.611 1.00 97.88 359 ASN A CA 1
ATOM 2659 C C . ASN A 1 359 ? -9.654 18.244 10.450 1.00 97.88 359 ASN A C 1
ATOM 2661 O O . ASN A 1 359 ? -8.601 18.197 11.087 1.00 97.88 359 ASN A O 1
ATOM 2665 N N . GLN A 1 360 ? -10.458 19.310 10.516 1.00 97.88 360 GLN A N 1
ATOM 2666 C CA . GLN A 1 360 ? -10.157 20.483 11.346 1.00 97.88 360 GLN A CA 1
ATOM 2667 C C . GLN A 1 360 ? -10.021 20.124 12.834 1.00 97.88 360 GLN A C 1
ATOM 2669 O O . GLN A 1 360 ? -9.094 20.602 13.483 1.00 97.88 360 GLN A O 1
ATOM 2674 N N . ALA A 1 361 ? -10.864 19.220 13.346 1.00 98.12 361 ALA A N 1
ATOM 2675 C CA . ALA A 1 361 ? -10.822 18.781 14.739 1.00 98.12 361 ALA A CA 1
ATOM 2676 C C . ALA A 1 361 ? -9.452 18.204 15.125 1.00 98.12 361 ALA A C 1
ATOM 2678 O O . ALA A 1 361 ? -8.955 18.467 16.210 1.00 98.12 361 ALA A O 1
ATOM 2679 N N . TYR A 1 362 ? -8.788 17.482 14.219 1.00 98.19 362 TYR A N 1
ATOM 2680 C CA . TYR A 1 362 ? -7.434 16.989 14.466 1.00 98.19 362 TYR A CA 1
ATOM 2681 C C . TYR A 1 362 ? -6.425 18.127 14.656 1.00 98.19 362 TYR A C 1
ATOM 2683 O O . TYR A 1 362 ? -5.589 18.078 15.558 1.00 98.19 362 TYR A O 1
ATOM 2691 N N . THR A 1 363 ? -6.509 19.165 13.820 1.00 97.19 363 THR A N 1
ATOM 2692 C CA . THR A 1 363 ? -5.621 20.331 13.922 1.00 97.19 363 THR A CA 1
ATOM 2693 C C . THR A 1 363 ? -5.861 21.088 15.226 1.00 97.19 363 THR A C 1
ATOM 2695 O O . THR A 1 363 ? -4.896 21.489 15.877 1.00 97.19 363 THR A O 1
ATOM 2698 N N . ASP A 1 364 ? -7.126 21.236 15.621 1.00 98.06 364 ASP A N 1
ATOM 2699 C CA . ASP A 1 364 ? -7.528 21.935 16.842 1.00 98.06 364 ASP A CA 1
ATOM 2700 C C . ASP A 1 364 ? -7.068 21.181 18.100 1.00 98.06 364 ASP A C 1
ATOM 2702 O O . ASP A 1 364 ? -6.406 21.769 18.954 1.00 98.06 364 ASP A O 1
ATOM 2706 N N . GLU A 1 365 ? -7.320 19.870 18.180 1.00 98.38 365 GLU A N 1
ATOM 2707 C CA . GLU A 1 365 ? -6.910 19.024 19.312 1.00 98.38 365 GLU A CA 1
ATOM 2708 C C . GLU A 1 365 ? -5.381 18.921 19.430 1.00 98.38 365 GLU A C 1
ATOM 2710 O O . GLU A 1 365 ? -4.820 18.998 20.525 1.00 98.38 365 GLU A O 1
ATOM 2715 N N . MET A 1 366 ? -4.667 18.823 18.302 1.00 97.81 366 MET A N 1
ATOM 2716 C CA . MET A 1 366 ? -3.202 18.844 18.301 1.00 97.81 366 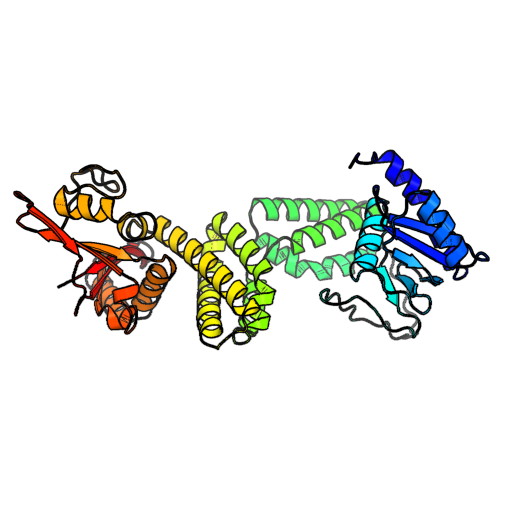MET A CA 1
ATOM 2717 C C . MET A 1 366 ? -2.658 20.196 18.791 1.00 97.81 366 MET A C 1
ATOM 2719 O O . MET A 1 366 ? -1.667 20.238 19.525 1.00 97.81 366 MET A O 1
ATOM 2723 N N . ALA A 1 367 ? -3.262 21.309 18.363 1.00 97.44 367 ALA A N 1
ATOM 2724 C CA . ALA A 1 367 ? -2.859 22.644 18.798 1.00 97.44 367 ALA A CA 1
ATOM 2725 C C . ALA A 1 367 ? -3.124 22.848 20.295 1.00 97.44 367 ALA A C 1
ATOM 2727 O O . ALA A 1 367 ? -2.273 23.403 20.994 1.00 97.44 367 ALA A O 1
ATOM 2728 N N . GLU A 1 368 ? -4.262 22.360 20.787 1.00 97.94 368 GLU A N 1
ATOM 2729 C CA . GLU A 1 368 ? -4.621 22.392 22.201 1.00 97.94 368 GLU A CA 1
ATOM 2730 C C . GLU A 1 368 ? -3.636 21.584 23.050 1.00 97.94 368 GLU A C 1
ATOM 2732 O O . GLU A 1 368 ? -3.058 22.139 23.983 1.00 97.94 368 GLU A O 1
ATOM 2737 N N . ALA A 1 369 ? -3.340 20.338 22.673 1.00 97.88 369 ALA A N 1
ATOM 2738 C CA . ALA A 1 369 ? -2.370 19.506 23.385 1.00 97.88 369 ALA A CA 1
ATOM 2739 C C . ALA A 1 369 ? -0.975 20.149 23.438 1.00 97.88 369 ALA A C 1
ATOM 2741 O O . ALA A 1 369 ? -0.327 20.191 24.484 1.00 97.88 369 ALA A O 1
ATOM 2742 N N . LYS A 1 370 ? -0.522 20.757 22.331 1.00 96.19 370 LYS A N 1
ATOM 2743 C CA . LYS A 1 370 ? 0.736 21.524 22.312 1.00 96.19 370 LYS A CA 1
ATOM 2744 C C . LYS A 1 370 ? 0.683 22.741 23.239 1.00 96.19 370 LYS A C 1
ATOM 2746 O O . LYS A 1 370 ? 1.678 23.051 23.893 1.00 96.19 370 LYS A O 1
ATOM 2751 N N . ARG A 1 371 ? -0.461 23.426 23.324 1.00 97.56 371 ARG A N 1
ATOM 2752 C CA . ARG A 1 371 ? -0.670 24.590 24.199 1.00 97.56 371 ARG A CA 1
ATOM 2753 C C . ARG A 1 371 ? -0.656 24.207 25.681 1.00 97.56 371 ARG A C 1
ATOM 2755 O O . ARG A 1 371 ? -0.134 24.973 26.490 1.00 97.56 371 ARG A O 1
ATOM 2762 N N . THR A 1 372 ? -1.208 23.050 26.037 1.00 97.56 372 THR A N 1
ATOM 2763 C CA . THR A 1 372 ? -1.250 22.528 27.414 1.00 97.56 372 THR A CA 1
ATOM 2764 C C . THR A 1 372 ? -0.024 21.699 27.789 1.00 97.56 372 THR A C 1
ATOM 2766 O O . THR A 1 372 ? 0.137 21.359 28.957 1.00 97.56 372 THR A O 1
ATOM 2769 N N . SER A 1 373 ? 0.888 21.452 26.839 1.00 96.19 373 SER A N 1
ATOM 2770 C CA . SER A 1 373 ? 2.036 20.543 26.993 1.00 96.19 373 SER A CA 1
ATOM 2771 C C . SER A 1 373 ? 1.636 19.087 27.258 1.00 96.19 373 SER A C 1
ATOM 2773 O O . SER A 1 373 ? 2.410 18.328 27.843 1.00 96.19 373 SER A O 1
ATOM 2775 N N . ASP A 1 374 ? 0.447 18.690 26.806 1.00 97.56 374 ASP A N 1
ATOM 2776 C CA . ASP A 1 374 ? 0.030 17.296 26.799 1.00 97.56 374 ASP A CA 1
ATOM 2777 C C . ASP A 1 374 ? 0.737 16.551 25.663 1.00 97.56 374 ASP A C 1
ATOM 2779 O O . ASP A 1 374 ? 0.822 17.019 24.528 1.00 97.56 374 ASP A O 1
ATOM 2783 N N . THR A 1 375 ? 1.241 15.354 25.958 1.00 97.38 375 THR A N 1
ATOM 2784 C CA . THR A 1 375 ? 1.907 14.495 24.964 1.00 97.38 375 THR A CA 1
ATOM 2785 C C . THR A 1 375 ? 0.936 13.550 24.262 1.00 97.38 375 THR A C 1
ATOM 2787 O O . THR A 1 375 ? 1.374 12.673 23.525 1.00 97.38 375 THR A O 1
ATOM 2790 N N . ARG A 1 376 ? -0.370 13.675 24.518 1.00 97.88 376 ARG A N 1
ATOM 2791 C CA . ARG A 1 376 ? -1.418 12.804 23.982 1.00 97.88 376 ARG A CA 1
ATOM 2792 C C . ARG A 1 376 ? -2.702 13.590 23.768 1.00 97.88 376 ARG A C 1
ATOM 2794 O O . ARG A 1 376 ? -3.080 14.378 24.627 1.00 97.88 376 ARG A O 1
ATOM 2801 N N . PHE A 1 377 ? -3.399 13.305 22.674 1.00 98.31 377 PHE A N 1
ATOM 2802 C CA . PHE A 1 377 ? -4.735 13.836 22.403 1.00 98.31 377 PHE A CA 1
ATOM 2803 C C . PHE A 1 377 ? -5.611 12.800 21.699 1.00 98.31 377 PHE A C 1
ATOM 2805 O O . PHE A 1 377 ? -5.129 11.766 21.228 1.00 98.31 377 PHE A O 1
ATOM 2812 N N . SER A 1 378 ? -6.913 13.063 21.646 1.00 98.19 378 SER A N 1
ATOM 2813 C CA . SER A 1 378 ? -7.880 12.209 20.960 1.00 98.19 378 SER A CA 1
ATOM 2814 C C . SER A 1 378 ? -8.784 13.028 20.061 1.00 98.19 378 SER A C 1
ATOM 2816 O O . SER A 1 378 ? -9.239 14.091 20.462 1.00 98.19 378 SER A O 1
ATOM 2818 N N . VAL A 1 379 ? -9.094 12.491 18.888 1.00 98.44 379 VAL A N 1
ATOM 2819 C CA . VAL A 1 379 ? -10.055 13.071 17.951 1.00 98.44 379 VAL A CA 1
ATOM 2820 C C . VAL A 1 379 ? -11.248 12.134 17.854 1.00 98.44 379 VAL A C 1
ATOM 2822 O O . VAL A 1 379 ? -11.078 10.927 17.670 1.00 98.44 379 VAL A O 1
ATOM 2825 N N . GLU A 1 380 ? -12.449 12.689 17.978 1.00 98.44 380 GLU A N 1
ATOM 2826 C CA . GLU A 1 380 ? -13.701 11.947 17.889 1.00 98.44 380 GLU A CA 1
ATOM 2827 C C . GLU A 1 380 ? -14.591 12.548 16.798 1.00 98.44 380 GLU A C 1
ATOM 2829 O O . GLU A 1 380 ? -14.962 13.718 16.865 1.00 98.44 380 GLU A O 1
ATOM 2834 N N . LEU A 1 381 ? -14.925 11.750 15.782 1.00 98.50 381 LEU A N 1
ATOM 2835 C CA . LEU A 1 381 ? -15.749 12.177 14.646 1.00 98.50 381 LEU A CA 1
ATOM 2836 C C . LEU A 1 381 ? -16.908 11.202 14.414 1.00 98.50 381 LEU A C 1
ATOM 2838 O O . LEU A 1 381 ? -16.740 10.007 14.656 1.00 98.50 381 LEU A O 1
ATOM 2842 N N . PRO A 1 382 ? -18.074 11.647 13.912 1.00 98.50 382 PRO A N 1
ATOM 2843 C CA . PRO A 1 382 ? -19.172 10.741 13.575 1.00 98.50 382 PRO A CA 1
ATOM 2844 C C . PRO A 1 382 ? -18.748 9.660 12.571 1.00 98.50 382 PRO A C 1
ATOM 2846 O O . PRO A 1 382 ? -18.097 9.957 11.570 1.00 98.50 382 PRO A O 1
ATOM 2849 N N . LEU A 1 383 ? -19.171 8.404 12.787 1.00 98.31 383 LEU A N 1
ATOM 2850 C CA . LEU A 1 383 ? -18.844 7.279 11.887 1.00 98.31 383 LEU A CA 1
ATOM 2851 C C . LEU A 1 383 ? -19.221 7.579 10.435 1.00 98.31 383 LEU A C 1
ATOM 2853 O O . LEU A 1 383 ? -18.484 7.248 9.511 1.00 98.31 383 LEU A O 1
ATOM 2857 N N . LYS A 1 384 ? -20.373 8.226 10.258 1.00 97.94 384 LYS A N 1
ATOM 2858 C CA . LYS A 1 384 ? -20.910 8.628 8.963 1.00 97.94 384 LYS A CA 1
ATOM 2859 C C . LYS A 1 384 ? -19.997 9.613 8.227 1.00 97.94 384 LYS A C 1
ATOM 2861 O O . LYS A 1 384 ? -19.820 9.483 7.021 1.00 97.94 384 LYS A O 1
ATOM 2866 N N . ASP A 1 385 ? -19.412 10.563 8.950 1.00 98.06 385 ASP A N 1
ATOM 2867 C CA . ASP A 1 385 ? -18.564 11.605 8.365 1.00 98.06 385 ASP A CA 1
ATOM 2868 C C . ASP A 1 385 ? -17.204 11.041 7.946 1.00 98.06 385 ASP A C 1
ATOM 2870 O O . ASP A 1 385 ? -16.595 11.529 6.998 1.00 98.06 385 ASP A O 1
ATOM 2874 N N . VAL A 1 386 ? -16.744 9.987 8.629 1.00 97.44 386 VAL A N 1
ATOM 2875 C CA . VAL A 1 386 ? -15.447 9.359 8.359 1.00 97.44 386 VAL A CA 1
ATOM 2876 C C . VAL A 1 386 ? -15.537 8.242 7.315 1.00 97.44 386 VAL A C 1
ATOM 2878 O O . VAL A 1 386 ? -14.674 8.134 6.450 1.00 97.44 386 VAL A O 1
ATOM 2881 N N . LEU A 1 387 ? -16.566 7.396 7.384 1.00 96.44 387 LEU A N 1
ATOM 2882 C CA . LEU A 1 387 ? -16.687 6.189 6.555 1.00 96.44 387 LEU A CA 1
ATOM 2883 C C . LEU A 1 387 ? -17.783 6.276 5.484 1.00 96.44 387 LEU A C 1
ATOM 2885 O O . LEU A 1 387 ? -17.901 5.352 4.679 1.00 96.44 387 LEU A O 1
ATOM 2889 N N . GLY A 1 388 ? -18.563 7.357 5.447 1.00 96.50 388 GLY A N 1
ATOM 2890 C CA . GLY A 1 388 ? -19.680 7.547 4.520 1.00 96.50 388 GLY A CA 1
ATOM 2891 C C . GLY A 1 388 ? -21.006 6.954 5.009 1.00 96.50 388 GLY A C 1
ATOM 2892 O O . GLY A 1 388 ? -21.099 6.358 6.082 1.00 96.50 388 GLY A O 1
ATOM 2893 N N . ASP A 1 389 ? -22.064 7.116 4.207 1.00 97.00 389 ASP A N 1
ATOM 2894 C CA . ASP A 1 389 ? -23.426 6.651 4.529 1.00 97.00 389 ASP A CA 1
ATOM 2895 C C . ASP A 1 389 ? -23.510 5.133 4.789 1.00 97.00 389 ASP A C 1
ATOM 2897 O O . ASP A 1 389 ? -24.359 4.668 5.551 1.00 97.00 389 ASP A O 1
ATOM 2901 N N . ASP A 1 390 ? -22.620 4.355 4.176 1.00 96.69 390 ASP A N 1
ATOM 2902 C CA . ASP A 1 390 ? -22.567 2.895 4.236 1.00 96.69 390 ASP A CA 1
ATOM 2903 C C . ASP A 1 390 ? -21.688 2.352 5.378 1.00 96.69 390 ASP A C 1
ATOM 2905 O O . ASP A 1 390 ? -21.421 1.147 5.419 1.00 96.69 390 ASP A O 1
ATOM 2909 N N . TYR A 1 391 ? -21.275 3.198 6.332 1.00 97.56 391 TYR A N 1
ATOM 2910 C CA . TYR A 1 391 ? -20.334 2.852 7.409 1.00 97.56 391 TYR A CA 1
ATOM 2911 C C . TYR A 1 391 ? -20.673 1.551 8.156 1.00 97.56 391 TYR A C 1
ATOM 2913 O O . TYR A 1 391 ? -19.781 0.790 8.524 1.00 97.56 391 TYR A O 1
ATOM 2921 N N . LYS A 1 392 ? -21.961 1.232 8.342 1.00 97.31 392 LYS A N 1
ATOM 2922 C CA . LYS A 1 392 ? -22.403 -0.003 9.022 1.00 97.31 392 LYS A CA 1
ATOM 2923 C C . LYS A 1 392 ? -21.937 -1.278 8.311 1.00 97.31 392 LYS A C 1
ATOM 2925 O O . LYS A 1 392 ? -21.781 -2.319 8.943 1.00 97.31 392 LYS A O 1
ATOM 2930 N N . THR A 1 393 ? -21.710 -1.218 7.000 1.00 97.12 393 THR A N 1
ATOM 2931 C CA . THR A 1 393 ? -21.213 -2.363 6.226 1.00 97.12 393 THR A CA 1
ATOM 2932 C C . THR A 1 393 ? -19.720 -2.603 6.441 1.00 97.12 393 THR A C 1
ATOM 2934 O O . THR A 1 393 ? -19.297 -3.758 6.394 1.00 97.12 393 THR A O 1
ATOM 2937 N N . LYS A 1 394 ? -18.965 -1.553 6.785 1.00 97.06 394 LYS A N 1
ATOM 2938 C CA . LYS A 1 394 ? -17.501 -1.524 6.964 1.00 97.06 394 LYS A CA 1
ATOM 2939 C C . LYS A 1 394 ? -17.045 -1.922 8.367 1.00 97.06 394 LYS A C 1
ATOM 2941 O O . LYS A 1 394 ? -15.875 -2.222 8.594 1.00 97.06 394 LYS A O 1
ATOM 2946 N N . LEU A 1 395 ? -17.979 -1.954 9.314 1.00 97.56 395 LEU A N 1
ATOM 2947 C CA . LEU A 1 395 ? -17.706 -2.181 10.728 1.00 97.56 395 LEU A CA 1
ATOM 2948 C C . LEU A 1 395 ? -18.342 -3.467 11.235 1.00 97.56 395 LEU A C 1
ATOM 2950 O O . LEU A 1 395 ? -19.377 -3.926 10.745 1.00 97.56 395 LEU A O 1
ATOM 2954 N N . GLU A 1 396 ? -17.716 -4.039 12.253 1.00 97.75 396 GLU A N 1
ATOM 2955 C CA . GLU A 1 396 ? -18.247 -5.156 13.022 1.00 97.75 396 GLU A CA 1
ATOM 2956 C C . GLU A 1 396 ? -17.989 -4.920 14.508 1.00 97.75 396 GLU A C 1
ATOM 2958 O O . GLU A 1 396 ? -16.973 -4.343 14.898 1.00 97.75 396 GLU A O 1
ATOM 2963 N N . GLY A 1 397 ? -18.904 -5.371 15.362 1.00 97.81 397 GLY A N 1
ATOM 2964 C CA . GLY A 1 397 ? -18.698 -5.302 16.797 1.00 97.81 397 GLY A CA 1
ATOM 2965 C C . GLY A 1 397 ? -19.571 -6.270 17.572 1.00 97.81 397 GLY A C 1
ATOM 2966 O O . GLY A 1 397 ? -20.639 -6.672 17.110 1.00 97.81 397 GLY A O 1
ATOM 2967 N N . LYS A 1 398 ? -19.108 -6.610 18.774 1.00 98.38 398 LYS A N 1
ATOM 2968 C CA . LYS A 1 398 ? -19.840 -7.392 19.767 1.00 98.38 398 LYS A CA 1
ATOM 2969 C C . LYS A 1 398 ? -19.985 -6.583 21.049 1.00 98.38 398 LYS A C 1
ATOM 2971 O O . LYS A 1 398 ? -19.011 -6.046 21.579 1.00 98.38 398 LYS A O 1
ATOM 2976 N N . SER A 1 399 ? -21.209 -6.519 21.553 1.00 98.56 399 SER A N 1
ATOM 2977 C CA . SER A 1 399 ? -21.573 -5.847 22.796 1.00 98.56 399 SER A CA 1
ATOM 2978 C C . SER A 1 399 ? -21.939 -6.872 23.857 1.00 98.56 399 SER A C 1
ATOM 2980 O O . SER A 1 399 ? -22.769 -7.748 23.617 1.00 98.56 399 SER A O 1
ATOM 2982 N N . ARG A 1 400 ? -21.346 -6.758 25.045 1.00 98.44 400 ARG A N 1
ATOM 2983 C CA . ARG A 1 400 ? -21.635 -7.646 26.177 1.00 98.44 400 ARG A CA 1
ATOM 2984 C C . ARG A 1 400 ? -23.060 -7.437 26.699 1.00 98.44 400 ARG A C 1
ATOM 2986 O O . ARG A 1 400 ? -23.432 -6.320 27.068 1.00 98.44 400 ARG A O 1
ATOM 2993 N N . ILE A 1 401 ? -23.804 -8.533 26.838 1.00 98.31 401 ILE A N 1
ATOM 2994 C CA . ILE A 1 401 ? -25.080 -8.582 27.562 1.00 98.31 401 ILE A CA 1
ATOM 2995 C C . ILE A 1 401 ? -24.779 -8.817 29.049 1.00 98.31 401 ILE A C 1
ATOM 2997 O O . ILE A 1 401 ? -23.957 -9.662 29.403 1.00 98.31 401 ILE A O 1
ATOM 3001 N N . GLY A 1 402 ? -25.425 -8.060 29.938 1.00 97.25 402 GLY A N 1
ATOM 3002 C CA . GLY A 1 402 ? -25.151 -8.099 31.378 1.00 97.25 402 GLY A CA 1
ATOM 3003 C C . GLY A 1 402 ? -23.993 -7.189 31.818 1.00 97.25 402 GLY A C 1
ATOM 3004 O O . GLY A 1 402 ? -23.666 -6.192 31.161 1.00 97.25 402 GLY A O 1
ATOM 3005 N N . SER A 1 403 ? -23.404 -7.501 32.977 1.00 97.12 403 SER A N 1
ATOM 3006 C CA . SER A 1 403 ? -22.321 -6.716 33.597 1.00 97.12 403 SER A CA 1
ATOM 3007 C C . SER A 1 403 ? -20.954 -7.354 33.343 1.00 97.12 403 SER A C 1
ATOM 3009 O O . SER A 1 403 ? -20.882 -8.539 33.045 1.00 97.12 403 SER A O 1
ATOM 3011 N N . ALA A 1 404 ? -19.856 -6.608 33.513 1.00 96.00 404 ALA A N 1
ATOM 3012 C CA . ALA A 1 404 ? -18.505 -7.175 33.376 1.00 96.00 404 ALA A CA 1
ATOM 3013 C C . ALA A 1 404 ? -18.229 -8.327 34.367 1.00 96.00 404 ALA A C 1
ATOM 3015 O O . ALA A 1 404 ? -17.483 -9.242 34.056 1.00 96.00 404 ALA A O 1
ATOM 3016 N N . LYS A 1 405 ? -18.856 -8.306 35.553 1.00 96.69 405 LYS A N 1
ATOM 3017 C CA . LYS A 1 405 ? -18.694 -9.348 36.584 1.00 96.69 405 LYS A CA 1
ATOM 3018 C C . LYS A 1 405 ? -19.646 -10.537 36.415 1.00 96.69 405 LYS A C 1
ATOM 3020 O O . LYS A 1 405 ? -19.475 -11.546 37.085 1.00 96.69 405 LYS A O 1
ATOM 3025 N N . ASN A 1 406 ? -20.676 -10.388 35.587 1.00 97.25 406 ASN A N 1
ATOM 3026 C CA . ASN A 1 406 ? -21.685 -11.409 35.322 1.00 97.25 406 ASN A CA 1
ATOM 3027 C C . ASN A 1 406 ? -22.176 -11.257 33.872 1.00 97.25 406 ASN A C 1
ATOM 3029 O O . ASN A 1 406 ? -23.257 -10.687 33.652 1.00 97.25 406 ASN A O 1
ATOM 3033 N N . PRO A 1 407 ? -21.344 -11.635 32.885 1.00 97.38 407 PRO A N 1
ATOM 3034 C CA . PRO A 1 407 ? -21.728 -11.581 31.486 1.00 97.38 407 PRO A CA 1
ATOM 3035 C C . PRO A 1 407 ? -22.760 -12.670 31.175 1.00 97.38 407 PRO A C 1
ATOM 3037 O O . PRO A 1 407 ? -22.667 -13.794 31.658 1.00 97.38 407 PRO A O 1
ATOM 3040 N N . GLN A 1 408 ? -23.736 -12.340 30.336 1.00 98.25 408 GLN A N 1
ATOM 3041 C CA . GLN A 1 408 ? -24.804 -13.248 29.897 1.00 98.25 408 GLN A CA 1
ATOM 3042 C C . GLN A 1 408 ? -24.681 -13.610 28.407 1.00 98.25 408 GLN A C 1
ATOM 3044 O O . GLN A 1 408 ? -25.612 -14.152 27.820 1.00 98.25 408 GLN A O 1
ATOM 3049 N N . GLY A 1 409 ? -23.540 -13.285 27.793 1.00 97.81 409 GLY A N 1
ATOM 3050 C CA . GLY A 1 409 ? -23.269 -13.460 26.369 1.00 97.81 409 GLY A CA 1
ATOM 3051 C C . GLY A 1 409 ? -22.971 -12.136 25.670 1.00 97.81 409 GLY A C 1
ATOM 3052 O O . GLY A 1 409 ? -22.597 -11.142 26.303 1.00 97.81 409 GLY A O 1
ATOM 3053 N N . SER A 1 410 ? -23.143 -12.126 24.353 1.00 98.44 410 SER A N 1
ATOM 3054 C CA . SER A 1 410 ? -22.931 -10.959 23.503 1.00 98.44 410 SER A CA 1
ATOM 3055 C C . SER A 1 410 ? -24.024 -10.839 22.440 1.00 98.44 410 SER A C 1
ATOM 3057 O O . SER A 1 410 ? -24.719 -11.802 22.122 1.00 98.44 410 SER A O 1
ATOM 3059 N N . GLN A 1 411 ? -24.176 -9.635 21.903 1.00 98.19 411 GLN A N 1
ATOM 3060 C CA . GLN A 1 411 ? -25.006 -9.326 20.740 1.00 98.19 411 GLN A CA 1
ATOM 3061 C C . GLN A 1 411 ? -24.206 -8.477 19.753 1.00 98.19 411 GLN A C 1
ATOM 3063 O O . GLN A 1 411 ? -23.172 -7.914 20.121 1.00 98.19 411 GLN A O 1
ATOM 3068 N N . ASP A 1 412 ? -24.687 -8.354 18.520 1.00 98.44 412 ASP A N 1
ATOM 3069 C CA . ASP A 1 412 ? -24.095 -7.420 17.563 1.00 98.44 412 ASP A CA 1
ATOM 3070 C C . ASP A 1 412 ? -24.204 -5.982 18.084 1.00 98.44 412 ASP A C 1
ATOM 3072 O O . ASP A 1 412 ? -25.213 -5.576 18.668 1.00 98.44 412 ASP A O 1
ATOM 3076 N N . THR A 1 413 ? -23.122 -5.226 17.922 1.00 98.25 413 THR A N 1
ATOM 3077 C CA . THR A 1 413 ? -23.066 -3.819 18.321 1.00 98.25 413 THR A CA 1
ATOM 3078 C C . THR A 1 413 ? -23.903 -2.964 17.375 1.00 98.25 413 THR A C 1
ATOM 3080 O O . THR A 1 413 ? -23.732 -3.034 16.158 1.00 98.25 413 THR A O 1
ATOM 3083 N N . ASP A 1 414 ? -24.765 -2.113 17.934 1.00 98.06 414 ASP A N 1
ATOM 3084 C CA . ASP A 1 414 ? -25.420 -1.055 17.172 1.00 98.06 414 ASP A CA 1
ATOM 3085 C C . ASP A 1 414 ? -24.468 0.136 17.027 1.00 98.06 414 ASP A C 1
ATOM 3087 O O . ASP A 1 414 ? -24.021 0.720 18.010 1.00 98.06 414 ASP A O 1
ATOM 3091 N N . PHE A 1 415 ? -24.144 0.474 15.785 1.00 98.06 415 PHE A N 1
ATOM 3092 C CA . PHE A 1 415 ? -23.277 1.600 15.446 1.00 98.06 415 PHE A CA 1
ATOM 3093 C C . PHE A 1 415 ? -24.055 2.884 15.128 1.00 98.06 415 PHE A C 1
ATOM 3095 O O . PHE A 1 415 ? -23.460 3.860 14.675 1.00 98.06 415 PHE A O 1
ATOM 3102 N N . THR A 1 416 ? -25.379 2.897 15.308 1.00 97.62 416 THR A N 1
ATOM 3103 C CA . THR A 1 416 ? -26.210 4.078 15.044 1.00 97.62 416 THR A CA 1
ATOM 3104 C C . THR A 1 416 ? -25.730 5.270 15.868 1.00 97.62 416 THR A C 1
ATOM 3106 O O . THR A 1 416 ? -25.562 5.178 17.080 1.00 97.62 416 THR A O 1
ATOM 3109 N N . ASP A 1 417 ? -25.475 6.383 15.179 1.00 96.44 417 ASP A N 1
ATOM 3110 C CA . ASP A 1 417 ? -24.974 7.638 15.746 1.00 96.44 417 ASP A CA 1
ATOM 3111 C C . ASP A 1 417 ? -23.657 7.523 16.534 1.00 96.44 417 ASP A C 1
ATOM 3113 O O . ASP A 1 417 ? -23.348 8.415 17.330 1.00 96.44 417 ASP A O 1
ATOM 3117 N N . GLY A 1 418 ? -22.895 6.445 16.320 1.00 97.81 418 GLY A N 1
ATOM 3118 C CA . GLY A 1 418 ? -21.575 6.252 16.909 1.00 97.81 418 GLY A CA 1
ATOM 3119 C C . GLY A 1 418 ? -20.507 7.147 16.280 1.00 97.81 418 GLY A C 1
ATOM 3120 O O . GLY A 1 418 ? -20.722 7.816 15.261 1.00 97.81 418 GLY A O 1
ATOM 3121 N N . THR A 1 419 ? -19.323 7.117 16.875 1.00 98.56 419 THR A N 1
ATOM 3122 C CA . THR A 1 419 ? -18.152 7.898 16.463 1.00 98.56 419 THR A CA 1
ATOM 3123 C C . THR A 1 419 ? -16.960 6.992 16.158 1.00 98.56 419 THR A C 1
ATOM 3125 O O . THR A 1 419 ? -16.969 5.806 16.478 1.00 98.56 419 THR A O 1
ATOM 3128 N N . ILE A 1 420 ? -15.933 7.513 15.493 1.00 98.31 420 ILE A N 1
ATOM 3129 C CA . ILE A 1 420 ? -14.588 6.935 15.490 1.00 98.31 420 ILE A CA 1
ATOM 3130 C C . ILE A 1 420 ? -13.748 7.768 16.437 1.00 98.31 420 ILE A C 1
ATOM 3132 O O . ILE A 1 420 ? -13.686 8.988 16.291 1.00 98.31 420 ILE A O 1
ATOM 3136 N N . THR A 1 421 ? -13.083 7.096 17.370 1.00 98.19 421 THR A N 1
ATOM 3137 C CA . THR A 1 421 ? -12.099 7.711 18.256 1.00 98.19 421 THR A CA 1
ATOM 3138 C C . THR A 1 421 ? -10.711 7.298 17.795 1.00 98.19 421 THR A C 1
ATOM 3140 O O . THR A 1 421 ? -10.407 6.105 17.759 1.00 98.19 421 THR A O 1
ATOM 3143 N N . ALA A 1 422 ? -9.862 8.271 17.474 1.00 97.81 422 ALA A N 1
ATOM 3144 C CA . ALA A 1 422 ? -8.437 8.073 17.234 1.00 97.81 422 ALA A CA 1
ATOM 3145 C C . ALA A 1 422 ? -7.632 8.766 18.335 1.00 97.81 422 ALA A C 1
ATOM 3147 O O . ALA A 1 422 ? -7.907 9.912 18.683 1.00 97.81 422 ALA A O 1
ATOM 3148 N N . VAL A 1 423 ? -6.652 8.067 18.895 1.00 97.50 423 VAL A N 1
ATOM 3149 C CA . VAL A 1 423 ? -5.769 8.566 19.953 1.00 97.50 423 VAL A CA 1
ATOM 3150 C C . VAL A 1 423 ? -4.364 8.673 19.392 1.00 97.50 423 VAL A C 1
ATOM 3152 O O . VAL A 1 423 ? -3.843 7.698 18.845 1.00 97.50 423 VAL A O 1
ATOM 3155 N N . TYR A 1 424 ? -3.751 9.835 19.571 1.00 97.44 424 TYR A N 1
ATOM 3156 C CA . TYR A 1 424 ? -2.421 10.150 19.070 1.00 97.44 424 TYR A CA 1
ATOM 3157 C C . TYR A 1 424 ? -1.489 10.518 20.220 1.00 97.44 424 TYR A C 1
ATOM 3159 O O . TYR A 1 424 ? -1.898 11.213 21.151 1.00 97.44 424 TYR A O 1
ATOM 3167 N N . ASP A 1 425 ? -0.235 10.090 20.122 1.00 96.62 425 ASP A N 1
ATOM 3168 C CA . ASP A 1 425 ? 0.866 10.600 20.938 1.00 96.62 425 ASP A CA 1
ATOM 3169 C C . ASP A 1 425 ? 1.649 11.649 20.143 1.00 96.62 425 ASP A C 1
ATOM 3171 O O . ASP A 1 425 ? 1.775 11.549 18.921 1.00 96.62 425 ASP A O 1
ATOM 3175 N N . ILE A 1 426 ? 2.171 12.657 20.840 1.00 96.25 426 ILE A N 1
ATOM 3176 C CA . ILE A 1 426 ? 3.088 13.664 20.306 1.00 96.25 426 ILE A CA 1
ATOM 3177 C C . ILE A 1 426 ? 4.494 13.282 20.762 1.00 96.25 426 ILE A C 1
ATOM 3179 O O . ILE A 1 426 ? 4.772 13.223 21.962 1.00 96.25 426 ILE A O 1
ATOM 3183 N N . ASP A 1 427 ? 5.377 13.005 19.807 1.00 92.06 427 ASP A N 1
ATOM 3184 C CA . ASP A 1 427 ? 6.756 12.630 20.092 1.00 92.06 427 ASP A CA 1
ATOM 3185 C C . ASP A 1 427 ? 7.625 13.851 20.461 1.00 92.06 427 ASP A C 1
ATOM 3187 O O . ASP A 1 427 ? 7.193 15.006 20.438 1.00 92.06 427 ASP A O 1
ATOM 3191 N N . ALA A 1 428 ? 8.894 13.604 20.794 1.00 90.94 428 ALA A N 1
ATOM 3192 C CA . ALA A 1 428 ? 9.833 14.664 21.164 1.00 90.94 428 ALA A CA 1
ATOM 3193 C C . ALA A 1 428 ? 10.138 15.661 20.025 1.00 90.94 428 ALA A C 1
ATOM 3195 O O . ALA A 1 428 ? 10.609 16.766 20.296 1.00 90.94 428 ALA A O 1
ATOM 3196 N N . ASN A 1 429 ? 9.887 15.287 18.767 1.00 89.38 429 ASN A N 1
ATOM 3197 C CA . ASN A 1 429 ? 10.057 16.148 17.597 1.00 89.38 429 ASN A CA 1
ATOM 3198 C C . ASN A 1 429 ? 8.784 16.954 17.283 1.00 89.38 429 ASN A C 1
ATOM 3200 O O . ASN A 1 429 ? 8.807 17.829 16.417 1.00 89.38 429 ASN A O 1
ATOM 3204 N N . GLY A 1 430 ? 7.687 16.691 18.000 1.00 91.06 430 GLY A N 1
ATOM 3205 C CA . GLY A 1 430 ? 6.376 17.277 17.747 1.00 91.06 430 GLY A CA 1
ATOM 3206 C C . GLY A 1 430 ? 5.595 16.582 16.629 1.00 91.06 430 GLY A C 1
ATOM 3207 O O . GLY A 1 430 ? 4.551 17.119 16.226 1.00 91.06 430 GLY A O 1
ATOM 3208 N N . ASP A 1 431 ? 6.094 15.437 16.151 1.00 90.12 431 ASP A N 1
ATOM 3209 C CA . ASP A 1 431 ? 5.417 14.536 15.224 1.00 90.12 431 ASP A CA 1
ATOM 3210 C C . ASP A 1 431 ? 4.340 13.742 15.977 1.00 90.12 431 ASP A C 1
ATOM 3212 O O . ASP A 1 431 ? 4.373 13.597 17.198 1.00 90.12 431 ASP A O 1
ATOM 3216 N N . THR A 1 432 ? 3.340 13.255 15.246 1.00 94.06 432 THR A N 1
ATOM 3217 C CA . THR A 1 432 ? 2.144 12.627 15.827 1.00 94.06 432 THR A CA 1
ATOM 3218 C C . THR A 1 432 ? 2.016 11.186 15.376 1.00 94.06 432 THR A C 1
ATOM 3220 O O . THR A 1 432 ? 1.961 10.902 14.178 1.00 94.06 432 THR A O 1
ATOM 3223 N N . VAL A 1 433 ? 1.909 10.287 16.343 1.00 92.81 433 VAL A N 1
ATOM 3224 C CA . VAL A 1 433 ? 1.913 8.839 16.133 1.00 92.81 433 VAL A CA 1
ATOM 3225 C C . VAL A 1 433 ? 0.551 8.286 16.526 1.00 92.81 433 VAL A C 1
ATOM 3227 O O . VAL A 1 433 ? 0.056 8.593 17.614 1.00 92.81 433 VAL A O 1
ATOM 3230 N N . LEU A 1 434 ? -0.082 7.497 15.653 1.00 94.56 434 LEU A N 1
ATOM 3231 C CA . LEU A 1 434 ? -1.369 6.887 15.985 1.00 94.56 434 LEU A CA 1
ATOM 3232 C C . LEU A 1 434 ? -1.173 5.770 17.018 1.00 94.56 434 LEU A C 1
ATOM 3234 O O . LEU A 1 434 ? -0.608 4.722 16.722 1.00 94.56 434 LEU A O 1
ATOM 3238 N N . VAL A 1 435 ? -1.721 5.949 18.218 1.00 94.12 435 VAL A N 1
ATOM 3239 C CA . VAL A 1 435 ? -1.665 4.945 19.290 1.00 94.12 435 VAL A CA 1
ATOM 3240 C C . VAL A 1 435 ? -2.718 3.867 19.059 1.00 94.12 435 VAL A C 1
ATOM 3242 O O . VAL A 1 435 ? -2.416 2.671 19.049 1.00 94.12 435 VAL A O 1
ATOM 3245 N N . THR A 1 436 ? -3.971 4.294 18.892 1.00 95.06 436 THR A N 1
ATOM 3246 C CA . THR A 1 436 ? -5.116 3.417 18.634 1.00 95.06 436 THR A CA 1
ATOM 3247 C C . THR A 1 436 ? -6.235 4.172 17.928 1.00 95.06 436 THR A C 1
ATOM 3249 O O . THR A 1 436 ? -6.400 5.371 18.138 1.00 95.06 436 THR A O 1
ATOM 3252 N N . MET A 1 437 ? -7.026 3.472 17.118 1.00 97.19 437 MET A N 1
ATOM 3253 C CA . MET A 1 437 ? -8.251 3.997 16.527 1.00 97.19 437 MET A CA 1
ATOM 3254 C C . MET A 1 437 ? -9.320 2.913 16.520 1.00 97.19 437 MET A C 1
ATOM 3256 O O . MET A 1 437 ? -9.049 1.768 16.155 1.00 97.19 437 MET A O 1
ATOM 3260 N N . TYR A 1 438 ? -10.535 3.265 16.932 1.00 97.19 438 TYR A N 1
ATOM 3261 C CA . TYR A 1 438 ? -11.631 2.309 17.022 1.00 97.19 438 TYR A CA 1
ATOM 3262 C C . TYR A 1 438 ? -13.003 2.958 16.816 1.00 97.19 438 TYR A C 1
ATOM 3264 O O . TYR A 1 438 ? -13.211 4.114 17.193 1.00 97.19 438 TYR A O 1
ATOM 3272 N N . PRO A 1 439 ? -13.972 2.209 16.261 1.00 97.94 439 PRO A N 1
ATOM 3273 C CA . PRO A 1 439 ? -15.371 2.609 16.280 1.00 97.94 439 PRO A CA 1
ATOM 3274 C C . PRO A 1 439 ? -15.922 2.594 17.710 1.00 97.94 439 PRO A C 1
ATOM 3276 O O . PRO A 1 439 ? -15.842 1.573 18.400 1.00 97.94 439 PRO A O 1
ATOM 3279 N N . ASN A 1 440 ? -16.522 3.695 18.135 1.00 97.69 440 ASN A N 1
ATOM 3280 C CA . ASN A 1 440 ? -17.116 3.898 19.444 1.00 97.69 440 ASN A CA 1
ATOM 3281 C C . ASN A 1 440 ? -18.654 4.007 19.320 1.00 97.69 440 ASN A C 1
ATOM 3283 O O . ASN A 1 440 ? -19.176 5.044 18.905 1.00 97.69 440 ASN A O 1
ATOM 3287 N N . PRO A 1 441 ? -19.405 2.928 19.603 1.00 96.56 441 PRO A N 1
ATOM 3288 C CA . PRO A 1 441 ? -20.865 2.972 19.643 1.00 96.56 441 PRO A CA 1
ATOM 3289 C C . PRO A 1 441 ? -21.339 3.761 20.873 1.00 96.56 441 PRO A C 1
ATOM 3291 O O . PRO A 1 441 ? -20.624 3.842 21.873 1.00 96.56 441 PRO A O 1
ATOM 3294 N N . LYS A 1 442 ? -22.544 4.329 20.796 1.00 90.50 442 LYS A N 1
ATOM 3295 C CA . LYS A 1 442 ? -23.143 5.105 21.892 1.00 90.50 442 LYS A CA 1
ATOM 3296 C C . LYS A 1 442 ? -23.713 4.255 23.024 1.00 90.50 442 LYS A C 1
ATOM 3298 O O . LYS A 1 442 ? -24.160 3.114 22.763 1.00 90.50 442 LYS A O 1
#

pLDDT: mean 88.38, std 14.15, range [29.52, 98.56]

Organism: NCBI:txid2605946

Secondary structure (DSSP, 8-state):
--PPPHHHHHHHHHHHHHHHHHHHHS-EEEEEEEETTEEEEEEESSS-HHHHHHHHHHTTEEEEEEEEEEEEETTEEEEEEPTT----TTHHHHHHHHHHHTT---EEEEE-TTS-B-S-SS--------------------HHHHHHHHHHTTHHHHHHHHHHS-HHHHHHHHHHHHHHHHHHHTT-HHHHHHHHHHHHHHHHTS--HHHHHHHHTTTT-HHHHHHTHHHHHHHHHHHTT-HHHHHHHHHHHHHHHHHHHHHHHT---HHHHHHHHHHHHHHHHHHHHHHHHH-SHHHHHSTT--HHHHHHHHHH---TTTSSSB-TTTSSBPP--SEEEEESSHHHHHHHHHHHHTSHHHHHHHHHHHHHT-SEEEEEEEHHHHH-TTHHHHEEEEEEEEETTEEEEEEEPP-TT-EEEEEEEE-TTS-EEEEEEEEE--

Foldseek 3Di:
DPDDDLVVLLVVLVVVVVVLVVQQVDKWKWWWAQFPRAIDIDTDRPDDQVSRNVVSVVVGGDPATFIDIWHDDDQEIEAEGDPPDDHDLCRQVSVCVSNVSSVRHHHYFYAYNVRHTGNDDDDPPDPPDDPDPDPDDDDDDPLLVVLVVLCVVCVVLLVCCLVQNDPVLVVVLVVLVVQLVVCSVVVVSVSNVVSSVVSVVSSVLGLDLVVLVVQLVPLQDLVSLLVCLVVLVSLLVVLVPDVSSVVVCVVSLVSSLVSLVNSCVVPDPPSSNVSSVVSNQSSLVSVLVVLVVLACACQQAHDQQDPVNLQCCQAVVQGSNPRHQADPPPRHGRDGDQKRKHFYGSSLVVQLVVQQCVDPQVVVQLVVCVVVVNQKGKDKAWQCSRRNPCSVVGMWMWGFDDDNVDTPTIDTADLVRWIKMWMWGQDPVRDIGTHHIGIGHD

Radius of gyration: 31.39 Å; chains: 1; bounding box: 71×57×89 Å